Protein AF-0000000073387453 (afdb_homodimer)

Radius of gyration: 24.0 Å; Cα contacts (8 Å, |Δi|>4): 831; chains: 2; bounding box: 47×72×58 Å

pLDDT: mean 93.42, std 8.12, range [41.38, 98.75]

Organism: Paracidovorax avenae (strain ATCC 19860 / DSM 7227 / CCUG 15838 / JCM 20985 / LMG 2117 / NCPPB 1011) (NCBI:txid643561)

InterPro domains:
  IPR018728 Domain of unknown function DUF2268 [PF10026] (44-214)

Nearest PDB structures (foldseek):
  1pwp-assembly2_B  TM=2.828E-01  e=5.472E-03  Bacillus anthracis
  3nqx-assembly1_A  TM=4.542E-01  e=2.599E-01  Pseudoalteromonas sp. SM9913
  9ecn-assembly1_A  TM=1.891E-01  e=8.388E+00  Methanosarcina acetivorans C2A
  1pwp-assembly2_B  TM=2.821E-01  e=4.317E-03  Bacillus anthracis
  9ecn-assembly1_A  TM=1.891E-01  e=8.641E+00  Methanosarcina acetivorans C2A

Secondary structure (DSSP, 8-state):
-PPPPSEEEEE--TT-SSTTHHHHHHHHHHHHHHHHTTTS----EEEEEEE-GGGSBTTTTB--EEEETTEEEEEE-GGGGTT-HHHHHHHTHHHHHHHHHHHHHHTTT-S-SSHHHHHHHHHHHHHHHHHH-SS-S-TTTSSS-HHHHHHHHHHHHHHTT-SS--HIIIII-S-TTTS-TTHHHHHHHHHHHHHHHHHT--TTTTTTS-GGGGTHHHHT--/-PPPPSEEEEE--TT-SSTTHHHHHHHHHHHHHHHHTTTS----EEEEEEE-GGGSBTTTTB--EEEETTEEEEEE-GGGGTT-HHHHHHHHHHHHHHHHHHHHHHTTT-S-SSHHHHHHHHHHHHHHHHHH-SS-S-TTTSSS-HHHHHHHHHHHHHHTT-SS--HIIIII-S-TTTS-TTHHHHHHHHHHHHHHHHHT--TTTTTTS-GGGGTHHHHT--

Solvent-accessible surface area (backbone atoms only — not comparable to full-atom values): 22645 Å² total; per-residue (Å²): 123,81,79,76,45,57,64,38,80,43,74,50,45,40,44,50,72,46,58,84,32,51,64,30,38,49,65,30,44,53,57,44,50,66,62,43,56,84,55,41,78,62,61,10,24,24,35,39,35,36,73,33,58,91,58,28,42,77,95,70,32,31,29,76,47,56,89,37,36,37,39,34,41,34,26,24,28,61,78,79,34,61,91,41,34,55,61,46,18,54,66,44,30,41,54,51,50,24,46,50,43,46,16,27,15,36,67,53,70,35,53,62,67,24,42,42,28,38,24,41,44,45,1,34,20,40,45,35,19,22,71,71,32,89,81,40,59,52,68,50,42,64,67,62,52,72,71,58,47,58,70,45,38,64,58,48,62,74,39,24,83,31,65,82,51,58,60,53,32,35,47,66,23,78,43,52,90,81,32,51,61,20,42,33,31,20,49,12,22,52,30,37,51,51,49,26,65,74,71,71,46,51,43,59,74,46,47,60,58,57,51,74,76,46,46,42,59,69,68,68,58,127,124,81,80,76,45,56,63,38,80,42,74,51,45,40,44,50,72,46,58,83,32,51,64,30,38,49,65,31,44,53,58,43,50,68,64,44,55,84,54,42,78,62,63,10,24,23,35,39,35,37,74,34,59,91,58,28,42,78,94,69,32,32,30,75,46,58,90,37,36,36,38,35,43,32,27,24,30,61,79,80,34,63,88,40,34,55,61,47,17,53,66,43,32,41,53,51,49,24,44,52,43,47,16,27,15,36,68,54,70,35,52,63,65,23,42,43,28,38,25,40,44,45,1,35,20,40,45,33,19,22,70,71,32,90,81,39,60,51,69,50,42,64,66,62,52,72,70,57,46,60,70,45,37,65,57,49,61,75,38,25,82,32,65,84,52,57,60,54,32,36,48,66,22,78,42,52,90,81,34,48,61,21,42,33,31,20,50,11,22,51,29,38,51,51,49,26,65,74,70,71,45,52,43,58,75,44,46,58,58,56,50,73,77,44,46,43,59,67,66,68,59,126

Foldseek 3Di:
DPPQDLEAEAEPQPVPQLPPLVVLQCVLAVVLSVVQPVLFVQDEAYEYEYADQVQADPVLQWDWDAPALHYIYIYGHCVVPVPCSNVSNNSCSLVSQLNNLQSRLRVAPHCDQFLLSVLQSLQLSQQRSQVSDPVGGDCLQQVDDPVLLVVCLVVCVVRRGPRPDPPCCQAQVPPCVVPNHSSSNNNSNQLNVVLCVVVVHGSSRCSNPDSVSSCCSSVVPD/DPPQDLEAEAEPQPVPQLPPLVVLLCVLAVVLSVVQPVLFPQDEAYEYEYADQVQADPVLQWDWDAPALHYIYIYGHCVVPVPPSNVSSNSCSLVSQLNNLQSRLRVAPHCDQFLLSVLQSLLLSQQRSQVSDPVGGDCLQQVDDPVLLVVCLVVCVVRRGPRPDPPCCQAQVPPCVVPNHSSSNNNSNQLNVVLCVVVVDGSSRCSNPDSVSSCCSSVVPD

Sequence (444 aa):
MPPTPVVAIHVLNAGNELGNHVDALRAALEPVTASVVPRLPLQGVDVVVYHDPASTIAELGAGGYTPSAHRVFLPIDVRRHEADPTAFGHALRSLLAHELHHCARWGGPGYGNTLGEALVSEGLACLFESEFGSSGPPFYAHSLSPARLETIVPLARAHRDRTDYGHAQWFYGTQPDTLPRHAGYALGYAMAVRHARRTGLSASELVHVPAAAFFTELDGEEMPPTPVVAIHVLNAGNELGNHVDALRAALEPVTASVVPRLPLQGVDVVVYHDPASTIAELGAGGYTPSAHRVFLPIDVRRHEADPTAFGHALRSLLAHELHHCARWGGPGYGNTLGEALVSEGLACLFESEFGSSGPPFYAHSLSPARLETIVPLARAHRDRTDYGHAQWFYGTQPDTLPRHAGYALGYAMAVRHARRTGLSASELVHVPAAAFFTELDGEE

Structure (mmCIF, N/CA/C/O backbone):
data_AF-0000000073387453-model_v1
#
loop_
_entity.id
_entity.type
_entity.pdbx_description
1 polymer 'DUF2268 domain-containing protein'
#
loop_
_atom_site.group_PDB
_atom_site.id
_atom_site.type_symbol
_atom_site.label_atom_id
_atom_site.label_alt_id
_atom_site.label_comp_id
_atom_site.label_asym_id
_atom_site.label_entity_id
_atom_site.label_seq_id
_atom_site.pdbx_PDB_ins_code
_atom_site.Cartn_x
_atom_site.Cartn_y
_atom_site.Cartn_z
_atom_site.occupancy
_atom_site.B_iso_or_equiv
_atom_site.auth_seq_id
_atom_site.auth_comp_id
_atom_site.auth_asym_id
_atom_site.auth_atom_id
_atom_site.pdbx_PDB_model_num
ATOM 1 N N . MET A 1 1 ? 15.266 -13.688 22.094 1 41.81 1 MET A N 1
ATOM 2 C CA . MET A 1 1 ? 14.086 -13.289 21.328 1 41.81 1 MET A CA 1
ATOM 3 C C . MET A 1 1 ? 13.609 -14.414 20.422 1 41.81 1 MET A C 1
ATOM 5 O O . MET A 1 1 ? 14.422 -15.172 19.891 1 41.81 1 MET A O 1
ATOM 9 N N . PRO A 1 2 ? 12.391 -14.727 20.516 1 49.34 2 PRO A N 1
ATOM 10 C CA . PRO A 1 2 ? 12.016 -15.812 19.609 1 49.34 2 PRO A CA 1
ATOM 11 C C . PRO A 1 2 ? 12.492 -15.57 18.188 1 49.34 2 PRO A C 1
ATOM 13 O O . PRO A 1 2 ? 12.633 -14.422 17.75 1 49.34 2 PRO A O 1
ATOM 16 N N . PRO A 1 3 ? 13.039 -16.75 17.531 1 63.31 3 PRO A N 1
ATOM 17 C CA . PRO A 1 3 ? 13.531 -16.547 16.172 1 63.31 3 PRO A CA 1
ATOM 18 C C . PRO A 1 3 ? 12.516 -15.867 15.258 1 63.31 3 PRO A C 1
ATOM 20 O O . PRO A 1 3 ? 11.312 -16.047 15.43 1 63.31 3 PRO A O 1
ATOM 23 N N . THR A 1 4 ? 12.891 -14.867 14.539 1 74.5 4 THR A N 1
ATOM 24 C CA . THR A 1 4 ? 12.039 -14.164 13.586 1 74.5 4 THR A CA 1
ATOM 25 C C . THR A 1 4 ? 11.414 -15.141 12.594 1 74.5 4 THR A C 1
ATOM 27 O O . THR A 1 4 ? 12.117 -15.953 11.992 1 74.5 4 THR A O 1
ATOM 30 N N . PRO A 1 5 ? 10.086 -15.211 12.633 1 87.44 5 PRO A N 1
ATOM 31 C CA . PRO A 1 5 ? 9.438 -16.109 11.672 1 87.44 5 PRO A CA 1
ATOM 32 C C . PRO A 1 5 ? 9.773 -15.773 10.227 1 87.44 5 PRO A C 1
ATOM 34 O O . PRO A 1 5 ? 10.031 -14.617 9.898 1 87.44 5 PRO A O 1
ATOM 37 N N . VAL A 1 6 ? 9.875 -16.859 9.461 1 95.56 6 VAL A N 1
ATOM 38 C CA . VAL A 1 6 ? 10.133 -16.656 8.039 1 95.56 6 VAL A CA 1
ATOM 39 C C . VAL A 1 6 ? 9.016 -15.812 7.426 1 95.56 6 VAL A C 1
ATOM 41 O O . VAL A 1 6 ? 9.266 -14.953 6.582 1 95.56 6 VAL A O 1
ATOM 44 N N . VAL A 1 7 ? 7.801 -16.078 7.855 1 98 7 VAL A N 1
ATOM 45 C CA . VAL A 1 7 ? 6.648 -15.297 7.426 1 98 7 VAL A CA 1
ATOM 46 C C . VAL A 1 7 ? 5.93 -14.719 8.641 1 98 7 VAL A C 1
ATOM 48 O O . VAL A 1 7 ? 5.535 -15.461 9.547 1 98 7 VAL A O 1
ATOM 51 N N . ALA A 1 8 ? 5.828 -13.461 8.758 1 97.75 8 ALA A N 1
ATOM 52 C CA . ALA A 1 8 ? 5.086 -12.766 9.805 1 97.75 8 ALA A CA 1
ATOM 53 C C . ALA A 1 8 ? 3.781 -12.195 9.258 1 97.75 8 ALA A C 1
ATOM 55 O O . ALA A 1 8 ? 3.783 -11.469 8.266 1 97.75 8 ALA A O 1
ATOM 56 N N . ILE A 1 9 ? 2.688 -12.523 9.922 1 97.75 9 ILE A N 1
ATOM 57 C CA . ILE A 1 9 ? 1.388 -12.016 9.484 1 97.75 9 ILE A CA 1
ATOM 58 C C . ILE A 1 9 ? 0.966 -10.852 10.375 1 97.75 9 ILE A C 1
ATOM 60 O O . ILE A 1 9 ? 0.914 -10.977 11.594 1 97.75 9 ILE A O 1
ATOM 64 N N . HIS A 1 10 ? 0.755 -9.711 9.773 1 98.06 10 HIS A N 1
ATOM 65 C CA . HIS A 1 10 ? 0.243 -8.508 10.414 1 98.06 10 HIS A CA 1
ATOM 66 C C . HIS A 1 10 ? -1.218 -8.266 10.047 1 98.06 10 HIS A C 1
ATOM 68 O O . HIS A 1 10 ? -1.528 -7.953 8.891 1 98.06 10 HIS A O 1
ATOM 74 N N . VAL A 1 11 ? -2.057 -8.453 10.984 1 97.5 11 VAL A N 1
ATOM 75 C CA . VAL A 1 11 ? -3.473 -8.164 10.789 1 97.5 11 VAL A CA 1
ATOM 76 C C . VAL A 1 11 ? -3.791 -6.758 11.297 1 97.5 11 VAL A C 1
ATOM 78 O O . VAL A 1 11 ? -3.676 -6.48 12.492 1 97.5 11 VAL A O 1
ATOM 81 N N . LEU A 1 12 ? -4.172 -5.812 10.344 1 98.06 12 LEU A N 1
ATOM 82 C CA . LEU A 1 12 ? -4.48 -4.434 10.703 1 98.06 12 LEU A CA 1
ATOM 83 C C . LEU A 1 12 ? -5.926 -4.301 11.164 1 98.06 12 LEU A C 1
ATOM 85 O O . LEU A 1 12 ? -6.844 -4.273 10.336 1 98.06 12 LEU A O 1
ATOM 89 N N . ASN A 1 13 ? -6.07 -4.207 12.516 1 97.38 13 ASN A N 1
ATOM 90 C CA . ASN A 1 13 ? -7.445 -4.203 13 1 97.38 13 ASN A CA 1
ATOM 91 C C . ASN A 1 13 ? -7.629 -3.227 14.156 1 97.38 13 ASN A C 1
ATOM 93 O O . ASN A 1 13 ? -8.523 -3.398 14.984 1 97.38 13 ASN A O 1
ATOM 97 N N . ALA A 1 14 ? -6.785 -2.195 14.273 1 97.12 14 ALA A N 1
ATOM 98 C CA . ALA A 1 14 ? -6.934 -1.198 15.328 1 97.12 14 ALA A CA 1
ATOM 99 C C . ALA A 1 14 ? -8.289 -0.503 15.242 1 97.12 14 ALA A C 1
ATOM 101 O O . ALA A 1 14 ? -8.891 -0.174 16.266 1 97.12 14 ALA A O 1
ATOM 102 N N . GLY A 1 15 ? -8.789 -0.279 14.031 1 96.75 15 GLY A N 1
ATOM 103 C CA . GLY A 1 15 ? -10.086 0.351 13.812 1 96.75 15 GLY A CA 1
ATOM 104 C C . GLY A 1 15 ? -11.234 -0.635 13.828 1 96.75 15 GLY A C 1
ATOM 105 O O . GLY A 1 15 ? -12.375 -0.269 13.531 1 96.75 15 GLY A O 1
ATOM 106 N N . ASN A 1 16 ? -10.938 -1.875 14.109 1 95.69 16 ASN A N 1
ATOM 107 C CA . ASN A 1 16 ? -11.906 -2.963 14.172 1 95.69 16 ASN A CA 1
ATOM 108 C C . ASN A 1 16 ? -12.617 -3.168 12.836 1 95.69 16 ASN A C 1
ATOM 110 O O . ASN A 1 16 ? -13.789 -3.549 12.805 1 95.69 16 ASN A O 1
ATOM 114 N N . GLU A 1 17 ? -11.938 -2.848 11.797 1 95 17 GLU A N 1
ATOM 115 C CA . GLU A 1 17 ? -12.531 -2.994 10.469 1 95 17 GLU A CA 1
ATOM 116 C C . GLU A 1 17 ? -12.734 -4.465 10.117 1 95 17 GLU A C 1
ATOM 118 O O . GLU A 1 17 ? -13.625 -4.809 9.336 1 95 17 GLU A O 1
ATOM 123 N N . LEU A 1 18 ? -11.883 -5.344 10.617 1 95.06 18 LEU A N 1
ATOM 124 C CA . LEU A 1 18 ? -11.961 -6.766 10.297 1 95.06 18 LEU A CA 1
ATOM 125 C C . LEU A 1 18 ? -12.891 -7.488 11.273 1 95.06 18 LEU A C 1
ATOM 127 O O . LEU A 1 18 ? -13.336 -8.609 11 1 95.06 18 LEU A O 1
ATOM 131 N N . GLY A 1 19 ? -13.148 -6.949 12.383 1 91.38 19 GLY A N 1
ATOM 132 C CA . GLY A 1 19 ? -14.109 -7.457 13.352 1 91.38 19 GLY A CA 1
ATOM 133 C C . GLY A 1 19 ? -13.914 -8.922 13.68 1 91.38 19 GLY A C 1
ATOM 134 O O . GLY A 1 19 ? -12.812 -9.344 14.039 1 91.38 19 GLY A O 1
ATOM 135 N N . ASN A 1 20 ? -14.938 -9.656 13.398 1 89.44 20 ASN A N 1
ATOM 136 C CA . ASN A 1 20 ? -14.961 -11.062 13.781 1 89.44 20 ASN A CA 1
ATOM 137 C C . ASN A 1 20 ? -14.188 -11.93 12.797 1 89.44 20 ASN A C 1
ATOM 139 O O . ASN A 1 20 ? -14.07 -13.141 12.984 1 89.44 20 ASN A O 1
ATOM 143 N N . HIS A 1 21 ? -13.656 -11.305 11.844 1 94.31 21 HIS A N 1
ATOM 144 C CA . HIS A 1 21 ? -12.938 -12.078 10.828 1 94.31 21 HIS A CA 1
ATOM 145 C C . HIS A 1 21 ? -11.5 -12.352 11.258 1 94.31 21 HIS A C 1
ATOM 147 O O . HIS A 1 21 ? -10.828 -13.203 10.672 1 94.31 21 HIS A O 1
ATOM 153 N N . VAL A 1 22 ? -11.016 -11.633 12.266 1 95.19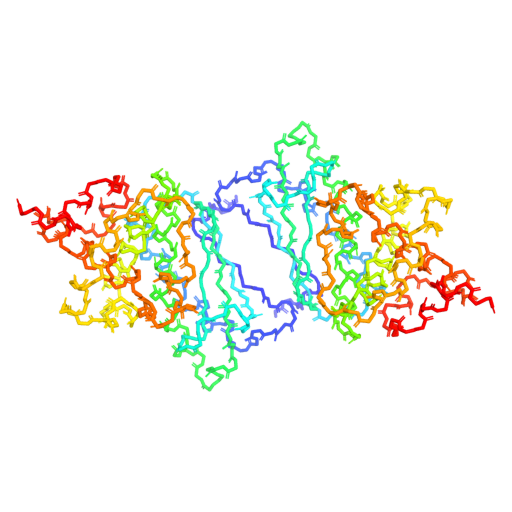 22 VAL A N 1
ATOM 154 C CA . VAL A 1 22 ? -9.602 -11.664 12.617 1 95.19 22 VAL A CA 1
ATOM 155 C C . VAL A 1 22 ? -9.172 -13.094 12.93 1 95.19 22 VAL A C 1
ATOM 157 O O . VAL A 1 22 ? -8.211 -13.602 12.344 1 95.19 22 VAL A O 1
ATOM 160 N N . ASP A 1 23 ? -9.883 -13.75 13.742 1 94.88 23 ASP A N 1
ATOM 161 C CA . ASP A 1 23 ? -9.508 -15.094 14.156 1 94.88 23 ASP A CA 1
ATOM 162 C C . ASP A 1 23 ? -9.586 -16.078 12.984 1 94.88 23 ASP A C 1
ATOM 164 O O . ASP A 1 23 ? -8.703 -16.922 12.812 1 94.88 23 ASP A O 1
ATOM 168 N N . ALA A 1 24 ? -10.641 -15.984 12.219 1 94.44 24 ALA A N 1
ATOM 169 C CA . ALA A 1 24 ? -10.812 -16.859 11.062 1 94.44 24 ALA A CA 1
ATOM 170 C C . ALA A 1 24 ? -9.68 -16.656 10.055 1 94.44 24 ALA A C 1
ATOM 172 O O . ALA A 1 24 ? -9.188 -17.625 9.469 1 94.44 24 ALA A O 1
ATOM 173 N N . LEU A 1 25 ? -9.297 -15.43 9.867 1 94.94 25 LEU A N 1
ATOM 174 C CA . LEU A 1 25 ? -8.219 -15.117 8.938 1 94.94 25 LEU A CA 1
ATOM 175 C C . LEU A 1 25 ? -6.898 -15.703 9.422 1 94.94 25 LEU A C 1
ATOM 177 O O . LEU A 1 25 ? -6.18 -16.359 8.656 1 94.94 25 LEU A O 1
ATOM 181 N N . ARG A 1 26 ? -6.59 -15.508 10.688 1 96 26 ARG A N 1
ATOM 182 C CA . ARG A 1 26 ? -5.359 -16.062 11.242 1 96 26 ARG A CA 1
ATOM 183 C C . ARG A 1 26 ? -5.352 -17.578 11.148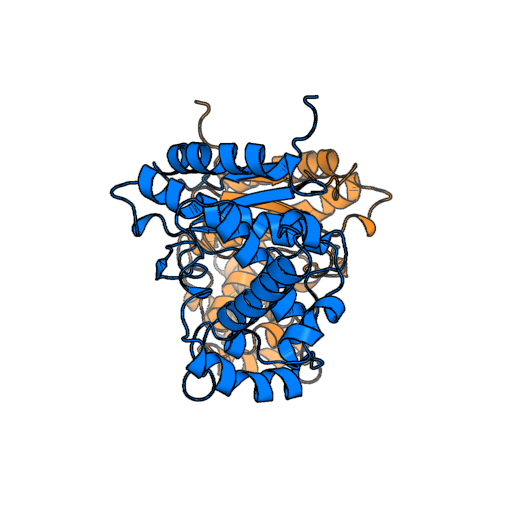 1 96 26 ARG A C 1
ATOM 185 O O . ARG A 1 26 ? -4.355 -18.188 10.742 1 96 26 ARG A O 1
ATOM 192 N N . ALA A 1 27 ? -6.457 -18.172 11.453 1 95.81 27 ALA A N 1
ATOM 193 C CA . ALA A 1 27 ? -6.578 -19.625 11.445 1 95.81 27 ALA A CA 1
ATOM 194 C C . ALA A 1 27 ? -6.391 -20.172 10.031 1 95.81 27 ALA A C 1
ATOM 196 O O . ALA A 1 27 ? -5.887 -21.297 9.859 1 95.81 27 ALA A O 1
ATOM 197 N N . ALA A 1 28 ? -6.801 -19.453 9.125 1 94.56 28 ALA A N 1
ATOM 198 C CA . ALA A 1 28 ? -6.723 -19.906 7.742 1 94.56 28 ALA A CA 1
ATOM 199 C C . ALA A 1 28 ? -5.336 -19.656 7.156 1 94.56 28 ALA A C 1
ATOM 201 O O . ALA A 1 28 ? -4.797 -20.484 6.434 1 94.56 28 ALA A O 1
ATOM 202 N N . LEU A 1 29 ? -4.711 -18.531 7.469 1 96.19 29 LEU A N 1
ATOM 203 C CA . LEU A 1 29 ? -3.512 -18.078 6.773 1 96.19 29 LEU A CA 1
ATOM 204 C C . LEU A 1 29 ? -2.256 -18.656 7.426 1 96.19 29 LEU A C 1
ATOM 206 O O . LEU A 1 29 ? -1.269 -18.938 6.742 1 96.19 29 LEU A O 1
ATOM 210 N N . GLU A 1 30 ? -2.291 -18.875 8.734 1 95.94 30 GLU A N 1
ATOM 211 C CA . GLU A 1 30 ? -1.104 -19.328 9.445 1 95.94 30 GLU A CA 1
ATOM 212 C C . GLU A 1 30 ? -0.673 -20.719 8.969 1 95.94 30 GLU A C 1
ATOM 214 O O . GLU A 1 30 ? 0.507 -20.938 8.688 1 95.94 30 GLU A O 1
ATOM 219 N N . PRO A 1 31 ? -1.606 -21.625 8.727 1 95.31 31 PRO A N 1
ATOM 220 C CA . PRO A 1 31 ? -1.19 -22.922 8.219 1 95.31 31 PRO A CA 1
ATOM 221 C C . PRO A 1 31 ? -0.596 -22.859 6.816 1 95.31 31 PRO A C 1
ATOM 223 O O . PRO A 1 31 ? 0.22 -23.703 6.445 1 95.31 31 PRO A O 1
ATOM 226 N N . VAL A 1 32 ? -1.045 -21.922 6 1 95.5 32 VAL A N 1
ATOM 227 C CA . VAL A 1 32 ? -0.489 -21.766 4.66 1 95.5 32 VAL A CA 1
ATOM 228 C C . VAL A 1 32 ? 1.006 -21.469 4.754 1 95.5 32 VAL A C 1
ATOM 230 O O . VAL A 1 32 ? 1.81 -22.062 4.031 1 95.5 32 VAL A O 1
ATOM 233 N N . THR A 1 33 ? 1.333 -20.547 5.668 1 95.44 33 THR A N 1
ATOM 234 C CA . THR A 1 33 ? 2.729 -20.172 5.863 1 95.44 33 THR A CA 1
ATOM 235 C C . THR A 1 33 ? 3.57 -21.391 6.242 1 95.44 33 THR A C 1
ATOM 237 O O . THR A 1 33 ? 4.633 -21.625 5.664 1 95.44 33 THR A O 1
ATOM 240 N N . ALA A 1 34 ? 3.061 -22.172 7.129 1 94 34 ALA A N 1
ATOM 241 C CA . ALA A 1 34 ? 3.771 -23.359 7.594 1 94 34 ALA A CA 1
ATOM 242 C C . ALA A 1 34 ? 3.984 -24.344 6.453 1 94 34 ALA A C 1
ATOM 244 O O . ALA A 1 34 ? 5.012 -25.031 6.398 1 94 34 ALA A O 1
ATOM 245 N N . SER A 1 35 ? 3.055 -24.438 5.582 1 94.56 35 SER A N 1
ATOM 246 C CA . SER A 1 35 ? 3.104 -25.391 4.48 1 94.56 35 SER A CA 1
ATOM 247 C C . SER A 1 35 ? 4.008 -24.891 3.357 1 94.56 35 SER A C 1
ATOM 249 O O . SER A 1 35 ? 4.676 -25.688 2.689 1 94.56 35 SER A O 1
ATOM 251 N N . VAL A 1 36 ? 4.078 -23.625 3.178 1 96.62 36 VAL A N 1
ATOM 252 C CA . VAL A 1 36 ? 4.742 -23.047 2.014 1 96.62 36 VAL A CA 1
ATOM 253 C C . VAL A 1 36 ? 6.223 -22.828 2.318 1 96.62 36 VAL A C 1
ATOM 255 O O . VAL A 1 36 ? 7.074 -22.984 1.44 1 96.62 36 VAL A O 1
ATOM 258 N N . VAL A 1 37 ? 6.57 -22.531 3.561 1 96.5 37 VAL A N 1
ATOM 259 C CA . VAL A 1 37 ? 7.914 -22.109 3.959 1 96.5 37 VAL A CA 1
ATOM 260 C C . VAL A 1 37 ? 8.914 -23.203 3.594 1 96.5 37 VAL A C 1
ATOM 262 O O . VAL A 1 37 ? 9.977 -22.922 3.029 1 96.5 37 VAL A O 1
ATOM 265 N N . PRO A 1 38 ? 8.555 -24.531 3.754 1 96.25 38 PRO A N 1
ATOM 266 C CA . PRO A 1 38 ? 9.539 -25.547 3.4 1 96.25 38 PRO A CA 1
ATOM 267 C C . PRO A 1 38 ? 9.68 -25.734 1.893 1 96.25 38 PRO A C 1
ATOM 269 O O . PRO A 1 38 ? 10.617 -26.406 1.433 1 96.25 38 PRO A O 1
ATOM 272 N N . ARG A 1 39 ? 8.82 -25.141 1.1 1 96.94 39 ARG A N 1
ATOM 273 C CA . ARG A 1 39 ? 8.758 -25.438 -0.328 1 96.94 39 ARG A CA 1
ATOM 274 C C . ARG A 1 39 ? 9.398 -24.328 -1.146 1 96.94 39 ARG A C 1
ATOM 276 O O . ARG A 1 39 ? 9.719 -24.516 -2.32 1 96.94 39 ARG A O 1
ATOM 283 N N . LEU A 1 40 ? 9.469 -23.141 -0.556 1 98.12 40 LEU A N 1
ATOM 284 C CA . LEU A 1 40 ? 9.961 -21.984 -1.278 1 98.12 40 LEU A CA 1
ATOM 285 C C . LEU A 1 40 ? 11.133 -21.344 -0.542 1 98.12 40 LEU A C 1
ATOM 287 O O . LEU A 1 40 ? 11.148 -21.297 0.69 1 98.12 40 LEU A O 1
ATOM 291 N N . PRO A 1 41 ? 12.125 -20.828 -1.256 1 97.88 41 PRO A N 1
ATOM 292 C CA . PRO A 1 41 ? 13.25 -20.141 -0.639 1 97.88 41 PRO A CA 1
ATOM 293 C C . PRO A 1 41 ? 12.898 -18.703 -0.217 1 97.88 41 PRO A C 1
ATOM 295 O O . PRO A 1 41 ? 13.484 -17.75 -0.727 1 97.88 41 PRO A O 1
ATOM 298 N N . LEU A 1 42 ? 12.031 -18.578 0.716 1 98.19 42 LEU A N 1
ATOM 299 C CA . LEU A 1 42 ? 11.586 -17.266 1.184 1 98.19 42 LEU A CA 1
ATOM 300 C C . LEU A 1 42 ? 12.656 -16.609 2.041 1 98.19 42 LEU A C 1
ATOM 302 O O . LEU A 1 42 ? 13.367 -17.281 2.787 1 98.19 42 LEU A O 1
ATOM 306 N N . GLN A 1 43 ? 12.805 -15.352 1.963 1 95.38 43 GLN A N 1
ATOM 307 C CA . GLN A 1 43 ? 13.859 -14.578 2.621 1 95.38 43 GLN A CA 1
ATOM 308 C C . GLN A 1 43 ? 13.281 -13.672 3.701 1 95.38 43 GLN A C 1
ATOM 310 O O . GLN A 1 43 ? 13.742 -12.539 3.881 1 95.38 43 GLN A O 1
ATOM 315 N N . GLY A 1 44 ? 12.273 -14.172 4.406 1 97.88 44 GLY A N 1
ATOM 316 C CA . GLY A 1 44 ? 11.578 -13.328 5.371 1 97.88 44 GLY A CA 1
ATOM 317 C C . GLY A 1 44 ? 10.516 -12.453 4.738 1 97.88 44 GLY A C 1
ATOM 318 O O . GLY A 1 44 ? 10.82 -11.594 3.91 1 97.88 44 GLY A O 1
ATOM 319 N N . VAL A 1 45 ? 9.242 -12.711 5.047 1 98.62 45 VAL A N 1
ATOM 320 C CA . VAL A 1 45 ? 8.125 -12.023 4.402 1 98.62 45 VAL A CA 1
ATOM 321 C C . VAL A 1 45 ? 7.156 -11.508 5.457 1 98.62 45 VAL A C 1
ATOM 323 O O . VAL A 1 45 ? 6.797 -12.227 6.391 1 98.62 45 VAL A O 1
ATOM 326 N N . ASP A 1 46 ? 6.82 -10.266 5.383 1 98.69 46 ASP A N 1
ATOM 327 C CA . ASP A 1 46 ? 5.707 -9.703 6.145 1 98.69 46 ASP A CA 1
ATOM 328 C C . ASP A 1 46 ? 4.426 -9.68 5.316 1 98.69 46 ASP A C 1
ATOM 330 O O . ASP A 1 46 ? 4.398 -9.109 4.227 1 98.69 46 ASP A O 1
ATOM 334 N N . VAL A 1 47 ? 3.42 -10.344 5.801 1 98.69 47 VAL A N 1
ATOM 335 C CA . VAL A 1 47 ? 2.102 -10.344 5.176 1 98.69 47 VAL A CA 1
ATOM 336 C C . VAL A 1 47 ? 1.178 -9.383 5.922 1 98.69 47 VAL A C 1
ATOM 338 O O . VAL A 1 47 ? 0.923 -9.555 7.117 1 98.69 47 VAL A O 1
ATOM 341 N N . VAL A 1 48 ? 0.711 -8.422 5.219 1 98.75 48 VAL A N 1
ATOM 342 C CA . VAL A 1 48 ? -0.155 -7.41 5.82 1 98.75 48 VAL A CA 1
ATOM 343 C C . VAL A 1 48 ? -1.595 -7.625 5.355 1 98.75 48 VAL A C 1
ATOM 345 O O . VAL A 1 48 ? -1.889 -7.543 4.16 1 98.75 48 VAL A O 1
ATOM 348 N N . VAL A 1 49 ? -2.498 -7.871 6.258 1 98.25 49 VAL A N 1
ATOM 349 C CA . VAL A 1 49 ? -3.904 -8.133 5.98 1 98.25 49 VAL A CA 1
ATOM 350 C C . VAL A 1 49 ? -4.758 -6.965 6.477 1 98.25 49 VAL A C 1
ATOM 352 O O . VAL A 1 49 ? -4.68 -6.582 7.645 1 98.25 49 VAL A O 1
ATOM 355 N N . TYR A 1 50 ? -5.551 -6.402 5.621 1 97.62 50 TYR A N 1
ATOM 356 C CA . TYR A 1 50 ? -6.324 -5.227 6.008 1 97.62 50 TYR A CA 1
ATOM 357 C C . TYR A 1 50 ? -7.578 -5.094 5.152 1 97.62 50 TYR A C 1
ATOM 359 O O . TYR A 1 50 ? -7.68 -5.711 4.09 1 97.62 50 TYR A O 1
ATOM 367 N N . HIS A 1 51 ? -8.555 -4.316 5.586 1 96.75 51 HIS A N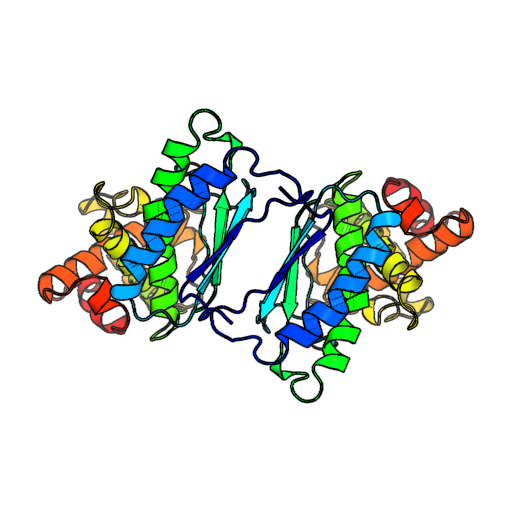 1
ATOM 368 C CA . HIS A 1 51 ? -9.82 -4.113 4.895 1 96.75 51 HIS A CA 1
ATOM 369 C C . HIS A 1 51 ? -9.719 -2.99 3.869 1 96.75 51 HIS A C 1
ATOM 371 O O . HIS A 1 51 ? -9.523 -1.827 4.234 1 96.75 51 HIS A O 1
ATOM 377 N N . ASP A 1 52 ? -9.781 -3.338 2.641 1 96.5 52 ASP A N 1
ATOM 378 C CA . ASP A 1 52 ? -9.781 -2.381 1.538 1 96.5 52 ASP A CA 1
ATOM 379 C C . ASP A 1 52 ? -10.516 -2.945 0.322 1 96.5 52 ASP A C 1
ATOM 381 O O . ASP A 1 52 ? -9.883 -3.424 -0.621 1 96.5 52 ASP A O 1
ATOM 385 N N . PRO A 1 53 ? -11.812 -2.785 0.271 1 94.81 53 PRO A N 1
ATOM 386 C CA . PRO A 1 53 ? -12.609 -3.379 -0.803 1 94.81 53 PRO A CA 1
ATOM 387 C C . PRO A 1 53 ? -12.18 -2.906 -2.189 1 94.81 53 PRO A C 1
ATOM 389 O O . PRO A 1 53 ? -12.242 -3.676 -3.152 1 94.81 53 PRO A O 1
ATOM 392 N N . ALA A 1 54 ? -11.727 -1.656 -2.279 1 93 54 ALA A N 1
ATOM 393 C CA . ALA A 1 54 ? -11.391 -1.076 -3.578 1 93 54 ALA A CA 1
ATOM 394 C C . ALA A 1 54 ? -10.18 -1.771 -4.199 1 93 54 ALA A C 1
ATOM 396 O O . ALA A 1 54 ? -9.953 -1.673 -5.406 1 93 54 ALA A O 1
ATOM 397 N N . SER A 1 55 ? -9.453 -2.486 -3.395 1 93.94 55 SER A N 1
ATOM 398 C CA . SER A 1 55 ? -8.227 -3.125 -3.869 1 93.94 55 SER A CA 1
ATOM 399 C C . SER A 1 55 ? -8.398 -4.637 -3.975 1 93.94 55 SER A C 1
ATOM 401 O O . SER A 1 55 ? -7.418 -5.383 -3.932 1 93.94 55 SER A O 1
ATOM 403 N N . THR A 1 56 ? -9.617 -5.07 -4.047 1 93.44 56 THR A N 1
ATOM 404 C CA . THR A 1 56 ? -9.883 -6.504 -4.102 1 93.44 56 THR A CA 1
ATOM 405 C C . THR A 1 56 ? -10.359 -6.91 -5.496 1 93.44 56 THR A C 1
ATOM 407 O O . THR A 1 56 ? -10.766 -6.059 -6.289 1 93.44 56 THR A O 1
ATOM 410 N N . ILE A 1 57 ? -10.078 -8.148 -5.883 1 87.25 57 ILE A N 1
ATOM 411 C CA . ILE A 1 57 ? -10.797 -8.812 -6.961 1 87.25 57 ILE A CA 1
ATOM 412 C C . ILE A 1 57 ? -12.211 -9.172 -6.5 1 87.25 57 ILE A C 1
ATOM 414 O O . ILE A 1 57 ? -12.383 -9.93 -5.543 1 87.25 57 ILE A O 1
ATOM 418 N N . ALA A 1 58 ? -13.141 -8.688 -7.168 1 83.75 58 ALA A N 1
ATOM 419 C CA . ALA A 1 58 ? -14.523 -8.734 -6.715 1 83.75 58 ALA A CA 1
ATOM 420 C C . ALA A 1 58 ? -14.969 -10.172 -6.438 1 83.75 58 ALA A C 1
ATOM 422 O O . ALA A 1 58 ? -15.555 -10.453 -5.391 1 83.75 58 ALA A O 1
ATOM 423 N N . GLU A 1 59 ? -14.602 -11.078 -7.312 1 85.44 59 GLU A N 1
ATOM 424 C CA . GLU A 1 59 ? -15.031 -12.469 -7.215 1 85.44 59 GLU A CA 1
ATO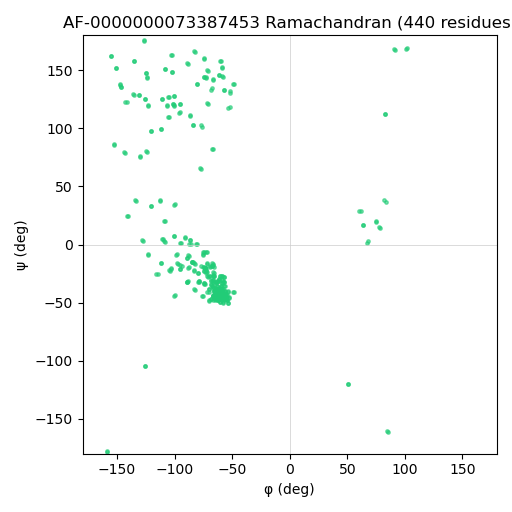M 425 C C . GLU A 1 59 ? -14.43 -13.148 -5.988 1 85.44 59 GLU A C 1
ATOM 427 O O . GLU A 1 59 ? -15.031 -14.062 -5.422 1 85.44 59 GLU A O 1
ATOM 432 N N . LEU A 1 60 ? -13.312 -12.633 -5.492 1 87.25 60 LEU A N 1
ATOM 433 C CA . LEU A 1 60 ? -12.602 -13.266 -4.391 1 87.25 60 LEU A CA 1
ATOM 434 C C . LEU A 1 60 ? -12.859 -12.523 -3.08 1 87.25 60 LEU A C 1
ATOM 436 O O . LEU A 1 60 ? -12.703 -13.094 -1.999 1 87.25 60 LEU A O 1
ATOM 440 N N . GLY A 1 61 ? -13.273 -11.258 -3.184 1 91.94 61 GLY A N 1
ATOM 441 C CA . GLY A 1 61 ? -13.32 -10.414 -1.999 1 91.94 61 GLY A CA 1
ATOM 442 C C . GLY A 1 61 ? -11.953 -10.164 -1.386 1 91.94 61 GLY A C 1
ATOM 443 O O . GLY A 1 61 ? -11.844 -9.891 -0.189 1 91.94 61 GLY A O 1
ATOM 444 N N . ALA A 1 62 ? -10.953 -10.406 -2.092 1 94.69 62 ALA A N 1
ATOM 445 C CA . ALA A 1 62 ? -9.57 -10.227 -1.659 1 94.69 62 ALA A CA 1
ATOM 446 C C . ALA A 1 62 ? -8.664 -9.906 -2.844 1 94.69 62 ALA A C 1
ATOM 448 O O . ALA A 1 62 ? -9.016 -10.172 -3.994 1 94.69 62 ALA A O 1
ATOM 449 N N . GLY A 1 63 ? -7.652 -9.227 -2.57 1 94.94 63 GLY A N 1
ATOM 450 C CA . GLY A 1 63 ? -6.566 -9.016 -3.514 1 94.94 63 GLY A CA 1
ATOM 451 C C . GLY A 1 63 ? -5.207 -9.391 -2.951 1 94.94 63 GLY A C 1
ATOM 452 O O . GLY A 1 63 ? -5.105 -9.852 -1.812 1 94.94 63 GLY A O 1
ATOM 453 N N . GLY A 1 64 ? -4.246 -9.32 -3.744 1 96.25 64 GLY A N 1
ATOM 454 C CA . GLY A 1 64 ? -2.859 -9.547 -3.369 1 96.25 64 GLY A CA 1
ATOM 455 C C . GLY A 1 64 ? -1.879 -8.703 -4.16 1 96.25 64 GLY A C 1
ATOM 456 O O . GLY A 1 64 ? -2.061 -8.484 -5.359 1 96.25 64 GLY A O 1
ATOM 457 N N . TYR A 1 65 ? -0.947 -8.203 -3.455 1 96.5 65 TYR A N 1
ATOM 458 C CA . TYR A 1 65 ? 0.108 -7.406 -4.07 1 96.5 65 TYR A CA 1
ATOM 459 C C . TYR A 1 65 ? 1.455 -7.688 -3.416 1 96.5 65 TYR A C 1
ATOM 461 O O . TYR A 1 65 ? 1.593 -7.586 -2.195 1 96.5 65 TYR A O 1
ATOM 469 N N . THR A 1 66 ? 2.385 -8.102 -4.227 1 98.06 66 THR A N 1
ATOM 470 C CA . THR A 1 66 ? 3.725 -8.438 -3.758 1 98.06 66 THR A CA 1
ATOM 471 C C . THR A 1 66 ? 4.773 -7.57 -4.445 1 98.06 66 THR A C 1
ATOM 473 O O . THR A 1 66 ? 5.25 -7.906 -5.535 1 98.06 66 THR A O 1
ATOM 476 N N . PRO A 1 67 ? 5.207 -6.48 -3.76 1 96.81 67 PRO A N 1
ATOM 477 C CA . PRO A 1 67 ? 6.109 -5.535 -4.422 1 96.81 67 PRO A CA 1
ATOM 478 C C . PRO A 1 67 ? 7.582 -5.922 -4.273 1 96.81 67 PRO A C 1
ATOM 480 O O . PRO A 1 67 ? 8.453 -5.301 -4.891 1 96.81 67 PRO A O 1
ATOM 483 N N . SER A 1 68 ? 7.922 -6.895 -3.443 1 97.06 68 SER A N 1
ATOM 484 C CA . SER A 1 68 ? 9.305 -7.277 -3.172 1 97.06 68 SER A CA 1
ATOM 485 C C . SER A 1 68 ? 9.383 -8.695 -2.621 1 97.06 68 SER A C 1
ATOM 487 O O . SER A 1 68 ? 8.359 -9.367 -2.467 1 97.06 68 SER A O 1
ATOM 489 N N . ALA A 1 69 ? 10.578 -9.109 -2.309 1 98.12 69 ALA A N 1
ATOM 490 C CA . ALA A 1 69 ? 10.812 -10.438 -1.737 1 98.12 69 ALA A CA 1
ATOM 491 C C . ALA A 1 69 ? 10.336 -10.5 -0.29 1 98.12 69 ALA A C 1
ATOM 493 O O . ALA A 1 69 ? 10.234 -11.586 0.289 1 98.12 69 ALA A O 1
ATOM 494 N N . HIS A 1 70 ? 9.906 -9.336 0.293 1 98.31 70 HIS A N 1
ATOM 495 C CA . HIS A 1 70 ? 9.797 -9.32 1.748 1 98.31 70 HIS A CA 1
ATOM 496 C C . HIS A 1 70 ? 8.414 -8.852 2.191 1 98.31 70 HIS A C 1
ATOM 498 O O . HIS A 1 70 ? 8.148 -8.742 3.391 1 98.31 70 HIS A O 1
ATOM 504 N N . ARG A 1 71 ? 7.551 -8.617 1.214 1 98.38 71 ARG A N 1
ATOM 505 C CA . ARG A 1 71 ? 6.289 -8.023 1.633 1 98.38 71 ARG A CA 1
ATOM 506 C C . ARG A 1 71 ? 5.137 -8.508 0.759 1 98.38 71 ARG A C 1
ATOM 508 O O . ARG A 1 71 ? 5.266 -8.57 -0.465 1 98.38 71 ARG A O 1
ATOM 515 N N . VAL A 1 72 ? 4.059 -8.844 1.403 1 98.62 72 VAL A N 1
ATOM 516 C CA . VAL A 1 72 ? 2.777 -9.148 0.774 1 98.62 72 VAL A CA 1
ATOM 517 C C . VAL A 1 72 ? 1.68 -8.281 1.391 1 98.62 72 VAL A C 1
ATOM 519 O O . VAL A 1 72 ? 1.54 -8.227 2.615 1 98.62 72 VAL A O 1
ATOM 522 N N . PHE A 1 73 ? 0.992 -7.582 0.598 1 98.44 73 PHE A N 1
ATOM 523 C CA . PHE A 1 73 ? -0.222 -6.895 1.024 1 98.44 73 PHE A CA 1
ATOM 524 C C . PHE A 1 73 ? -1.461 -7.672 0.596 1 98.44 73 PHE A C 1
ATOM 526 O O . PHE A 1 73 ? -1.602 -8.031 -0.575 1 98.44 73 PHE A O 1
ATOM 533 N N . LEU A 1 74 ? -2.342 -7.934 1.512 1 97.94 74 LEU A N 1
ATOM 534 C CA . LEU A 1 74 ? -3.555 -8.711 1.298 1 97.94 74 LEU A CA 1
ATOM 535 C C . LEU A 1 74 ? -4.789 -7.922 1.717 1 97.94 74 LEU A C 1
ATOM 537 O O . LEU A 1 74 ? -5.348 -8.156 2.791 1 97.94 74 LEU A O 1
ATOM 541 N N . PRO A 1 75 ? -5.254 -6.984 0.811 1 97.62 75 PRO A N 1
ATOM 542 C CA . PRO A 1 75 ? -6.539 -6.336 1.083 1 97.62 75 PRO A CA 1
ATOM 543 C C . PRO A 1 75 ? -7.719 -7.301 0.999 1 97.62 75 PRO A C 1
ATOM 545 O O . PRO A 1 75 ? -7.738 -8.188 0.136 1 97.62 75 PRO A O 1
ATOM 548 N N . ILE A 1 76 ? -8.672 -7.098 1.902 1 95.88 76 ILE A N 1
ATOM 549 C CA . ILE A 1 76 ? -9.844 -7.969 1.892 1 95.88 76 ILE A CA 1
ATOM 550 C C . ILE A 1 76 ? -11.109 -7.129 2.051 1 95.88 76 ILE A C 1
ATOM 552 O O . ILE A 1 76 ? -11.047 -5.977 2.488 1 95.88 76 ILE A O 1
ATOM 556 N N . ASP A 1 77 ? -12.188 -7.652 1.63 1 95.44 77 ASP A N 1
ATOM 557 C CA . ASP A 1 77 ? -13.531 -7.121 1.846 1 95.44 77 ASP A CA 1
ATOM 558 C C . ASP A 1 77 ? -14.336 -8.031 2.766 1 95.44 77 ASP A C 1
ATOM 560 O O . ASP A 1 77 ? -14.969 -8.984 2.305 1 95.44 77 ASP A O 1
ATOM 564 N N . VAL A 1 78 ? -14.383 -7.633 4 1 90.75 78 VAL A N 1
ATOM 565 C CA . VAL A 1 78 ? -14.992 -8.523 4.98 1 90.75 78 VAL A CA 1
ATOM 566 C C . VAL A 1 78 ? -16.5 -8.539 4.793 1 90.75 78 VAL A C 1
ATOM 568 O O . VAL A 1 78 ? -17.188 -9.422 5.305 1 90.75 78 VAL A O 1
ATOM 571 N N . ARG A 1 79 ? -17.078 -7.598 4.176 1 88.12 79 ARG A N 1
ATOM 572 C CA . ARG A 1 79 ? -18.516 -7.52 4 1 88.12 79 ARG A CA 1
ATOM 573 C C . ARG A 1 79 ? -19.016 -8.594 3.039 1 88.12 79 ARG A C 1
ATOM 575 O O . ARG A 1 79 ? -20.188 -8.953 3.057 1 88.12 79 ARG A O 1
ATOM 582 N N . ARG A 1 80 ? -18.156 -9.055 2.104 1 82.12 80 ARG A N 1
ATOM 583 C CA . ARG A 1 80 ? -18.531 -10.07 1.129 1 82.12 80 ARG A CA 1
ATOM 584 C C . ARG A 1 80 ? -18.797 -11.414 1.81 1 82.12 80 ARG A C 1
ATOM 586 O O . ARG A 1 80 ? -19.625 -12.203 1.335 1 82.12 80 ARG A O 1
ATOM 593 N N . HIS A 1 81 ? -18.203 -11.68 2.928 1 75.94 81 HIS A N 1
ATOM 594 C CA . HIS A 1 81 ? -18.375 -12.977 3.584 1 75.94 81 HIS A CA 1
ATOM 595 C C . HIS A 1 81 ? -18.641 -12.805 5.074 1 75.94 81 HIS A C 1
ATOM 597 O O . HIS A 1 81 ? -18.109 -13.547 5.898 1 75.94 81 HIS A O 1
ATOM 603 N N . GLU A 1 82 ? -19.328 -11.891 5.289 1 77.56 82 GLU A N 1
ATOM 604 C CA . GLU A 1 82 ? -19.625 -11.602 6.688 1 77.56 82 GLU A CA 1
ATOM 605 C C . GLU A 1 82 ? -20.312 -12.789 7.363 1 77.56 82 GLU A C 1
ATOM 607 O O . GLU A 1 82 ? -20.078 -13.055 8.547 1 77.56 82 GLU A O 1
ATOM 612 N N . ALA A 1 83 ? -21 -13.555 6.559 1 81.19 83 ALA A N 1
ATOM 613 C CA . ALA A 1 83 ? -21.828 -14.625 7.113 1 81.19 83 ALA A CA 1
ATOM 614 C C . ALA A 1 83 ? -20.984 -15.844 7.461 1 81.19 83 ALA A C 1
ATOM 616 O O . ALA A 1 83 ? -21.344 -16.625 8.344 1 81.19 83 ALA A O 1
ATOM 617 N N . ASP A 1 84 ? -19.906 -15.977 6.84 1 88.94 84 ASP A N 1
ATOM 618 C CA . ASP A 1 84 ? -19.078 -17.141 7.078 1 88.94 84 ASP A CA 1
ATOM 619 C C . ASP A 1 84 ? -17.594 -16.781 7 1 88.94 84 ASP A C 1
ATOM 621 O O . ASP A 1 84 ? -16.922 -17.109 6.016 1 88.94 84 ASP A O 1
ATOM 625 N N . PRO A 1 85 ? -17.078 -16.203 8.062 1 88.31 85 PRO A N 1
ATOM 626 C CA . PRO A 1 85 ? -15.68 -15.797 8.102 1 88.31 85 PRO A CA 1
ATOM 627 C C . PRO A 1 85 ? -14.719 -16.969 7.926 1 88.31 85 PRO A C 1
ATOM 629 O O . PRO A 1 85 ? -13.617 -16.797 7.391 1 88.31 85 PRO A O 1
ATOM 632 N N . THR A 1 86 ? -15.164 -18.109 8.312 1 89.94 86 THR A N 1
ATOM 633 C CA . THR A 1 86 ? -14.305 -19.281 8.188 1 89.94 86 THR A CA 1
ATOM 634 C C . THR A 1 86 ? -14.125 -19.672 6.723 1 89.94 86 THR A C 1
ATOM 636 O O . THR A 1 86 ? -13.008 -19.906 6.27 1 89.94 86 THR A O 1
ATOM 639 N N . ALA A 1 87 ? -15.242 -19.719 6.059 1 88.19 87 ALA A N 1
ATOM 640 C CA . ALA A 1 87 ? -15.18 -20.016 4.629 1 88.19 87 ALA A CA 1
ATOM 641 C C . ALA A 1 87 ? -14.344 -18.984 3.885 1 88.19 87 ALA A C 1
ATOM 643 O O . ALA A 1 87 ? -13.562 -19.328 2.996 1 88.19 87 ALA A O 1
ATOM 644 N N . PHE A 1 88 ? -14.5 -17.797 4.234 1 89.56 88 PHE A N 1
ATOM 645 C CA . PHE A 1 88 ? -13.742 -16.703 3.621 1 89.56 88 PHE A CA 1
ATOM 646 C C . PHE A 1 88 ? -12.25 -16.891 3.848 1 89.56 88 PHE A C 1
ATOM 648 O O . PHE A 1 88 ? -11.461 -16.828 2.904 1 89.56 88 PHE A O 1
ATOM 655 N N . GLY A 1 89 ? -11.906 -17.141 5.051 1 89.56 89 GLY A N 1
ATOM 656 C CA . GLY A 1 89 ? -10.516 -17.422 5.355 1 89.56 89 GLY A CA 1
ATOM 657 C C . GLY A 1 89 ? -9.93 -18.547 4.508 1 89.56 89 GLY A C 1
ATOM 658 O O . GLY A 1 89 ? -8.805 -18.422 4.008 1 89.56 89 GLY A O 1
ATOM 659 N N . HIS A 1 90 ? -10.695 -19.531 4.32 1 87 90 HIS A N 1
ATOM 660 C CA . HIS A 1 90 ? -10.234 -20.688 3.549 1 87 90 HIS A CA 1
ATOM 661 C C . HIS A 1 90 ? -10.008 -20.312 2.088 1 87 90 HIS A C 1
ATOM 663 O O . HIS A 1 90 ? -9.055 -20.781 1.465 1 87 90 HIS A O 1
ATOM 669 N N . ALA A 1 91 ? -10.852 -19.469 1.641 1 85.44 91 ALA A N 1
ATOM 670 C CA . ALA A 1 91 ? -10.75 -19.047 0.244 1 85.44 91 ALA A CA 1
ATOM 671 C C . ALA A 1 91 ? -9.484 -18.234 0.006 1 85.44 91 ALA A C 1
ATOM 673 O O . ALA A 1 91 ? -9.023 -18.109 -1.131 1 85.44 91 ALA A O 1
ATOM 674 N N . LEU A 1 92 ? -8.898 -17.719 1.057 1 91.62 92 LEU A N 1
ATOM 675 C CA . LEU A 1 92 ? -7.738 -16.844 0.937 1 91.62 92 LEU A CA 1
ATOM 676 C C . LEU A 1 92 ? -6.445 -17.656 0.947 1 91.62 92 LEU A C 1
ATOM 678 O O . LEU A 1 92 ? -5.375 -17.125 0.628 1 91.62 92 LEU A O 1
ATOM 682 N N . ARG A 1 93 ? -6.527 -18.906 1.291 1 94.06 93 ARG A N 1
ATOM 683 C CA . ARG A 1 93 ? -5.34 -19.734 1.466 1 94.06 93 ARG A CA 1
ATOM 684 C C . ARG A 1 93 ? -4.551 -19.844 0.166 1 94.06 93 ARG A C 1
ATOM 686 O O . ARG A 1 93 ? -3.336 -19.625 0.15 1 94.06 93 ARG A O 1
ATOM 693 N N . SER A 1 94 ? -5.277 -20.094 -0.903 1 93.62 94 SER A N 1
ATOM 694 C CA . SER A 1 94 ? -4.613 -20.25 -2.193 1 93.62 94 SER A CA 1
ATOM 695 C C . SER A 1 94 ? -4.027 -18.922 -2.672 1 93.62 94 SER A C 1
ATOM 697 O O . SER A 1 94 ? -2.969 -18.906 -3.307 1 93.62 94 SER A O 1
ATOM 699 N N . LEU A 1 95 ? -4.719 -17.875 -2.352 1 94.69 95 LEU A N 1
ATOM 700 C CA . LEU A 1 95 ? -4.234 -16.547 -2.717 1 94.69 95 LEU A CA 1
ATOM 701 C C . LEU A 1 95 ? -2.922 -16.234 -2.006 1 94.69 95 LEU A C 1
ATOM 703 O O . LEU A 1 95 ? -1.989 -15.711 -2.619 1 94.69 95 LEU A O 1
ATOM 707 N N . LEU A 1 96 ? -2.854 -16.547 -0.707 1 96.94 96 LEU A N 1
ATOM 708 C CA . LEU A 1 96 ? -1.61 -16.297 0.017 1 96.94 96 LEU A CA 1
ATOM 709 C C . LEU A 1 96 ? -0.471 -17.125 -0.573 1 96.94 96 LEU A C 1
ATOM 711 O O . LEU A 1 96 ? 0.646 -16.625 -0.728 1 96.94 96 LEU A O 1
ATOM 715 N N . ALA A 1 97 ? -0.75 -18.375 -0.9 1 97.12 97 ALA A N 1
ATOM 716 C CA . ALA A 1 97 ? 0.27 -19.203 -1.522 1 97.12 97 ALA A CA 1
ATOM 717 C C . ALA A 1 97 ? 0.786 -18.578 -2.812 1 97.12 97 ALA A C 1
ATOM 719 O O . ALA A 1 97 ? 1.995 -18.547 -3.053 1 97.12 97 ALA A O 1
ATOM 720 N N . HIS A 1 98 ? -0.105 -18.062 -3.635 1 97.44 98 HIS A N 1
ATOM 721 C CA . HIS A 1 98 ? 0.211 -17.344 -4.859 1 97.44 98 HIS A CA 1
ATOM 722 C C . HIS A 1 98 ? 1.169 -16.188 -4.586 1 97.44 98 HIS A C 1
ATOM 724 O O . HIS A 1 98 ? 2.219 -16.078 -5.223 1 97.44 98 HIS A O 1
ATOM 730 N N . GLU A 1 99 ? 0.876 -15.391 -3.582 1 98.25 99 GLU A N 1
ATOM 731 C CA . GLU A 1 99 ? 1.667 -14.211 -3.268 1 98.25 99 GLU A CA 1
ATOM 732 C C . GLU A 1 99 ? 3.033 -14.586 -2.705 1 98.25 99 GLU A C 1
ATOM 734 O O . GLU A 1 99 ? 4.035 -13.922 -2.988 1 98.25 99 GLU A O 1
ATOM 739 N N . LEU A 1 100 ? 3.049 -15.625 -1.893 1 98.5 100 LEU A N 1
ATOM 740 C CA . LEU A 1 100 ? 4.328 -16.062 -1.337 1 98.5 100 LEU A CA 1
ATOM 741 C C . LEU A 1 100 ? 5.242 -16.594 -2.432 1 98.5 100 LEU A C 1
ATOM 743 O O . LEU A 1 100 ? 6.465 -16.438 -2.357 1 98.5 100 LEU A O 1
ATOM 747 N N . HIS A 1 101 ? 4.664 -17.203 -3.467 1 98.69 101 HIS A N 1
ATOM 748 C CA . HIS A 1 101 ? 5.48 -17.609 -4.605 1 98.69 101 HIS A CA 1
ATOM 749 C C . HIS A 1 101 ? 6.125 -16.406 -5.277 1 98.69 101 HIS A C 1
ATOM 751 O O . HIS A 1 101 ? 7.301 -16.453 -5.645 1 98.69 101 HIS A O 1
ATOM 757 N N . HIS A 1 102 ? 5.332 -15.336 -5.441 1 98.75 102 HIS A N 1
ATOM 758 C CA . HIS A 1 102 ? 5.902 -14.102 -5.961 1 98.75 102 HIS A CA 1
ATOM 759 C C . HIS A 1 102 ? 7.082 -13.641 -5.113 1 98.75 102 HIS A C 1
ATOM 761 O O . HIS A 1 102 ? 8.109 -13.219 -5.648 1 98.75 102 HIS A O 1
ATOM 767 N N . CYS A 1 103 ? 6.934 -13.68 -3.783 1 98.75 103 CYS A N 1
ATOM 768 C CA . CYS A 1 103 ? 8.031 -13.266 -2.916 1 98.75 103 CYS A CA 1
ATOM 769 C C . CYS A 1 103 ? 9.289 -14.07 -3.207 1 98.75 103 CYS A C 1
ATOM 771 O O . CYS A 1 103 ? 10.383 -13.516 -3.303 1 98.75 103 CYS A O 1
ATOM 773 N N . ALA A 1 104 ? 9.109 -15.359 -3.332 1 98.62 104 ALA A N 1
ATOM 774 C CA . ALA A 1 104 ? 10.25 -16.219 -3.633 1 98.62 104 ALA A CA 1
ATOM 775 C C . ALA A 1 104 ? 10.883 -15.836 -4.965 1 98.62 104 ALA A C 1
ATOM 777 O O . ALA A 1 104 ? 12.109 -15.773 -5.082 1 98.62 104 ALA A O 1
ATOM 778 N N . ARG A 1 105 ? 10.047 -15.609 -5.945 1 98.56 105 ARG A N 1
ATOM 779 C CA . ARG A 1 105 ? 10.562 -15.25 -7.262 1 98.56 105 ARG A CA 1
ATOM 780 C C . ARG A 1 105 ? 11.32 -13.93 -7.219 1 98.56 105 ARG A C 1
ATOM 782 O O . ARG A 1 105 ? 12.375 -13.789 -7.848 1 98.56 105 ARG A O 1
ATOM 789 N N . TRP A 1 106 ? 10.852 -12.961 -6.469 1 98.06 106 TRP A N 1
ATOM 790 C CA . TRP A 1 106 ? 11.516 -11.68 -6.277 1 98.06 106 TRP A CA 1
ATOM 791 C C . TRP A 1 106 ? 12.914 -11.875 -5.699 1 98.06 106 TRP A C 1
ATOM 793 O O . TRP A 1 106 ? 13.828 -11.094 -5.988 1 98.06 106 TRP A O 1
ATOM 803 N N . GLY A 1 107 ? 13.062 -12.883 -4.926 1 97.56 107 GLY A N 1
ATOM 804 C CA . GLY A 1 107 ? 14.352 -13.188 -4.312 1 97.56 107 GLY A CA 1
ATOM 805 C C . GLY A 1 107 ? 15.344 -13.797 -5.281 1 97.56 107 GLY A C 1
ATOM 806 O O . GLY A 1 107 ? 16.5 -14.008 -4.934 1 97.56 107 GLY A O 1
ATOM 807 N N . GLY A 1 108 ? 14.93 -14.086 -6.461 1 97.62 108 GLY A N 1
ATOM 808 C CA . GLY A 1 108 ? 15.758 -14.656 -7.512 1 97.62 108 GLY A CA 1
ATOM 809 C C . GLY A 1 108 ? 15.727 -13.852 -8.797 1 97.62 108 GLY A C 1
ATOM 810 O O . GLY A 1 108 ? 16.312 -12.766 -8.867 1 97.62 108 GLY A O 1
ATOM 811 N N . PRO A 1 109 ? 15.062 -14.297 -9.766 1 97.81 109 PRO A N 1
ATOM 812 C CA . PRO A 1 109 ? 15.055 -13.57 -11.039 1 97.81 109 PRO A CA 1
ATOM 813 C C . PRO A 1 109 ? 14.227 -12.297 -10.992 1 97.81 109 PRO A C 1
ATOM 815 O O . PRO A 1 109 ? 14.367 -11.43 -11.859 1 97.81 109 PRO A O 1
ATOM 818 N N . GLY A 1 110 ? 13.336 -12.25 -10.016 1 97.75 110 GLY A N 1
ATOM 819 C CA . GLY A 1 110 ? 12.414 -11.133 -9.953 1 97.75 110 GLY A CA 1
ATOM 820 C C . GLY A 1 110 ? 11.109 -11.391 -10.688 1 97.75 110 GLY A C 1
ATOM 821 O O . GLY A 1 110 ? 10.977 -12.398 -11.383 1 97.75 110 GLY A O 1
ATOM 822 N N . TYR A 1 111 ? 10.141 -10.516 -10.445 1 97.56 111 TYR A N 1
ATOM 823 C CA . TYR A 1 111 ? 8.867 -10.57 -11.164 1 97.56 111 TYR A CA 1
ATOM 824 C C . TYR A 1 111 ? 9.07 -10.297 -12.648 1 97.56 111 TYR A C 1
ATOM 826 O O . TYR A 1 111 ? 8.445 -10.945 -13.492 1 97.56 111 TYR A O 1
ATOM 834 N N . GLY A 1 112 ? 9.969 -9.312 -12.898 1 97.25 112 GLY A N 1
ATOM 835 C CA . GLY A 1 112 ? 10.25 -8.898 -14.266 1 97.25 112 GLY A CA 1
ATOM 836 C C . GLY A 1 112 ? 9.547 -7.613 -14.656 1 97.25 112 GLY A C 1
ATOM 837 O O . GLY A 1 112 ? 8.656 -7.145 -13.945 1 97.25 112 GLY A O 1
ATOM 838 N N . ASN A 1 113 ? 9.992 -7.078 -15.844 1 96.69 113 ASN A N 1
ATOM 839 C CA . ASN A 1 113 ? 9.484 -5.797 -16.312 1 96.69 113 ASN A CA 1
ATOM 840 C C . ASN A 1 113 ? 8.867 -5.922 -17.703 1 96.69 113 ASN A C 1
ATOM 842 O O . ASN A 1 113 ? 8.242 -4.98 -18.203 1 96.69 113 ASN A O 1
ATOM 846 N N . THR A 1 114 ? 9 -6.996 -18.328 1 98.38 114 THR A N 1
ATOM 847 C CA . THR A 1 114 ? 8.445 -7.211 -19.656 1 98.38 114 THR A CA 1
ATOM 848 C C . THR A 1 114 ? 7.18 -8.062 -19.578 1 98.38 114 THR A C 1
ATOM 850 O O . THR A 1 114 ? 6.918 -8.711 -18.562 1 98.38 114 THR A O 1
ATOM 853 N N . LEU A 1 115 ? 6.438 -8 -20.656 1 98.25 115 LEU A N 1
ATOM 854 C CA . LEU A 1 115 ? 5.25 -8.844 -20.703 1 98.25 115 LEU A CA 1
ATOM 855 C C . LEU A 1 115 ? 5.613 -10.312 -20.5 1 98.25 115 LEU A C 1
ATOM 857 O O . LEU A 1 115 ? 4.984 -11 -19.688 1 98.25 115 LEU A O 1
ATOM 861 N N . GLY A 1 116 ? 6.66 -10.758 -21.234 1 98.38 116 GLY A N 1
ATOM 862 C CA . GLY A 1 116 ? 7.074 -12.148 -21.109 1 98.38 116 GLY A CA 1
ATOM 863 C C . GLY A 1 116 ? 7.418 -12.547 -19.688 1 98.38 116 GLY A C 1
ATOM 864 O O . GLY A 1 116 ? 7.012 -13.617 -19.219 1 98.38 116 GLY A O 1
ATOM 865 N N . GLU A 1 117 ? 8.148 -11.727 -19.031 1 98.62 117 GLU A N 1
ATOM 866 C CA . GLU A 1 117 ? 8.523 -12 -17.641 1 98.62 117 GLU A CA 1
ATOM 867 C C . GLU A 1 117 ? 7.293 -12.023 -16.75 1 98.62 117 GLU A C 1
ATOM 869 O O . GLU A 1 117 ? 7.188 -12.875 -15.859 1 98.62 117 GLU A O 1
ATOM 874 N N . ALA A 1 118 ? 6.391 -11.141 -17 1 98.56 118 ALA A N 1
ATOM 875 C CA . ALA A 1 118 ? 5.156 -11.094 -16.219 1 98.56 118 ALA A CA 1
ATOM 876 C C . ALA A 1 118 ? 4.316 -12.352 -16.438 1 98.56 118 ALA A C 1
ATOM 878 O O . ALA A 1 118 ? 3.754 -12.906 -15.5 1 98.56 118 ALA A O 1
ATOM 879 N N . LEU A 1 119 ? 4.23 -12.742 -17.672 1 98.5 119 LEU A N 1
ATOM 880 C CA . LEU A 1 119 ? 3.498 -13.969 -18 1 98.5 119 LEU A CA 1
ATOM 881 C C . LEU A 1 119 ? 4.051 -15.148 -17.203 1 98.5 119 LEU A C 1
ATOM 883 O O . LEU A 1 119 ? 3.289 -15.898 -16.594 1 98.5 119 LEU A O 1
ATOM 887 N N . VAL A 1 120 ? 5.348 -15.258 -17.188 1 98.69 120 VAL A N 1
ATOM 888 C CA . VAL A 1 120 ? 5.988 -16.391 -16.516 1 98.69 120 VAL A CA 1
ATOM 889 C C . VAL A 1 120 ? 5.781 -16.281 -15.008 1 98.69 120 VAL A C 1
ATOM 891 O O . VAL A 1 120 ? 5.426 -17.266 -14.352 1 98.69 120 VAL A O 1
ATOM 894 N N . SER A 1 121 ? 6.004 -15.117 -14.445 1 98.75 121 SER A N 1
ATOM 895 C CA . SER A 1 121 ? 5.852 -14.938 -13 1 98.75 121 SER A CA 1
ATOM 896 C C . SER A 1 121 ? 4.426 -15.227 -12.555 1 98.75 121 SER A C 1
ATOM 898 O O . SER A 1 121 ? 4.207 -15.945 -11.578 1 98.75 121 SER A O 1
ATOM 900 N N . GLU A 1 122 ? 3.479 -14.727 -13.312 1 98.5 122 GLU A N 1
ATOM 901 C CA . GLU A 1 122 ? 2.08 -14.984 -12.977 1 98.5 122 GLU A CA 1
ATOM 902 C C . GLU A 1 122 ? 1.705 -16.438 -13.227 1 98.5 122 GLU A C 1
ATOM 904 O O . GLU A 1 122 ? 0.958 -17.031 -12.453 1 98.5 122 GLU A O 1
ATOM 909 N N . GLY A 1 123 ? 2.174 -16.969 -14.305 1 98.44 123 GLY A N 1
ATOM 910 C CA . GLY A 1 123 ? 1.914 -18.359 -14.609 1 98.44 123 GLY A CA 1
ATOM 911 C C . GLY A 1 123 ? 2.424 -19.312 -13.547 1 98.44 123 GLY A C 1
ATOM 912 O O . GLY A 1 123 ? 1.707 -20.219 -13.117 1 98.44 123 GLY A O 1
ATOM 913 N N . LEU A 1 124 ? 3.646 -19.078 -13.117 1 98.69 124 LEU A N 1
ATOM 914 C CA . LEU A 1 124 ? 4.246 -19.938 -12.094 1 98.69 124 LEU A CA 1
ATOM 915 C C . LEU A 1 124 ? 3.504 -19.797 -10.766 1 98.69 124 LEU A C 1
ATOM 917 O O . LEU A 1 124 ? 3.314 -20.781 -10.047 1 98.69 124 LEU A O 1
ATOM 921 N N . ALA A 1 125 ? 3.133 -18.594 -10.438 1 98.31 125 ALA A N 1
ATOM 922 C CA . ALA A 1 125 ? 2.371 -18.391 -9.211 1 98.31 125 ALA A CA 1
ATOM 923 C C . ALA A 1 125 ? 1.033 -19.125 -9.266 1 98.31 125 ALA A C 1
ATOM 925 O O . ALA A 1 125 ? 0.619 -19.75 -8.289 1 98.31 125 ALA A O 1
ATOM 926 N N . CYS A 1 126 ? 0.362 -19.062 -10.438 1 97.75 126 CYS A N 1
ATOM 927 C CA . CYS A 1 126 ? -0.892 -19.797 -10.617 1 97.75 126 CYS A CA 1
ATOM 928 C C . CYS A 1 126 ? -0.669 -21.297 -10.531 1 97.75 126 CYS A C 1
ATOM 930 O O . CYS A 1 126 ? -1.488 -22.016 -9.961 1 97.75 126 CYS A O 1
ATOM 932 N N . LEU A 1 127 ? 0.401 -21.766 -11.109 1 97.88 127 LEU A N 1
ATOM 933 C CA . LEU A 1 127 ? 0.722 -23.172 -11.039 1 97.88 127 LEU A CA 1
ATOM 934 C C . LEU A 1 127 ? 0.96 -23.609 -9.594 1 97.88 127 LEU A C 1
ATOM 936 O O . LEU A 1 127 ? 0.48 -24.656 -9.164 1 97.88 127 LEU A O 1
ATOM 940 N N . PHE A 1 128 ? 1.63 -22.797 -8.844 1 98.06 128 PHE A N 1
ATOM 941 C CA . PHE A 1 128 ? 1.865 -23.094 -7.438 1 98.06 128 PHE A CA 1
ATOM 942 C C . PHE A 1 128 ? 0.552 -23.125 -6.668 1 98.06 128 PHE A C 1
ATOM 944 O O . PHE A 1 128 ? 0.334 -24.031 -5.844 1 98.06 128 PHE A O 1
ATOM 951 N N . GLU A 1 129 ? -0.208 -22.094 -6.98 1 95.19 129 GLU A N 1
ATOM 952 C CA . GLU A 1 129 ? -1.547 -22.078 -6.402 1 95.19 129 GLU A CA 1
ATOM 953 C C . GLU A 1 129 ? -2.291 -23.375 -6.684 1 95.19 129 GLU A C 1
ATOM 955 O O . GLU A 1 129 ? -2.943 -23.922 -5.797 1 95.19 129 GLU A O 1
ATOM 960 N N . SER A 1 130 ? -2.24 -23.828 -7.863 1 94.12 130 SER A N 1
ATOM 961 C CA . SER A 1 130 ? -2.922 -25.047 -8.289 1 94.12 130 SER A CA 1
ATOM 962 C C . SER A 1 130 ? -2.371 -26.281 -7.566 1 94.12 130 SER A C 1
ATOM 964 O O . SER A 1 130 ? -3.123 -27.188 -7.211 1 94.12 130 SER A O 1
ATOM 966 N N . GLU A 1 131 ? -1.105 -26.281 -7.359 1 93.12 131 GLU A N 1
ATOM 967 C CA . GLU A 1 131 ? -0.444 -27.391 -6.684 1 93.12 131 GLU A CA 1
ATOM 968 C C . GLU A 1 131 ? -0.729 -27.375 -5.184 1 93.12 131 GLU A C 1
ATOM 970 O O . GLU A 1 131 ? -0.765 -28.422 -4.543 1 93.12 131 GLU A O 1
ATOM 975 N N . PHE A 1 132 ? -0.853 -26.203 -4.652 1 88.75 132 PHE A N 1
ATOM 976 C CA . PHE A 1 132 ? -1.053 -25.984 -3.225 1 88.75 132 PHE A CA 1
ATOM 977 C C . PHE A 1 132 ? -2.484 -26.312 -2.824 1 88.75 132 PHE A C 1
ATOM 979 O O . PHE A 1 132 ? -2.719 -26.906 -1.765 1 88.75 132 PHE A O 1
ATOM 986 N N . GLY A 1 133 ? -3.371 -25.844 -3.66 1 80.44 133 GLY A N 1
ATOM 987 C CA . GLY A 1 133 ? -4.785 -25.984 -3.346 1 80.44 133 GLY A CA 1
ATOM 988 C C . GLY A 1 133 ? -5.379 -27.281 -3.844 1 80.44 133 GLY A C 1
ATOM 989 O O . GLY A 1 133 ? -4.883 -27.875 -4.805 1 80.44 133 GLY A O 1
ATOM 990 N N . SER A 1 134 ? -6.414 -27.641 -3.166 1 74.44 134 SER A N 1
ATOM 991 C CA . SER A 1 134 ? -7.133 -28.844 -3.564 1 74.44 134 SER A CA 1
ATOM 992 C C . SER A 1 134 ? -8.148 -28.547 -4.664 1 74.44 134 SER A C 1
ATOM 994 O O . SER A 1 134 ? -8.594 -29.453 -5.371 1 74.44 134 SER A O 1
ATOM 996 N N . SER A 1 135 ? -8.422 -27.312 -4.84 1 78.56 135 SER A N 1
ATOM 997 C CA . SER A 1 135 ? -9.516 -26.953 -5.738 1 78.56 135 SER A CA 1
ATOM 998 C C . SER A 1 135 ? -9.016 -26.75 -7.164 1 78.56 135 SER A C 1
ATOM 1000 O O . SER A 1 135 ? -9.781 -26.359 -8.047 1 78.56 135 SER A O 1
ATOM 1002 N N . GLY A 1 136 ? -7.82 -27.016 -7.41 1 85.56 136 GLY A N 1
ATOM 1003 C CA . GLY A 1 136 ? -7.293 -26.797 -8.75 1 85.56 136 GLY A CA 1
ATOM 1004 C C . GLY A 1 136 ? -6.816 -25.375 -8.977 1 85.56 136 GLY A C 1
ATOM 1005 O O . GLY A 1 136 ? -6.523 -24.656 -8.023 1 85.56 136 GLY A O 1
ATOM 1006 N N . PRO A 1 137 ? -6.723 -25.078 -10.273 1 90.75 137 PRO A N 1
ATOM 1007 C CA . PRO A 1 137 ? -6.215 -23.75 -10.609 1 90.75 137 PRO A CA 1
ATOM 1008 C C . PRO A 1 137 ? -7.207 -22.641 -10.273 1 90.75 137 PRO A C 1
ATOM 1010 O O . PRO A 1 137 ? -8.414 -22.875 -10.25 1 90.75 137 PRO A O 1
ATOM 1013 N N . PRO A 1 138 ? -6.688 -21.453 -9.938 1 92.31 138 PRO A N 1
ATOM 1014 C CA . PRO A 1 138 ? -7.602 -20.328 -9.734 1 92.31 138 PRO A CA 1
ATOM 1015 C C . PRO A 1 138 ? -8.43 -20 -10.977 1 92.31 138 PRO A C 1
ATOM 1017 O O . PRO A 1 138 ? -8.016 -20.328 -12.094 1 92.31 138 PRO A O 1
ATOM 1020 N N . PHE A 1 139 ? -9.547 -19.344 -10.805 1 91.56 139 PHE A N 1
ATOM 1021 C CA . PHE A 1 139 ? -10.492 -19.109 -11.891 1 91.56 139 PHE A CA 1
ATOM 1022 C C . PHE A 1 139 ? -9.867 -18.25 -12.969 1 91.56 139 PHE A C 1
ATOM 1024 O O . PHE A 1 139 ? -10.172 -18.406 -14.156 1 91.56 139 PHE A O 1
ATOM 1031 N N . TYR A 1 140 ? -8.992 -17.359 -12.633 1 93.25 140 TYR A N 1
ATOM 1032 C CA . TYR A 1 140 ? -8.391 -16.453 -13.602 1 93.25 140 TYR A CA 1
ATOM 1033 C C . TYR A 1 140 ? -7.34 -17.172 -14.445 1 93.25 140 TYR A C 1
ATOM 1035 O O . TYR A 1 140 ? -6.961 -16.688 -15.508 1 93.25 140 TYR A O 1
ATOM 1043 N N . ALA A 1 141 ? -6.828 -18.281 -14.016 1 94.69 141 ALA A N 1
ATOM 1044 C CA . ALA A 1 141 ? -5.867 -19.078 -14.773 1 94.69 141 ALA A CA 1
ATOM 1045 C C . ALA A 1 141 ? -6.574 -19.984 -15.789 1 94.69 141 ALA A C 1
ATOM 1047 O O . ALA A 1 141 ? -5.977 -20.406 -16.781 1 94.69 141 ALA A O 1
ATOM 1048 N N . HIS A 1 142 ? -7.785 -20.266 -15.578 1 91.25 142 HIS A N 1
ATOM 1049 C CA . HIS A 1 142 ? -8.516 -21.172 -16.453 1 91.25 142 HIS A CA 1
ATOM 1050 C C . HIS A 1 142 ? -9.719 -20.469 -17.078 1 91.25 142 HIS A C 1
ATOM 1052 O O . HIS A 1 142 ? -10.758 -21.094 -17.297 1 91.25 142 HIS A O 1
ATOM 1058 N N . SER A 1 143 ? -9.586 -19.25 -17.328 1 90.38 143 SER A N 1
ATOM 1059 C CA . SER A 1 143 ? -10.68 -18.406 -17.797 1 90.38 143 SER A CA 1
ATOM 1060 C C . SER A 1 143 ? -10.859 -18.531 -19.312 1 90.38 143 SER A C 1
ATOM 1062 O O . SER A 1 143 ? -11.898 -18.141 -19.844 1 90.38 143 SER A O 1
ATOM 1064 N N . LEU A 1 144 ? -9.859 -19.078 -20.031 1 93.81 144 LEU A N 1
ATOM 1065 C CA . LEU A 1 144 ? -9.891 -19.125 -21.5 1 93.81 144 LEU A CA 1
ATOM 1066 C C . LEU A 1 144 ? -9.711 -20.562 -22 1 93.81 144 LEU A C 1
ATOM 1068 O O . LEU A 1 144 ? -8.938 -21.328 -21.422 1 93.81 144 LEU A O 1
ATOM 1072 N N . SER A 1 145 ? -10.367 -20.812 -23.125 1 93.31 145 SER A N 1
ATOM 1073 C CA . SER A 1 145 ? -10.172 -22.094 -23.781 1 93.31 145 SER A CA 1
ATOM 1074 C C . SER A 1 145 ? -8.82 -22.156 -24.484 1 93.31 145 SER A C 1
ATOM 1076 O O . SER A 1 145 ? -8.242 -21.109 -24.812 1 93.31 145 SER A O 1
ATOM 1078 N N . PRO A 1 146 ? -8.398 -23.375 -24.719 1 91.56 146 PRO A N 1
ATOM 1079 C CA . PRO A 1 146 ? -7.164 -23.5 -25.5 1 91.56 146 PRO A CA 1
ATOM 1080 C C . PRO A 1 146 ? -7.238 -22.797 -26.859 1 91.56 146 PRO A C 1
ATOM 1082 O O . PRO A 1 146 ? -6.262 -22.188 -27.281 1 91.56 146 PRO A O 1
ATOM 1085 N N . ALA A 1 147 ? -8.367 -22.922 -27.453 1 93.25 147 ALA A N 1
ATOM 1086 C CA . ALA A 1 147 ? -8.547 -22.297 -28.766 1 93.25 147 ALA A CA 1
ATOM 1087 C C . ALA A 1 147 ? -8.406 -20.766 -28.656 1 93.25 147 ALA A C 1
ATOM 1089 O O . ALA A 1 147 ? -7.773 -20.141 -29.516 1 93.25 147 ALA A O 1
ATOM 1090 N N . ARG A 1 148 ? -9 -20.25 -27.641 1 92.81 148 ARG A N 1
ATOM 1091 C CA . ARG A 1 148 ? -8.922 -18.812 -27.453 1 92.81 148 ARG A CA 1
ATOM 1092 C C . ARG A 1 148 ? -7.492 -18.375 -27.125 1 92.81 148 ARG A C 1
ATOM 1094 O O . ARG A 1 148 ? -7.035 -17.328 -27.594 1 92.81 148 ARG A O 1
ATOM 1101 N N . LEU A 1 149 ? -6.77 -19.141 -26.375 1 94.25 149 LEU A N 1
ATOM 1102 C CA . LEU A 1 149 ? -5.383 -18.844 -26.031 1 94.25 149 LEU A CA 1
ATOM 1103 C C . LEU A 1 149 ? -4.52 -18.781 -27.281 1 94.25 149 LEU A C 1
ATOM 1105 O O . LEU A 1 149 ? -3.664 -17.891 -27.406 1 94.25 149 LEU A O 1
ATOM 1109 N N . GLU A 1 150 ? -4.801 -19.641 -28.156 1 92.56 150 GLU A N 1
ATOM 1110 C CA . GLU A 1 150 ? -4.027 -19.703 -29.391 1 92.56 150 GLU A CA 1
ATOM 1111 C C . GLU A 1 150 ? -4.172 -18.406 -30.188 1 92.56 150 GLU A C 1
ATOM 1113 O O . GLU A 1 150 ? -3.23 -17.969 -30.859 1 92.56 150 GLU A O 1
ATOM 1118 N N . THR A 1 151 ? -5.289 -17.844 -30.031 1 92.69 151 THR A N 1
ATOM 1119 C CA . THR A 1 151 ? -5.531 -16.609 -30.781 1 92.69 151 THR A CA 1
ATOM 1120 C C . THR A 1 151 ? -4.75 -15.445 -30.188 1 92.69 151 THR A C 1
ATOM 1122 O O . THR A 1 151 ? -4.527 -14.438 -30.859 1 92.69 151 THR A O 1
ATOM 1125 N N . ILE A 1 152 ? -4.336 -15.578 -28.938 1 94.44 152 ILE A N 1
ATOM 1126 C CA . ILE A 1 152 ? -3.688 -14.477 -28.234 1 94.44 152 ILE A CA 1
ATOM 1127 C C . ILE A 1 152 ? -2.17 -14.633 -28.312 1 94.44 152 ILE A C 1
ATOM 1129 O O . ILE A 1 152 ? -1.429 -13.672 -28.094 1 94.44 152 ILE A O 1
ATOM 1133 N N . VAL A 1 153 ? -1.678 -15.773 -28.641 1 95.69 153 VAL A N 1
ATOM 1134 C CA . VAL A 1 153 ? -0.268 -16.141 -28.594 1 95.69 153 VAL A CA 1
ATOM 1135 C C . VAL A 1 153 ? 0.538 -15.25 -29.531 1 95.69 153 VAL A C 1
ATOM 1137 O O . VAL A 1 153 ? 1.576 -14.703 -29.141 1 95.69 153 VAL A O 1
ATOM 1140 N N . PRO A 1 154 ? 0.065 -15.016 -30.75 1 94.88 154 PRO A N 1
ATOM 1141 C CA . PRO A 1 154 ? 0.854 -14.156 -31.641 1 94.88 154 PRO A CA 1
ATOM 1142 C C . PRO A 1 154 ? 1.054 -12.75 -31.078 1 94.88 154 PRO A C 1
ATOM 1144 O O . PRO A 1 154 ? 2.143 -12.18 -31.188 1 94.88 154 PRO A O 1
ATOM 1147 N N . LEU A 1 155 ? 0.042 -12.289 -30.484 1 95 155 LEU A N 1
ATOM 1148 C CA . LEU A 1 155 ? 0.142 -10.969 -29.875 1 95 155 LEU A CA 1
ATOM 1149 C C . LEU A 1 155 ? 1.125 -10.977 -28.703 1 95 155 LEU A C 1
ATOM 1151 O O . LEU A 1 155 ? 1.937 -10.055 -28.578 1 95 155 LEU A O 1
ATOM 1155 N N . ALA A 1 156 ? 1.048 -11.953 -27.891 1 97.12 156 ALA A N 1
ATOM 1156 C CA . ALA A 1 156 ? 1.959 -12.086 -26.75 1 97.12 156 ALA A CA 1
ATOM 1157 C C . ALA A 1 156 ? 3.408 -12.18 -27.234 1 97.12 156 ALA A C 1
ATOM 1159 O O . ALA A 1 156 ? 4.301 -11.578 -26.625 1 97.12 156 ALA A O 1
ATOM 1160 N N . ARG A 1 157 ? 3.617 -12.875 -28.297 1 96.38 157 ARG A N 1
ATOM 1161 C CA . ARG A 1 157 ? 4.961 -13.008 -28.859 1 96.38 157 ARG A CA 1
ATOM 1162 C C . ARG A 1 157 ? 5.492 -11.664 -29.328 1 96.38 157 ARG A C 1
ATOM 1164 O O . ARG A 1 157 ? 6.652 -11.32 -29.078 1 96.38 157 ARG A O 1
ATOM 1171 N N . ALA A 1 158 ? 4.652 -11 -29.938 1 95.31 158 ALA A N 1
ATOM 1172 C CA . ALA A 1 158 ? 5.051 -9.703 -30.5 1 95.31 158 ALA A CA 1
ATOM 1173 C C . ALA A 1 158 ? 5.398 -8.711 -29.391 1 95.31 158 ALA A C 1
ATOM 1175 O O . ALA A 1 158 ? 6.238 -7.828 -29.578 1 95.31 158 ALA A O 1
ATOM 1176 N N . HIS A 1 159 ? 4.801 -8.93 -28.25 1 96.81 159 HIS A N 1
ATOM 1177 C CA . HIS A 1 159 ? 4.973 -7.953 -27.188 1 96.81 159 HIS A CA 1
ATOM 1178 C C . HIS A 1 159 ? 5.844 -8.508 -26.062 1 96.81 159 HIS A C 1
ATOM 1180 O O . HIS A 1 159 ? 6.027 -7.859 -25.031 1 96.81 159 HIS A O 1
ATOM 1186 N N . ARG A 1 160 ? 6.312 -9.641 -26.219 1 97.38 160 ARG A N 1
ATOM 1187 C CA . ARG A 1 160 ? 6.988 -10.398 -25.172 1 97.38 160 ARG A CA 1
ATOM 1188 C C . ARG A 1 160 ? 8.047 -9.555 -24.469 1 97.38 160 ARG A C 1
ATOM 1190 O O . ARG A 1 160 ? 8.141 -9.562 -23.25 1 97.38 160 ARG A O 1
ATOM 1197 N N . ASP A 1 161 ? 8.828 -8.742 -25.234 1 97.56 161 ASP A N 1
ATOM 1198 C CA . ASP A 1 161 ? 10 -8.07 -24.688 1 97.56 161 ASP A CA 1
ATOM 1199 C C . ASP A 1 161 ? 9.695 -6.609 -24.359 1 97.56 161 ASP A C 1
ATOM 1201 O O . ASP A 1 161 ? 10.586 -5.855 -23.969 1 97.56 161 ASP A O 1
ATOM 1205 N N . ARG A 1 162 ? 8.438 -6.254 -24.469 1 97.62 162 ARG A N 1
ATOM 1206 C CA . ARG A 1 162 ? 8.055 -4.871 -24.203 1 97.62 162 ARG A CA 1
ATOM 1207 C C . ARG A 1 162 ? 7.918 -4.605 -22.719 1 97.62 162 ARG A C 1
ATOM 1209 O O . ARG A 1 162 ? 7.375 -5.434 -21.984 1 97.62 162 ARG A O 1
ATOM 1216 N N . THR A 1 163 ? 8.43 -3.418 -22.266 1 97.12 163 THR A N 1
ATOM 1217 C CA . THR A 1 163 ? 8.289 -2.982 -20.891 1 97.12 163 THR A CA 1
ATOM 1218 C C . THR A 1 163 ? 7.062 -2.086 -20.734 1 97.12 163 THR A C 1
ATOM 1220 O O . THR A 1 163 ? 6.602 -1.849 -19.609 1 97.12 163 THR A O 1
ATOM 1223 N N . ASP A 1 164 ? 6.621 -1.58 -21.828 1 96 164 ASP A N 1
ATOM 1224 C CA . ASP A 1 164 ? 5.457 -0.698 -21.797 1 96 164 ASP A CA 1
ATOM 1225 C C . ASP A 1 164 ? 4.191 -1.45 -22.203 1 96 164 ASP A C 1
ATOM 1227 O O . ASP A 1 164 ? 3.289 -0.873 -22.812 1 96 164 ASP A O 1
ATOM 1231 N N . TYR A 1 165 ? 4.219 -2.73 -21.781 1 93.31 165 TYR A N 1
ATOM 1232 C CA . TYR A 1 165 ? 3.041 -3.525 -22.109 1 93.31 165 TYR A CA 1
ATOM 1233 C C . TYR A 1 165 ? 1.852 -3.121 -21.25 1 93.31 165 TYR A C 1
ATOM 1235 O O . TYR A 1 165 ? 2.021 -2.502 -20.188 1 93.31 165 TYR A O 1
ATOM 1243 N N . GLY A 1 166 ? 0.719 -3.084 -21.625 1 93.94 166 GLY A N 1
ATOM 1244 C CA . GLY A 1 166 ? -0.494 -2.797 -20.875 1 93.94 166 GLY A CA 1
ATOM 1245 C C . GLY A 1 166 ? -0.831 -3.865 -19.844 1 93.94 166 GLY A C 1
ATOM 1246 O O . GLY A 1 166 ? -1.69 -4.715 -20.094 1 93.94 166 GLY A O 1
ATOM 1247 N N . HIS A 1 167 ? -0.133 -3.74 -18.625 1 94.69 167 HIS A N 1
ATOM 1248 C CA . HIS A 1 167 ? -0.323 -4.758 -17.594 1 94.69 167 HIS A CA 1
ATOM 1249 C C . HIS A 1 167 ? -1.802 -4.945 -17.281 1 94.69 167 HIS A C 1
ATOM 1251 O O . HIS A 1 167 ? -2.291 -6.074 -17.219 1 94.69 167 HIS A O 1
ATOM 1257 N N . ALA A 1 168 ? -2.465 -3.861 -17.031 1 92.81 168 ALA A N 1
ATOM 1258 C CA . ALA A 1 168 ? -3.885 -3.924 -16.688 1 92.81 168 ALA A CA 1
ATOM 1259 C C . ALA A 1 168 ? -4.688 -4.555 -17.828 1 92.81 168 ALA A C 1
ATOM 1261 O O . ALA A 1 168 ? -5.656 -5.277 -17.578 1 92.81 168 ALA A O 1
ATOM 1262 N N . GLN A 1 169 ? -4.309 -4.258 -18.984 1 94.31 169 GLN A N 1
ATOM 1263 C CA . GLN A 1 169 ? -4.977 -4.84 -20.141 1 94.31 169 GLN A CA 1
ATOM 1264 C C . GLN A 1 169 ? -4.805 -6.355 -20.172 1 94.31 169 GLN A C 1
ATOM 1266 O O . GLN A 1 169 ? -5.777 -7.094 -20.344 1 94.31 169 GLN A O 1
ATOM 1271 N N . TRP A 1 170 ? -3.621 -6.871 -19.953 1 96.06 170 TRP A N 1
ATOM 1272 C CA . TRP A 1 170 ? -3.291 -8.289 -20.062 1 96.06 170 TRP A CA 1
ATOM 1273 C C . TRP A 1 170 ? -3.854 -9.07 -18.891 1 96.06 170 TRP A C 1
ATOM 1275 O O . TRP A 1 170 ? -4.305 -10.211 -19.047 1 96.06 170 TRP A O 1
ATOM 1285 N N . PHE A 1 171 ? -3.902 -8.406 -17.719 1 94.94 171 PHE A N 1
ATOM 1286 C CA . PHE A 1 171 ? -4.145 -9.227 -16.531 1 94.94 171 PHE A CA 1
ATOM 1287 C C . PHE A 1 171 ? -5.473 -8.859 -15.883 1 94.94 171 PHE A C 1
ATOM 1289 O O . PHE A 1 171 ? -6.102 -9.695 -15.227 1 94.94 171 PHE A O 1
ATOM 1296 N N . TYR A 1 172 ? -5.945 -7.617 -16.094 1 89.88 172 TYR A N 1
ATOM 1297 C CA . TYR A 1 172 ? -7.168 -7.195 -15.414 1 89.88 172 TYR A CA 1
ATOM 1298 C C . TYR A 1 172 ? -8.305 -7.008 -16.406 1 89.88 172 TYR A C 1
ATOM 1300 O O . TYR A 1 172 ? -9.469 -6.863 -16.016 1 89.88 172 TYR A O 1
ATOM 1308 N N . GLY A 1 173 ? -8.031 -6.922 -17.719 1 87.88 173 GLY A N 1
ATOM 1309 C CA . GLY A 1 173 ? -9.086 -6.863 -18.719 1 87.88 173 GLY A CA 1
ATOM 1310 C C . GLY A 1 173 ? -9.641 -5.465 -18.922 1 87.88 173 GLY A C 1
ATOM 1311 O O . GLY A 1 173 ? -10.844 -5.297 -19.125 1 87.88 173 GLY A O 1
ATOM 1312 N N . THR A 1 174 ? -8.82 -4.492 -18.844 1 84.75 174 THR A N 1
ATOM 1313 C CA . THR A 1 174 ? -9.281 -3.111 -18.953 1 84.75 174 THR A CA 1
ATOM 1314 C C . THR A 1 174 ? -9.68 -2.791 -20.391 1 84.75 174 THR A C 1
ATOM 1316 O O . THR A 1 174 ? -10.367 -1.797 -20.641 1 84.75 174 THR A O 1
ATOM 1319 N N . GLN A 1 175 ? -9.273 -3.602 -21.391 1 86.5 175 GLN A N 1
ATOM 1320 C CA . GLN A 1 175 ? -9.68 -3.471 -22.781 1 86.5 175 GLN A CA 1
ATOM 1321 C C . GLN A 1 175 ? -10.18 -4.801 -23.344 1 86.5 175 GLN A C 1
ATOM 1323 O O . GLN A 1 175 ? -9.555 -5.391 -24.219 1 86.5 175 GLN A O 1
ATOM 1328 N N . PRO A 1 176 ? -11.367 -5.176 -22.953 1 84.19 176 PRO A N 1
ATOM 1329 C CA . PRO A 1 176 ? -11.859 -6.52 -23.234 1 84.19 176 PRO A CA 1
ATOM 1330 C C . PRO A 1 176 ? -12.133 -6.738 -24.734 1 84.19 176 PRO A C 1
ATOM 1332 O O . PRO A 1 176 ? -12.195 -7.879 -25.188 1 84.19 176 PRO A O 1
ATOM 1335 N N . ASP A 1 177 ? -12.273 -5.684 -25.422 1 86.94 177 ASP A N 1
ATOM 1336 C CA . ASP A 1 177 ? -12.492 -5.812 -26.859 1 86.94 177 ASP A CA 1
ATOM 1337 C C . ASP A 1 177 ? -11.219 -6.25 -27.578 1 86.94 177 ASP A C 1
ATOM 1339 O O . ASP A 1 177 ? -11.281 -6.848 -28.656 1 86.94 177 ASP A O 1
ATOM 1343 N N . THR A 1 178 ? -10.133 -5.98 -26.969 1 87.19 178 THR A N 1
ATOM 1344 C CA . THR A 1 178 ? -8.844 -6.305 -27.578 1 87.19 178 THR A CA 1
ATOM 1345 C C . THR A 1 178 ? -8.281 -7.594 -26.984 1 87.19 178 THR A C 1
ATOM 1347 O O . THR A 1 178 ? -7.766 -8.438 -27.719 1 87.19 178 THR A O 1
ATOM 1350 N N . LEU A 1 179 ? -8.359 -7.723 -25.672 1 93.38 179 LEU A N 1
ATOM 1351 C CA . LEU A 1 179 ? -7.871 -8.875 -24.938 1 93.38 179 LEU A CA 1
ATOM 1352 C C . LEU A 1 179 ? -8.891 -9.32 -23.891 1 93.38 179 LEU A C 1
ATOM 1354 O O . LEU A 1 179 ? -9.414 -8.492 -23.125 1 93.38 179 LEU A O 1
ATOM 1358 N N . PRO A 1 180 ? -9.195 -10.562 -23.922 1 93 180 PRO A N 1
ATOM 1359 C CA . PRO A 1 180 ? -10.117 -11.023 -22.875 1 93 180 PRO A CA 1
ATOM 1360 C C . PRO A 1 180 ? -9.578 -10.789 -21.469 1 93 180 PRO A C 1
ATOM 1362 O O . PRO A 1 180 ? -8.359 -10.789 -21.266 1 93 180 PRO A O 1
ATOM 1365 N N . ARG A 1 181 ? -10.555 -10.633 -20.547 1 91.94 181 ARG A N 1
ATOM 1366 C CA . ARG A 1 181 ? -10.172 -10.492 -19.156 1 91.94 181 ARG A CA 1
ATOM 1367 C C . ARG A 1 181 ? -9.336 -11.68 -18.688 1 91.94 181 ARG A C 1
ATOM 1369 O O . ARG A 1 181 ? -9.633 -12.828 -19.031 1 91.94 181 ARG A O 1
ATOM 1376 N N . HIS A 1 182 ? -8.219 -11.508 -18.016 1 94.44 182 HIS A N 1
ATOM 1377 C CA . HIS A 1 182 ? -7.324 -12.484 -17.391 1 94.44 182 HIS A CA 1
ATOM 1378 C C . HIS A 1 182 ? -6.488 -13.211 -18.438 1 94.44 182 HIS A C 1
ATOM 1380 O O . HIS A 1 182 ? -5.996 -14.312 -18.203 1 94.44 182 HIS A O 1
ATOM 1386 N N . ALA A 1 183 ? -6.375 -12.617 -19.609 1 96.25 183 ALA A N 1
ATOM 1387 C CA . ALA A 1 183 ? -5.629 -13.25 -20.688 1 96.25 183 ALA A CA 1
ATOM 1388 C C . ALA A 1 183 ? -4.207 -13.586 -20.25 1 96.25 183 ALA A C 1
ATOM 1390 O O . ALA A 1 183 ? -3.713 -14.688 -20.516 1 96.25 183 ALA A O 1
ATOM 1391 N N . GLY A 1 184 ? -3.602 -12.664 -19.562 1 97.38 184 GLY A N 1
ATOM 1392 C CA . GLY A 1 184 ? -2.234 -12.875 -19.125 1 97.38 184 GLY A CA 1
ATOM 1393 C C . GLY A 1 184 ? -2.098 -14.016 -18.125 1 97.38 184 GLY A C 1
ATOM 1394 O O . GLY A 1 184 ? -1.159 -14.812 -18.203 1 97.38 184 GLY A O 1
ATOM 1395 N N . TYR A 1 185 ? -3.002 -14.117 -17.203 1 97.38 185 TYR A N 1
ATOM 1396 C CA . TYR A 1 185 ? -2.984 -15.211 -16.234 1 97.38 185 TYR A CA 1
ATOM 1397 C C . TYR A 1 185 ? -3.15 -16.562 -16.938 1 97.38 185 TYR A C 1
ATOM 1399 O O . TYR A 1 185 ? -2.416 -17.5 -16.641 1 97.38 185 TYR A O 1
ATOM 1407 N N . ALA A 1 186 ? -4.145 -16.578 -17.812 1 97.12 186 ALA A N 1
ATOM 1408 C CA . ALA A 1 186 ? -4.461 -17.828 -18.5 1 97.12 186 ALA A CA 1
ATOM 1409 C C . ALA A 1 186 ? -3.293 -18.297 -19.359 1 97.12 186 ALA A C 1
ATOM 1411 O O . ALA A 1 186 ? -2.898 -19.453 -19.312 1 97.12 186 ALA A O 1
ATOM 1412 N N . LEU A 1 187 ? -2.785 -17.375 -20.109 1 97.44 187 LEU A N 1
ATOM 1413 C CA . LEU A 1 187 ? -1.67 -17.703 -20.984 1 97.44 187 LEU A CA 1
ATOM 1414 C C . LEU A 1 187 ? -0.432 -18.078 -20.172 1 97.44 187 LEU A C 1
ATOM 1416 O O . LEU A 1 187 ? 0.232 -19.078 -20.469 1 97.44 187 LEU A O 1
ATOM 1420 N N . GLY A 1 188 ? -0.108 -17.281 -19.203 1 98.25 188 GLY A N 1
ATOM 1421 C CA . GLY A 1 188 ? 1.018 -17.594 -18.328 1 98.25 188 GLY A CA 1
ATOM 1422 C C . GLY A 1 188 ? 0.901 -18.953 -17.672 1 98.25 188 GLY A C 1
ATOM 1423 O O . GLY A 1 188 ? 1.868 -19.719 -17.641 1 98.25 188 GLY A O 1
ATOM 1424 N N . TYR A 1 189 ? -0.239 -19.234 -17.172 1 98.06 189 TYR A N 1
ATOM 1425 C CA . TYR A 1 189 ? -0.483 -20.531 -16.547 1 98.06 189 TYR A CA 1
ATOM 1426 C C . TYR A 1 189 ? -0.277 -21.672 -17.531 1 98.06 189 TYR A C 1
ATOM 1428 O O . TYR A 1 189 ? 0.367 -22.672 -17.203 1 98.06 189 TYR A O 1
ATOM 1436 N N . ALA A 1 190 ? -0.806 -21.5 -18.75 1 97 190 ALA A N 1
ATOM 1437 C CA . ALA A 1 190 ? -0.624 -22.531 -19.766 1 97 190 ALA A CA 1
ATOM 1438 C C . ALA A 1 190 ? 0.856 -22.75 -20.062 1 97 190 ALA A C 1
ATOM 1440 O O . ALA A 1 190 ? 1.3 -23.906 -20.188 1 97 190 ALA A O 1
ATOM 1441 N N . MET A 1 191 ? 1.58 -21.703 -20.125 1 97.25 191 MET A N 1
ATOM 1442 C CA . MET A 1 191 ? 3.02 -21.781 -20.359 1 97.25 191 MET A CA 1
ATOM 1443 C C . MET A 1 191 ? 3.705 -22.531 -19.219 1 97.25 191 MET A C 1
ATOM 1445 O O . MET A 1 191 ? 4.523 -23.422 -19.453 1 97.25 191 MET A O 1
ATOM 1449 N N . ALA A 1 192 ? 3.369 -22.203 -18.016 1 98.19 192 ALA A N 1
ATOM 1450 C CA . ALA A 1 192 ? 3.975 -22.812 -16.828 1 98.19 192 ALA A CA 1
ATOM 1451 C C . ALA A 1 192 ? 3.648 -24.297 -16.75 1 98.19 192 ALA A C 1
ATOM 1453 O O . ALA A 1 192 ? 4.523 -25.109 -16.453 1 98.19 192 ALA A O 1
ATOM 1454 N N . VAL A 1 193 ? 2.379 -24.609 -17.016 1 97.06 193 VAL A N 1
ATOM 1455 C CA . VAL A 1 193 ? 1.941 -26 -16.969 1 97.06 193 VAL A CA 1
ATOM 1456 C C . VAL A 1 193 ? 2.709 -26.812 -18.016 1 97.06 193 VAL A C 1
ATOM 1458 O O . VAL A 1 193 ? 3.215 -27.891 -17.719 1 97.06 193 VAL A O 1
ATOM 1461 N N . ARG A 1 194 ? 2.814 -26.281 -19.203 1 96.5 194 ARG A N 1
ATOM 1462 C CA . ARG A 1 194 ? 3.531 -26.969 -20.266 1 96.5 194 ARG A CA 1
ATOM 1463 C C . ARG A 1 194 ? 4.992 -27.188 -19.891 1 96.5 194 ARG A C 1
ATOM 1465 O O . ARG A 1 194 ? 5.527 -28.281 -20.062 1 96.5 194 ARG A O 1
ATOM 1472 N N . HIS A 1 195 ? 5.57 -26.172 -19.391 1 98 195 HIS A N 1
ATOM 1473 C CA . HIS A 1 195 ? 6.973 -26.266 -19.016 1 98 195 HIS A CA 1
ATOM 1474 C C . HIS A 1 195 ? 7.168 -27.281 -17.891 1 98 195 HIS A C 1
ATOM 1476 O O . HIS A 1 195 ? 8.109 -28.078 -17.922 1 98 195 HIS A O 1
ATOM 1482 N N . ALA A 1 196 ? 6.34 -27.219 -16.906 1 98.12 196 ALA A N 1
ATOM 1483 C CA . ALA A 1 196 ? 6.398 -28.141 -15.789 1 98.12 196 ALA A CA 1
ATOM 1484 C C . ALA A 1 196 ? 6.242 -29.594 -16.266 1 98.12 196 ALA A C 1
ATOM 1486 O O . ALA A 1 196 ? 6.965 -30.484 -15.812 1 98.12 196 ALA A O 1
ATOM 1487 N N . ARG A 1 197 ? 5.301 -29.781 -17.156 1 96.75 197 ARG A N 1
ATOM 1488 C CA . ARG A 1 197 ? 5.082 -31.125 -17.703 1 96.75 197 ARG A CA 1
ATOM 1489 C C . ARG A 1 197 ? 6.312 -31.609 -18.469 1 96.75 197 ARG A C 1
ATOM 1491 O O . ARG A 1 197 ? 6.719 -32.781 -18.312 1 96.75 197 ARG A O 1
ATOM 1498 N N . ARG A 1 198 ? 6.832 -30.766 -19.219 1 96.44 198 ARG A N 1
ATOM 1499 C CA . ARG A 1 198 ? 7.992 -31.109 -20.031 1 96.44 198 ARG A CA 1
ATOM 1500 C C . ARG A 1 198 ? 9.203 -31.422 -19.156 1 96.44 198 ARG A C 1
ATOM 1502 O O . ARG A 1 198 ? 9.953 -32.375 -19.453 1 96.44 198 ARG A O 1
ATOM 1509 N N . THR A 1 199 ? 9.438 -30.734 -18.109 1 97.31 199 THR A N 1
ATOM 1510 C CA . THR A 1 199 ? 10.648 -30.859 -17.312 1 97.31 199 THR A CA 1
ATOM 1511 C C . THR A 1 199 ? 10.422 -31.797 -16.141 1 97.31 199 THR A C 1
ATOM 1513 O O . THR A 1 199 ? 11.383 -32.281 -15.523 1 97.31 199 THR A O 1
ATOM 1516 N N . GLY A 1 200 ? 9.18 -32.031 -15.734 1 97.88 200 GLY A N 1
ATOM 1517 C CA . GLY A 1 200 ? 8.852 -32.844 -14.57 1 97.88 200 GLY A CA 1
ATOM 1518 C C . GLY A 1 200 ? 9.047 -32.094 -13.258 1 97.88 200 GLY A C 1
ATOM 1519 O O . GLY A 1 200 ? 9.102 -32.719 -12.195 1 97.88 200 GLY A O 1
ATOM 1520 N N . LEU A 1 201 ? 9.18 -30.812 -13.32 1 98.19 201 LEU A N 1
ATOM 1521 C CA . LEU A 1 201 ? 9.445 -30.016 -12.133 1 98.19 201 LEU A CA 1
ATOM 1522 C C . LEU A 1 201 ? 8.18 -29.312 -11.648 1 98.19 201 LEU A C 1
ATOM 1524 O O . LEU A 1 201 ? 7.281 -29.031 -12.438 1 98.19 201 LEU A O 1
ATOM 1528 N N . SER A 1 202 ? 8.094 -29.125 -10.344 1 97.94 202 SER A N 1
ATOM 1529 C CA . SER A 1 202 ? 6.977 -28.406 -9.742 1 97.94 202 SER A CA 1
ATOM 1530 C C . SER A 1 202 ? 7.199 -26.891 -9.805 1 97.94 202 SER A C 1
ATOM 1532 O O . SER A 1 202 ? 8.297 -26.438 -10.117 1 97.94 202 SER A O 1
ATOM 1534 N N . ALA A 1 203 ? 6.102 -26.141 -9.531 1 98 203 ALA A N 1
ATOM 1535 C CA . ALA A 1 203 ? 6.203 -24.688 -9.492 1 98 203 ALA A CA 1
ATOM 1536 C C . ALA A 1 203 ? 7.258 -24.234 -8.484 1 98 203 ALA A C 1
ATOM 1538 O O . ALA A 1 203 ? 7.988 -23.266 -8.727 1 98 203 ALA A O 1
ATOM 1539 N N . SER A 1 204 ? 7.316 -24.891 -7.309 1 98.19 204 SER A N 1
ATOM 1540 C CA . SER A 1 204 ? 8.305 -24.562 -6.289 1 98.19 204 SER A CA 1
ATOM 1541 C C . SER A 1 204 ? 9.727 -24.766 -6.805 1 98.19 204 SER A C 1
ATOM 1543 O O . SER A 1 204 ? 10.617 -23.969 -6.508 1 98.19 204 SER A O 1
ATOM 1545 N N . GLU A 1 205 ? 9.93 -25.797 -7.586 1 98.38 205 GLU A N 1
ATOM 1546 C CA . GLU A 1 205 ? 11.25 -26.094 -8.141 1 98.38 205 GLU A CA 1
ATOM 1547 C C . GLU A 1 205 ? 11.594 -25.125 -9.273 1 98.38 205 GLU A C 1
ATOM 1549 O O . GLU A 1 205 ? 12.773 -24.906 -9.57 1 98.38 205 GLU A O 1
ATOM 1554 N N . LEU A 1 206 ? 10.609 -24.547 -9.867 1 98.69 206 LEU A N 1
ATOM 1555 C CA . LEU A 1 206 ? 10.797 -23.688 -11.031 1 98.69 206 LEU A CA 1
ATOM 1556 C C . LEU A 1 206 ? 10.891 -22.234 -10.617 1 98.69 206 LEU A C 1
ATOM 1558 O O . LEU A 1 206 ? 11.094 -21.344 -11.453 1 98.69 206 LEU A O 1
ATOM 1562 N N . VAL A 1 207 ? 10.82 -21.922 -9.359 1 98.69 207 VAL A N 1
ATOM 1563 C CA . VAL A 1 207 ? 10.586 -20.562 -8.852 1 98.69 207 VAL A CA 1
ATOM 1564 C C . VAL A 1 207 ? 11.719 -19.641 -9.289 1 98.69 207 VAL A C 1
ATOM 1566 O O . VAL A 1 207 ? 11.492 -18.469 -9.586 1 98.69 207 VAL A O 1
ATOM 1569 N N . HIS A 1 208 ? 12.945 -20.125 -9.484 1 98.5 208 HIS A N 1
ATOM 1570 C CA . HIS A 1 208 ? 14.086 -19.266 -9.797 1 98.5 208 HIS A CA 1
ATOM 1571 C C . HIS A 1 208 ? 14.547 -19.484 -11.234 1 98.5 208 HIS A C 1
ATOM 1573 O O . HIS A 1 208 ? 15.57 -18.938 -11.648 1 98.5 208 HIS A O 1
ATOM 1579 N N . VAL A 1 209 ? 13.82 -20.297 -11.961 1 98.56 209 VAL A N 1
ATOM 1580 C CA . VAL A 1 209 ? 14.172 -20.5 -13.359 1 98.56 209 VAL A CA 1
ATOM 1581 C C . VAL A 1 209 ? 13.922 -19.219 -14.148 1 98.56 209 VAL A C 1
ATOM 1583 O O . VAL A 1 209 ? 12.859 -18.594 -14.016 1 98.56 209 VAL A O 1
ATOM 1586 N N . PRO A 1 210 ? 14.875 -18.781 -14.992 1 98.31 210 PRO A N 1
ATOM 1587 C CA . PRO A 1 210 ? 14.695 -17.547 -15.766 1 98.31 210 PRO A CA 1
ATOM 1588 C C . PRO A 1 210 ? 13.5 -17.609 -16.719 1 98.31 210 PRO A C 1
ATOM 1590 O O . PRO A 1 210 ? 13.219 -18.672 -17.281 1 98.31 210 PRO A O 1
ATOM 1593 N N . ALA A 1 211 ? 12.883 -16.5 -16.875 1 98.25 211 ALA A N 1
ATOM 1594 C CA . ALA A 1 211 ? 11.672 -16.438 -17.703 1 98.25 211 ALA A CA 1
ATOM 1595 C C . ALA A 1 211 ? 11.945 -16.953 -19.109 1 98.25 211 ALA A C 1
ATOM 1597 O O . ALA A 1 211 ? 11.086 -17.578 -19.719 1 98.25 211 ALA A O 1
ATOM 1598 N N . ALA A 1 212 ? 13.078 -16.688 -19.594 1 97.38 212 ALA A N 1
ATOM 1599 C CA . ALA A 1 212 ? 13.43 -17.047 -20.953 1 97.38 212 ALA A CA 1
ATOM 1600 C C . ALA A 1 212 ? 13.273 -18.547 -21.188 1 97.38 212 ALA A C 1
ATOM 1602 O O . ALA A 1 212 ? 12.977 -18.984 -22.312 1 97.38 212 ALA A O 1
ATOM 1603 N N . ALA A 1 213 ? 13.414 -19.312 -20.172 1 97.62 213 ALA A N 1
ATOM 1604 C CA . ALA A 1 213 ? 13.305 -20.766 -20.266 1 97.62 213 ALA A CA 1
ATOM 1605 C C . ALA A 1 213 ? 11.883 -21.188 -20.641 1 97.62 213 ALA A C 1
ATOM 1607 O O . ALA A 1 213 ? 11.656 -22.297 -21.109 1 97.62 213 ALA A O 1
ATOM 1608 N N . PHE A 1 214 ? 10.961 -20.297 -20.438 1 97.75 214 PHE A N 1
ATOM 1609 C CA . PHE A 1 214 ? 9.555 -20.641 -20.656 1 97.75 214 PHE A CA 1
ATOM 1610 C C . PHE A 1 214 ? 9.094 -20.156 -22.031 1 97.75 214 PHE A C 1
ATOM 1612 O O . PHE A 1 214 ? 7.98 -20.484 -22.453 1 97.75 214 PHE A O 1
ATOM 1619 N N . PHE A 1 215 ? 9.883 -19.406 -22.734 1 96.56 215 PHE A N 1
ATOM 1620 C CA . PHE A 1 215 ? 9.414 -18.75 -23.953 1 96.56 215 PHE A CA 1
ATOM 1621 C C . PHE A 1 215 ? 9.234 -19.766 -25.062 1 96.56 215 PHE A C 1
ATOM 1623 O O . PHE A 1 215 ? 8.516 -19.516 -26.031 1 96.56 215 PHE A O 1
ATOM 1630 N N . THR A 1 216 ? 9.883 -20.859 -24.984 1 93 216 THR A N 1
ATOM 1631 C CA . THR A 1 216 ? 9.664 -21.938 -25.938 1 93 216 THR A CA 1
ATOM 1632 C C . THR A 1 216 ? 8.195 -22.359 -25.953 1 93 216 THR A C 1
ATOM 1634 O O . THR A 1 216 ? 7.668 -22.781 -26.984 1 93 216 THR A O 1
ATOM 1637 N N . GLU A 1 217 ? 7.562 -22.25 -24.812 1 88.56 217 GLU A N 1
ATOM 1638 C CA . GLU A 1 217 ? 6.152 -22.609 -24.688 1 88.56 217 GLU A CA 1
ATOM 1639 C C . GLU A 1 217 ? 5.262 -21.594 -25.406 1 88.56 217 GLU A C 1
ATOM 1641 O O . GLU A 1 217 ? 4.113 -21.906 -25.734 1 88.56 217 GLU A O 1
ATOM 1646 N N . LEU A 1 218 ? 5.746 -20.391 -25.484 1 89.06 218 LEU A N 1
ATOM 1647 C CA . LEU A 1 218 ? 5.043 -19.328 -26.219 1 89.06 218 LEU A CA 1
ATOM 1648 C C . LEU A 1 218 ? 5.281 -19.469 -27.719 1 89.06 218 LEU A C 1
ATOM 1650 O O . LEU A 1 218 ? 4.383 -19.203 -28.516 1 89.06 218 LEU A O 1
ATOM 1654 N N . ASP A 1 219 ? 6.43 -19.953 -28.094 1 84.94 219 ASP A N 1
ATOM 1655 C CA . ASP A 1 219 ? 6.859 -20.016 -29.484 1 84.94 219 ASP A CA 1
ATOM 1656 C C . ASP A 1 219 ? 6.375 -21.312 -30.156 1 84.94 219 ASP A C 1
ATOM 1658 O O . ASP A 1 219 ? 6.375 -21.422 -31.375 1 84.94 219 ASP A O 1
ATOM 1662 N N . GLY A 1 220 ? 5.68 -22.156 -29.484 1 72 220 GLY A N 1
ATOM 1663 C CA . GLY A 1 220 ? 5.18 -23.406 -30.047 1 72 220 GLY A CA 1
ATOM 1664 C C . GLY A 1 220 ? 6.285 -24.391 -30.375 1 72 220 GLY A C 1
ATOM 1665 O O . GLY A 1 220 ? 6.082 -25.328 -31.156 1 72 220 GLY A O 1
ATOM 1666 N N . GLU A 1 221 ? 7.523 -24.016 -30.062 1 56.88 221 GLU A N 1
ATOM 1667 C CA . GLU A 1 221 ? 8.617 -24.922 -30.406 1 56.88 221 GLU A CA 1
ATOM 1668 C C . GLU A 1 221 ? 8.695 -26.094 -29.422 1 56.88 221 GLU A C 1
ATOM 1670 O O . GLU A 1 221 ? 8.562 -25.906 -28.219 1 56.88 221 GLU A O 1
ATOM 1675 N N . GLU A 1 222 ? 8.164 -27.312 -29.922 1 49.75 222 GLU A N 1
ATOM 1676 C CA . GLU A 1 222 ? 8.297 -28.562 -29.156 1 49.75 222 GLU A CA 1
ATOM 1677 C C . GLU A 1 222 ? 9.766 -28.984 -29.047 1 49.75 222 GLU A C 1
ATOM 1679 O O . GLU A 1 222 ? 10.555 -28.719 -29.969 1 49.75 222 GLU A O 1
ATOM 1684 N N . MET B 1 1 ? -8.195 -9.453 27.125 1 41.38 1 MET B N 1
ATOM 1685 C CA . MET B 1 1 ? -7.25 -9.039 26.094 1 41.38 1 MET B CA 1
ATOM 1686 C C . MET B 1 1 ? -6.879 -7.566 26.266 1 41.38 1 MET B C 1
ATOM 1688 O O . MET B 1 1 ? -7.719 -6.75 26.656 1 41.38 1 MET B O 1
ATOM 1692 N N .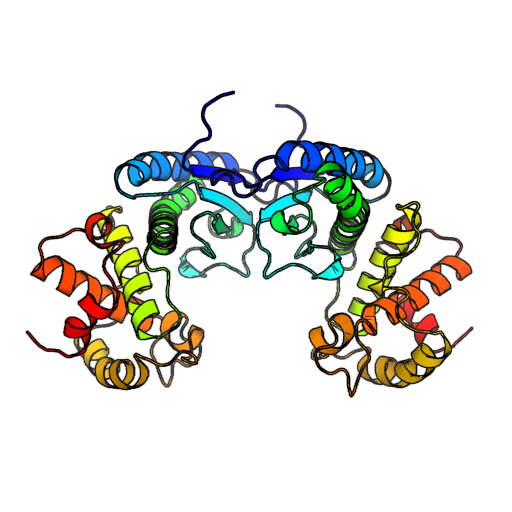 PRO B 1 2 ? -5.637 -7.293 26.312 1 48.91 2 PRO B N 1
ATOM 1693 C CA . PRO B 1 2 ? -5.363 -5.863 26.469 1 48.91 2 PRO B CA 1
ATOM 1694 C C . PRO B 1 2 ? -6.152 -4.996 25.484 1 48.91 2 PRO B C 1
ATOM 1696 O O . PRO B 1 2 ? -6.484 -5.449 24.391 1 48.91 2 PRO B O 1
ATOM 1699 N N . PRO B 1 3 ? -6.691 -3.797 26.078 1 63.03 3 PRO B N 1
ATOM 1700 C CA . PRO B 1 3 ? -7.492 -2.957 25.172 1 63.03 3 PRO B CA 1
ATOM 1701 C C . PRO B 1 3 ? -6.766 -2.621 23.875 1 63.03 3 PRO B C 1
ATOM 1703 O O . PRO B 1 3 ? -5.535 -2.506 23.859 1 63.03 3 PRO B O 1
ATOM 1706 N N . THR B 1 4 ? -7.363 -2.793 22.75 1 74.69 4 THR B N 1
ATOM 1707 C CA . THR B 1 4 ? -6.812 -2.451 21.453 1 74.69 4 THR B CA 1
ATOM 1708 C C . THR B 1 4 ? -6.328 -1.003 21.438 1 74.69 4 THR B C 1
ATOM 1710 O O . THR B 1 4 ? -7.066 -0.093 21.812 1 74.69 4 THR B O 1
ATOM 1713 N N . PRO B 1 5 ? -5.02 -0.851 21.219 1 87.5 5 PRO B N 1
ATOM 1714 C CA . PRO B 1 5 ? -4.508 0.52 21.156 1 87.5 5 PRO B CA 1
ATOM 1715 C C . PRO B 1 5 ? -5.18 1.353 20.062 1 87.5 5 PRO B C 1
ATOM 1717 O O . PRO B 1 5 ? -5.605 0.81 19.047 1 87.5 5 PRO B O 1
ATOM 1720 N N . VAL B 1 6 ? -5.328 2.623 20.422 1 95.75 6 VAL B N 1
ATOM 1721 C CA . VAL B 1 6 ? -5.902 3.529 19.422 1 95.75 6 VAL B CA 1
ATOM 1722 C C . VAL B 1 6 ? -5.023 3.553 18.172 1 95.75 6 VAL B C 1
ATOM 1724 O O . VAL B 1 6 ? -5.535 3.596 17.062 1 95.75 6 VAL B O 1
ATOM 1727 N N . VAL B 1 7 ? -3.729 3.533 18.391 1 98 7 VAL B N 1
ATOM 1728 C CA . VAL B 1 7 ? -2.777 3.457 17.281 1 98 7 VAL B CA 1
ATOM 1729 C C . VAL B 1 7 ? -1.874 2.238 17.469 1 98 7 VAL B C 1
ATOM 1731 O O . VAL B 1 7 ? -1.226 2.086 18.5 1 98 7 VAL B O 1
ATOM 1734 N N . ALA B 1 8 ? -1.869 1.331 16.578 1 97.75 8 ALA B N 1
ATOM 1735 C CA . ALA B 1 8 ? -0.992 0.164 16.562 1 97.75 8 ALA B CA 1
ATOM 1736 C C . ALA B 1 8 ? 0.106 0.32 15.508 1 97.75 8 ALA B C 1
ATOM 1738 O O . ALA B 1 8 ? -0.178 0.581 14.336 1 97.75 8 ALA B O 1
ATOM 1739 N N . ILE B 1 9 ? 1.329 0.151 15.93 1 97.69 9 ILE B N 1
ATOM 1740 C CA . ILE B 1 9 ? 2.451 0.276 15.008 1 97.69 9 ILE B CA 1
ATOM 1741 C C . ILE B 1 9 ? 2.938 -1.112 14.594 1 97.69 9 ILE B C 1
ATOM 1743 O O . ILE B 1 9 ? 3.258 -1.943 15.445 1 97.69 9 ILE B O 1
ATOM 1747 N N . HIS B 1 10 ? 2.91 -1.382 13.32 1 98.06 10 HIS B N 1
ATOM 1748 C CA . HIS B 1 10 ? 3.426 -2.602 12.711 1 98.06 10 HIS B CA 1
ATOM 1749 C C . HIS B 1 10 ? 4.746 -2.34 11.984 1 98.06 10 HIS B C 1
ATOM 1751 O O . HIS B 1 10 ? 4.773 -1.645 10.969 1 98.06 10 HIS B O 1
ATOM 1757 N N . VAL B 1 11 ? 5.781 -2.852 12.539 1 97.44 11 VAL B N 1
ATOM 1758 C CA . VAL B 1 11 ? 7.086 -2.748 11.898 1 97.44 11 VAL B CA 1
ATOM 1759 C C . VAL B 1 11 ? 7.367 -4.016 11.094 1 97.44 11 VAL B C 1
ATOM 1761 O O . VAL B 1 11 ? 7.477 -5.105 11.656 1 97.44 11 VAL B O 1
ATOM 1764 N N . LEU B 1 12 ? 7.434 -3.895 9.711 1 98 12 LEU B N 1
ATOM 1765 C CA . LEU B 1 12 ? 7.68 -5.035 8.828 1 98 12 LEU B CA 1
ATOM 1766 C C . LEU B 1 12 ? 9.172 -5.32 8.711 1 98 12 LEU B C 1
ATOM 1768 O O . LEU B 1 12 ? 9.883 -4.621 7.988 1 98 12 LEU B O 1
ATOM 1772 N N . ASN B 1 13 ? 9.602 -6.387 9.445 1 97.31 13 ASN B N 1
ATOM 1773 C CA . ASN B 1 13 ? 11.039 -6.613 9.453 1 97.31 13 ASN B CA 1
ATOM 1774 C C . ASN B 1 13 ? 11.367 -8.102 9.414 1 97.31 13 ASN B C 1
ATOM 1776 O O . ASN B 1 13 ? 12.438 -8.523 9.867 1 97.31 13 ASN B O 1
ATOM 1780 N N . ALA B 1 14 ? 10.469 -8.953 8.898 1 97.12 14 ALA B N 1
ATOM 1781 C CA . ALA B 1 14 ? 10.742 -10.383 8.789 1 97.12 14 ALA B CA 1
ATOM 1782 C C . ALA B 1 14 ? 11.977 -10.641 7.926 1 97.12 14 ALA B C 1
ATOM 1784 O O . ALA B 1 14 ? 12.742 -11.562 8.195 1 97.12 14 ALA B O 1
ATOM 1785 N N . GLY B 1 15 ? 12.172 -9.828 6.891 1 96.69 15 GLY B N 1
ATOM 1786 C CA . GLY B 1 15 ? 13.328 -9.961 6.016 1 96.69 15 GLY B CA 1
ATOM 1787 C C . GLY B 1 15 ? 14.547 -9.203 6.516 1 96.69 15 GLY B C 1
ATOM 1788 O O . GLY B 1 15 ? 15.562 -9.117 5.82 1 96.69 15 GLY B O 1
ATOM 1789 N N . ASN B 1 16 ? 14.438 -8.617 7.676 1 95.69 16 ASN B N 1
ATOM 1790 C CA . ASN B 1 16 ? 15.5 -7.859 8.328 1 95.69 16 ASN B CA 1
ATOM 1791 C C . ASN B 1 16 ? 15.922 -6.656 7.496 1 95.69 16 ASN B C 1
ATOM 1793 O O . ASN B 1 16 ? 17.094 -6.262 7.52 1 95.69 16 ASN B O 1
ATOM 1797 N N . GLU B 1 17 ? 15.016 -6.148 6.742 1 94.94 17 GLU B N 1
ATOM 1798 C CA . GLU B 1 17 ? 15.328 -5.004 5.895 1 94.94 17 GLU B CA 1
ATOM 1799 C C . GLU B 1 17 ? 15.586 -3.754 6.73 1 94.94 17 GLU B C 1
ATOM 1801 O O . GLU B 1 17 ? 16.328 -2.857 6.305 1 94.94 17 GLU B O 1
ATOM 1806 N N . LEU B 1 18 ? 14.953 -3.629 7.879 1 95 18 LEU B N 1
ATOM 1807 C CA . LEU B 1 18 ? 15.109 -2.455 8.734 1 95 18 LEU B CA 1
ATOM 1808 C C . LEU B 1 18 ? 16.281 -2.617 9.68 1 95 18 LEU B C 1
ATOM 1810 O O . LEU B 1 18 ? 16.766 -1.639 10.258 1 95 18 LEU B O 1
ATOM 1814 N N . GLY B 1 19 ? 16.734 -3.781 9.914 1 91.25 19 GLY B N 1
ATOM 1815 C CA . GLY B 1 19 ? 17.922 -4.078 10.688 1 91.25 19 GLY B CA 1
ATOM 1816 C C . GLY B 1 19 ? 17.938 -3.395 12.039 1 91.25 19 GLY B C 1
ATOM 1817 O O . GLY B 1 19 ? 16.984 -3.51 12.812 1 91.25 19 GLY B O 1
ATOM 1818 N N . ASN B 1 20 ? 18.938 -2.602 12.219 1 89.31 20 ASN B N 1
ATOM 1819 C CA . ASN B 1 20 ? 19.188 -1.978 13.508 1 89.31 20 ASN B CA 1
ATOM 1820 C C . ASN B 1 20 ? 18.297 -0.748 13.711 1 89.31 20 ASN B C 1
ATOM 1822 O O . ASN B 1 20 ? 18.344 -0.112 14.766 1 89.31 20 ASN B O 1
ATOM 1826 N N . HIS B 1 21 ? 17.516 -0.489 12.758 1 94.25 21 HIS B N 1
ATOM 1827 C CA . HIS B 1 21 ? 16.672 0.706 12.859 1 94.25 21 HIS B CA 1
ATOM 1828 C C . HIS B 1 21 ? 15.398 0.423 13.641 1 94.25 21 HIS B C 1
ATOM 1830 O O . HIS B 1 21 ? 14.703 1.353 14.055 1 94.25 21 HIS B O 1
ATOM 1836 N N . VAL B 1 22 ? 15.07 -0.844 13.836 1 95.06 22 VAL B N 1
ATOM 1837 C CA . VAL B 1 22 ? 13.766 -1.223 14.367 1 95.06 22 VAL B CA 1
ATOM 1838 C C . VAL B 1 22 ? 13.555 -0.562 15.734 1 95.06 22 VAL B C 1
ATOM 1840 O O . VAL B 1 22 ? 12.547 0.112 15.945 1 95.06 22 VAL B O 1
ATOM 1843 N N . ASP B 1 23 ? 14.484 -0.681 16.594 1 94.81 23 ASP B N 1
ATOM 1844 C CA . ASP B 1 23 ? 14.336 -0.146 17.938 1 94.81 23 ASP B CA 1
ATOM 1845 C C . ASP B 1 23 ? 14.258 1.379 17.922 1 94.81 23 ASP B C 1
ATOM 1847 O O . ASP B 1 23 ? 13.438 1.972 18.625 1 94.81 23 ASP B O 1
ATOM 1851 N N . ALA B 1 24 ? 15.102 1.996 17.141 1 94.38 24 ALA B N 1
ATOM 1852 C CA . ALA B 1 24 ? 15.117 3.453 17.047 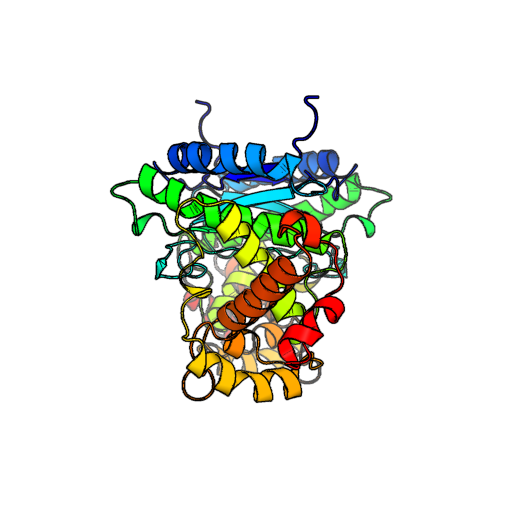1 94.38 24 ALA B CA 1
ATOM 1853 C C . ALA B 1 24 ? 13.789 3.971 16.5 1 94.38 24 ALA B C 1
ATOM 1855 O O . ALA B 1 24 ? 13.281 4.996 16.953 1 94.38 24 ALA B O 1
ATOM 1856 N N . LEU B 1 25 ? 13.258 3.273 15.539 1 94.88 25 LEU B N 1
ATOM 1857 C CA . LEU B 1 25 ? 11.984 3.664 14.945 1 94.88 25 LEU B CA 1
ATOM 1858 C C . LEU B 1 25 ? 10.852 3.553 15.961 1 94.88 25 LEU B C 1
ATOM 1860 O O . LEU B 1 25 ? 10.055 4.484 16.125 1 94.88 25 LEU B O 1
ATOM 1864 N N . ARG B 1 26 ? 10.797 2.453 16.688 1 95.94 26 ARG B N 1
ATOM 1865 C CA . ARG B 1 26 ? 9.766 2.281 17.703 1 95.94 26 ARG B CA 1
ATOM 1866 C C . ARG B 1 26 ? 9.891 3.344 18.781 1 95.94 26 ARG B C 1
ATOM 1868 O O . ARG B 1 26 ? 8.891 3.945 19.188 1 95.94 26 ARG B O 1
ATOM 1875 N N . ALA B 1 27 ? 11.086 3.6 19.188 1 95.81 27 ALA B N 1
ATOM 1876 C CA . ALA B 1 27 ? 11.336 4.566 20.25 1 95.81 27 ALA B CA 1
ATOM 1877 C C . ALA B 1 27 ? 10.922 5.973 19.828 1 95.81 27 ALA B C 1
ATOM 1879 O O . ALA B 1 27 ? 10.5 6.781 20.656 1 95.81 27 ALA B O 1
ATOM 1880 N N . ALA B 1 28 ? 11.047 6.223 18.609 1 94.5 28 ALA B N 1
ATOM 1881 C CA . ALA B 1 28 ? 10.727 7.555 18.094 1 94.5 28 ALA B CA 1
ATOM 1882 C C . ALA B 1 28 ? 9.227 7.691 17.828 1 94.5 28 ALA B C 1
ATOM 1884 O O . ALA B 1 28 ? 8.633 8.727 18.125 1 94.5 28 ALA B O 1
ATOM 1885 N N . LEU B 1 29 ? 8.586 6.664 17.328 1 96.06 29 LEU B N 1
ATOM 1886 C CA . LEU B 1 29 ? 7.23 6.777 16.797 1 96.06 29 LEU B CA 1
ATOM 1887 C C . LEU B 1 29 ? 6.203 6.535 17.906 1 96.06 29 LEU B C 1
ATOM 1889 O O . LEU B 1 29 ? 5.121 7.129 17.891 1 96.06 29 LEU B O 1
ATOM 1893 N N . GLU B 1 30 ? 6.531 5.691 18.875 1 95.94 30 GLU B N 1
ATOM 1894 C CA . GLU B 1 30 ? 5.57 5.34 19.922 1 95.94 30 GLU B CA 1
ATOM 1895 C C . GLU B 1 30 ? 5.184 6.562 20.75 1 95.94 30 GLU B C 1
ATOM 1897 O O . GLU B 1 30 ? 4 6.797 21 1 95.94 30 GLU B O 1
ATOM 1902 N N . PRO B 1 31 ? 6.125 7.434 21.078 1 95.25 31 PRO B N 1
ATOM 1903 C CA . PRO B 1 31 ? 5.738 8.625 21.828 1 95.25 31 PRO B CA 1
ATOM 1904 C C . PRO B 1 31 ? 4.855 9.578 21.031 1 95.25 31 PRO B C 1
ATOM 1906 O O . PRO B 1 31 ? 4.066 10.328 21.609 1 95.25 31 PRO B O 1
ATOM 1909 N N . VAL B 1 32 ? 5.02 9.625 19.719 1 95.38 32 VAL B N 1
ATOM 1910 C CA . VAL B 1 32 ? 4.18 10.469 18.875 1 95.38 32 VAL B CA 1
ATOM 1911 C C . VAL B 1 32 ? 2.717 10.055 19.031 1 95.38 32 VAL B C 1
ATOM 1913 O O . VAL B 1 32 ? 1.839 10.906 19.188 1 95.38 32 VAL B O 1
ATOM 1916 N N . THR B 1 33 ? 2.504 8.734 18.984 1 95.31 33 THR B N 1
ATOM 1917 C CA . THR B 1 33 ? 1.151 8.203 19.125 1 95.31 33 THR B CA 1
ATOM 1918 C C . THR B 1 33 ? 0.535 8.633 20.453 1 95.31 33 THR B C 1
ATOM 1920 O O . THR B 1 33 ? -0.6 9.117 20.484 1 95.31 33 THR B O 1
ATOM 1923 N N . ALA B 1 34 ? 1.297 8.539 21.484 1 93.94 34 ALA B N 1
ATOM 1924 C CA . ALA B 1 34 ? 0.821 8.906 22.828 1 93.94 34 ALA B CA 1
ATOM 1925 C C . ALA B 1 34 ? 0.468 10.383 22.891 1 93.94 34 ALA B C 1
ATOM 1927 O O . ALA B 1 34 ? -0.475 10.773 23.578 1 93.94 34 ALA B O 1
ATOM 1928 N N . SER B 1 35 ? 1.194 11.188 22.219 1 94.56 35 SER B N 1
ATOM 1929 C CA . SER B 1 35 ? 1.004 12.641 22.25 1 94.56 35 SER B CA 1
ATOM 1930 C C . SER B 1 35 ? -0.162 13.062 21.359 1 94.56 35 SER B C 1
ATOM 1932 O O . SER B 1 35 ? -0.873 14.016 21.672 1 94.56 35 SER B O 1
ATOM 1934 N N . VAL B 1 36 ? -0.39 12.352 20.312 1 96.56 36 VAL B N 1
ATOM 1935 C CA . VAL B 1 36 ? -1.342 12.781 19.281 1 96.56 36 VAL B CA 1
ATOM 1936 C C . VAL B 1 36 ? -2.736 12.258 19.625 1 96.56 36 VAL B C 1
ATOM 1938 O O . VAL B 1 36 ? -3.736 12.938 19.391 1 96.56 36 VAL B O 1
ATOM 1941 N N . VAL B 1 37 ? -2.842 11.102 20.25 1 96.5 37 VAL B N 1
ATOM 1942 C CA . VAL B 1 37 ? -4.098 10.398 20.484 1 96.5 37 VAL B CA 1
ATOM 1943 C C . VAL B 1 37 ? -5.047 11.289 21.297 1 96.5 37 VAL B C 1
ATOM 1945 O O . VAL B 1 37 ? -6.227 11.414 20.953 1 96.5 37 VAL B O 1
ATOM 1948 N N . PRO B 1 38 ? -4.531 12.055 22.312 1 96.25 38 PRO B N 1
ATOM 1949 C CA . PRO B 1 38 ? -5.469 12.891 23.062 1 96.25 38 PRO B CA 1
ATOM 1950 C C . PRO B 1 38 ? -5.906 14.133 22.297 1 96.25 38 PRO B C 1
ATOM 1952 O O . PRO B 1 38 ? -6.852 14.82 22.703 1 96.25 38 PRO B O 1
ATOM 1955 N N . ARG B 1 39 ? -5.305 14.43 21.156 1 96.94 39 ARG B N 1
ATOM 1956 C CA . ARG B 1 39 ? -5.523 15.695 20.469 1 96.94 39 ARG B CA 1
ATOM 1957 C C . ARG B 1 39 ? -6.426 15.516 19.25 1 96.94 39 ARG B C 1
ATOM 1959 O O . ARG B 1 39 ? -6.98 16.484 18.734 1 96.94 39 ARG B O 1
ATOM 1966 N N . LEU B 1 40 ? -6.48 14.297 18.75 1 98.06 40 LEU B N 1
ATOM 1967 C CA . LEU B 1 40 ? -7.23 14.023 17.531 1 98.06 40 LEU B CA 1
ATOM 1968 C C . LEU B 1 40 ? -8.266 12.93 17.766 1 98.06 40 LEU B C 1
ATOM 1970 O O . LEU B 1 40 ? -8.023 11.977 18.516 1 98.06 40 LEU B O 1
ATOM 1974 N N . PRO B 1 41 ? -9.422 13.031 17.156 1 97.88 41 PRO B N 1
ATOM 1975 C CA . PRO B 1 41 ? -10.453 11.992 17.25 1 97.88 41 PRO B CA 1
ATOM 1976 C C . PRO B 1 41 ? -10.164 10.781 16.375 1 97.88 41 PRO B C 1
ATOM 1978 O O . PRO B 1 41 ? -10.938 10.469 15.469 1 97.88 41 PRO B O 1
ATOM 1981 N N . LEU B 1 42 ? -9.125 10.086 16.672 1 98.19 42 LEU B N 1
ATOM 1982 C CA . LEU B 1 42 ? -8.727 8.922 15.898 1 98.19 42 LEU B CA 1
ATOM 1983 C C . LEU B 1 42 ? -9.641 7.734 16.172 1 98.19 42 LEU B C 1
ATOM 1985 O O . LEU B 1 42 ? -10.109 7.555 17.312 1 98.19 42 LEU B O 1
ATOM 1989 N N . GLN B 1 43 ? -9.922 6.957 15.211 1 95.44 43 GLN B N 1
ATOM 1990 C CA . GLN B 1 43 ? -10.867 5.855 15.281 1 95.44 43 GLN B CA 1
ATOM 1991 C C . GLN B 1 43 ? -10.164 4.508 15.156 1 95.44 43 GLN B C 1
ATOM 1993 O O . GLN B 1 43 ? -10.68 3.592 14.508 1 95.44 43 GLN B O 1
ATOM 1998 N N . GLY B 1 44 ? -8.984 4.406 15.766 1 97.88 44 GLY B N 1
ATOM 1999 C CA . GLY B 1 44 ? -8.188 3.201 15.586 1 97.88 44 GLY B CA 1
ATOM 2000 C C . GLY B 1 44 ? -7.375 3.209 14.305 1 97.88 44 GLY B C 1
ATOM 2001 O O . GLY B 1 44 ? -7.934 3.242 13.203 1 97.88 44 GLY B O 1
ATOM 2002 N N . VAL B 1 45 ? -6.062 3.27 14.414 1 98.62 45 VAL B N 1
ATOM 2003 C CA . VAL B 1 45 ? -5.184 3.418 13.258 1 98.62 45 VAL B CA 1
ATOM 2004 C C . VAL B 1 45 ? -4.062 2.383 13.328 1 98.62 45 VAL B C 1
ATOM 2006 O O . VAL B 1 45 ? -3.439 2.199 14.375 1 98.62 45 VAL B O 1
ATOM 2009 N N . ASP B 1 46 ? -3.863 1.658 12.273 1 98.69 46 ASP B N 1
ATOM 2010 C CA . ASP B 1 46 ? -2.674 0.83 12.094 1 98.69 46 ASP B CA 1
ATOM 2011 C C . ASP B 1 46 ? -1.609 1.565 11.289 1 98.69 46 ASP B C 1
ATOM 2013 O O . ASP B 1 46 ? -1.87 2.012 10.164 1 98.69 46 ASP B O 1
ATOM 2017 N N . VAL B 1 47 ? -0.465 1.739 11.867 1 98.69 47 VAL B N 1
ATOM 2018 C CA . VAL B 1 47 ? 0.684 2.338 11.195 1 98.69 47 VAL B CA 1
ATOM 2019 C C . VAL B 1 47 ? 1.65 1.244 10.75 1 98.69 47 VAL B C 1
ATOM 2021 O O . VAL B 1 47 ? 2.17 0.49 11.57 1 98.69 47 VAL B O 1
ATOM 2024 N N . VAL B 1 48 ? 1.858 1.188 9.484 1 98.75 48 VAL B N 1
ATOM 2025 C CA . VAL B 1 48 ? 2.73 0.162 8.922 1 98.75 48 VAL B CA 1
ATOM 2026 C C . VAL B 1 48 ? 4.055 0.79 8.492 1 98.75 48 VAL B C 1
ATOM 2028 O O . VAL B 1 48 ? 4.078 1.661 7.617 1 98.75 48 VAL B O 1
ATOM 2031 N N . VAL B 1 49 ? 5.152 0.356 9.047 1 98.25 49 VAL B N 1
ATOM 2032 C CA . VAL B 1 49 ? 6.488 0.875 8.773 1 98.25 49 VAL B CA 1
ATOM 2033 C C . VAL B 1 49 ? 7.309 -0.175 8.023 1 98.25 49 VAL B C 1
ATOM 2035 O O . VAL B 1 49 ? 7.441 -1.311 8.484 1 98.25 49 VAL B O 1
ATOM 2038 N N . TYR B 1 50 ? 7.84 0.173 6.891 1 97.56 50 TYR B N 1
ATOM 2039 C CA . TYR B 1 50 ? 8.555 -0.812 6.09 1 97.56 50 TYR B CA 1
ATOM 2040 C C . TYR B 1 50 ? 9.578 -0.136 5.18 1 97.56 50 TYR B C 1
ATOM 2042 O O . TYR B 1 50 ? 9.508 1.074 4.953 1 97.56 50 TYR B O 1
ATOM 2050 N N . HIS B 1 51 ? 10.539 -0.88 4.668 1 96.69 51 HIS B N 1
ATOM 2051 C CA . HIS B 1 51 ? 11.602 -0.37 3.812 1 96.69 51 HIS B CA 1
ATOM 2052 C C . HIS B 1 51 ? 11.172 -0.344 2.35 1 96.69 51 HIS B C 1
ATOM 2054 O O . HIS B 1 51 ? 10.961 -1.396 1.743 1 96.69 51 HIS B O 1
ATOM 2060 N N . ASP B 1 52 ? 11.008 0.815 1.831 1 96.44 52 ASP B N 1
ATOM 2061 C CA . ASP B 1 52 ? 10.68 1.019 0.423 1 96.44 52 ASP B CA 1
ATOM 2062 C C . ASP B 1 52 ? 11.188 2.371 -0.07 1 96.44 52 ASP B C 1
ATOM 2064 O O . ASP B 1 52 ? 10.414 3.332 -0.165 1 96.44 52 ASP B O 1
ATOM 2068 N N . PRO B 1 53 ? 12.422 2.441 -0.496 1 94.81 53 PRO B N 1
ATOM 2069 C CA . PRO B 1 53 ? 13.031 3.713 -0.891 1 94.81 53 PRO B CA 1
ATOM 2070 C C . PRO B 1 53 ? 12.273 4.406 -2.021 1 94.81 53 PRO B C 1
ATOM 2072 O O . PRO B 1 53 ? 12.203 5.637 -2.059 1 94.81 53 PRO B O 1
ATOM 2075 N N . ALA B 1 54 ? 11.688 3.6 -2.922 1 92.94 54 ALA B N 1
ATOM 2076 C CA . ALA B 1 54 ? 11.039 4.164 -4.102 1 92.94 54 ALA B CA 1
ATOM 2077 C C . ALA B 1 54 ? 9.797 4.969 -3.715 1 92.94 54 ALA B C 1
ATOM 2079 O O . ALA B 1 54 ? 9.312 5.793 -4.496 1 92.94 54 ALA B O 1
ATOM 2080 N N . SER B 1 55 ? 9.328 4.77 -2.516 1 93.88 55 SER B N 1
ATOM 2081 C CA . SER B 1 55 ? 8.102 5.426 -2.078 1 93.88 55 SER B CA 1
ATOM 2082 C C . SER B 1 55 ? 8.391 6.512 -1.049 1 93.88 55 SER B C 1
ATOM 2084 O O . SER B 1 55 ? 7.516 6.883 -0.262 1 93.88 55 SER B O 1
ATOM 2086 N N . THR B 1 56 ? 9.609 6.965 -1.025 1 93.31 56 THR B N 1
ATOM 2087 C CA . THR B 1 56 ? 9.992 7.969 -0.041 1 93.31 56 THR B CA 1
ATOM 2088 C C . THR B 1 56 ? 10.203 9.328 -0.708 1 93.31 56 THR B C 1
ATOM 2090 O O . THR B 1 56 ? 10.359 9.406 -1.928 1 93.31 56 THR B O 1
ATOM 2093 N N . ILE B 1 57 ? 9.961 10.391 0.036 1 87.12 57 ILE B N 1
ATOM 2094 C CA . ILE B 1 57 ? 10.5 11.711 -0.289 1 87.12 57 ILE B CA 1
ATOM 2095 C C . ILE B 1 57 ? 12 11.734 -0.031 1 87.12 57 ILE B C 1
ATOM 2097 O O . ILE B 1 57 ? 12.445 11.531 1.101 1 87.12 57 ILE B O 1
ATOM 2101 N N . ALA B 1 58 ? 12.727 12.008 -0.998 1 83.62 58 ALA B N 1
ATOM 2102 C CA . ALA B 1 58 ? 14.172 11.836 -0.968 1 83.62 58 ALA B CA 1
ATOM 2103 C C . ALA B 1 58 ? 14.797 12.609 0.188 1 83.62 58 ALA B C 1
ATOM 2105 O O . ALA B 1 58 ? 15.625 12.078 0.929 1 83.62 58 ALA B O 1
ATOM 2106 N N . GLU B 1 59 ? 14.344 13.828 0.389 1 85.19 59 GLU B N 1
ATOM 2107 C CA . GLU B 1 59 ? 14.906 14.719 1.402 1 85.19 59 GLU B CA 1
ATOM 2108 C C . GLU B 1 59 ? 14.656 14.18 2.809 1 85.19 59 GLU B C 1
ATOM 2110 O O . GLU B 1 59 ? 15.445 14.414 3.721 1 85.19 59 GLU B O 1
ATOM 2115 N N . LEU B 1 60 ? 13.617 13.359 2.959 1 86.88 60 LEU B N 1
ATOM 2116 C CA . LEU B 1 60 ? 13.219 12.875 4.277 1 86.88 60 LEU B CA 1
ATOM 2117 C C . LEU B 1 60 ? 13.672 11.438 4.488 1 86.88 60 LEU B C 1
ATOM 2119 O O . LEU B 1 60 ? 13.812 10.984 5.625 1 86.88 60 LEU B O 1
ATOM 2123 N N . GLY B 1 61 ? 13.945 10.727 3.395 1 91.69 61 GLY B N 1
ATOM 2124 C CA . GLY B 1 61 ? 14.164 9.289 3.498 1 91.69 61 GLY B CA 1
ATOM 2125 C C . GLY B 1 61 ? 12.945 8.531 3.986 1 91.69 61 GLY B C 1
ATOM 2126 O O . GLY B 1 61 ? 13.07 7.449 4.559 1 91.69 61 GLY B O 1
ATOM 2127 N N . ALA B 1 62 ? 11.844 9.117 3.932 1 94.62 62 ALA B N 1
ATOM 2128 C CA . ALA B 1 62 ? 10.57 8.539 4.355 1 94.62 62 ALA B CA 1
ATOM 2129 C C . ALA B 1 62 ? 9.406 9.125 3.568 1 94.62 62 ALA B C 1
ATOM 2131 O O . ALA B 1 62 ? 9.539 10.195 2.967 1 94.62 62 ALA B O 1
ATOM 2132 N N . GLY B 1 63 ? 8.414 8.375 3.441 1 94.88 63 GLY B N 1
ATOM 2133 C CA . GLY B 1 63 ? 7.133 8.844 2.922 1 94.88 63 GLY B CA 1
ATOM 2134 C C . GLY B 1 63 ? 5.969 8.531 3.84 1 94.88 63 GLY B C 1
ATOM 2135 O O . GLY B 1 63 ? 6.156 7.965 4.918 1 94.88 63 GLY B O 1
ATOM 2136 N N . GLY B 1 64 ? 4.859 8.977 3.486 1 96.19 64 GLY B N 1
ATOM 2137 C CA . GLY B 1 64 ? 3.615 8.711 4.188 1 96.19 64 GLY B CA 1
ATOM 2138 C C . GLY B 1 64 ? 2.412 8.648 3.268 1 96.19 64 GLY B C 1
ATOM 2139 O O . GLY B 1 64 ? 2.311 9.43 2.318 1 96.19 64 GLY B O 1
ATOM 2140 N N . TYR B 1 65 ? 1.605 7.711 3.545 1 96.44 65 TYR B N 1
ATOM 2141 C CA . TYR B 1 65 ? 0.371 7.543 2.785 1 96.44 65 TYR B CA 1
ATOM 2142 C C . TYR B 1 65 ? -0.772 7.102 3.689 1 96.44 65 TYR B C 1
ATOM 2144 O O . TYR B 1 65 ? -0.65 6.109 4.414 1 96.44 65 TYR B O 1
ATOM 2152 N N . THR B 1 66 ? -1.805 7.883 3.684 1 98.06 66 THR B N 1
ATOM 2153 C CA . THR B 1 66 ? -2.975 7.617 4.516 1 98.06 66 THR B CA 1
ATOM 2154 C C . THR B 1 66 ? -4.223 7.457 3.654 1 98.06 66 THR B C 1
ATOM 2156 O O . THR B 1 66 ? -4.891 8.438 3.326 1 98.06 66 THR B O 1
ATOM 2159 N N . PRO B 1 67 ? -4.609 6.191 3.359 1 96.81 67 PRO B N 1
ATOM 2160 C CA . PRO B 1 67 ? -5.719 5.98 2.428 1 96.81 67 PRO B CA 1
ATOM 2161 C C . PRO B 1 67 ? -7.078 5.969 3.121 1 96.81 67 PRO B C 1
ATOM 2163 O O . PRO B 1 67 ? -8.117 5.934 2.453 1 96.81 67 PRO B O 1
ATOM 2166 N N . SER B 1 68 ? -7.133 5.953 4.449 1 97.06 68 SER B N 1
ATOM 2167 C CA . SER B 1 68 ? -8.383 5.859 5.195 1 97.06 68 SER B CA 1
ATOM 2168 C C . SER B 1 68 ? -8.211 6.367 6.625 1 97.06 68 SER B C 1
ATOM 2170 O O . SER B 1 68 ? -7.117 6.789 7.012 1 97.06 68 SER B O 1
ATOM 2172 N N . ALA B 1 69 ? -9.273 6.293 7.383 1 98.12 69 ALA B N 1
ATOM 2173 C CA . ALA B 1 69 ? -9.258 6.707 8.781 1 98.12 69 ALA B CA 1
ATOM 2174 C C . ALA B 1 69 ? -8.477 5.715 9.641 1 98.12 69 ALA B C 1
ATOM 2176 O O . ALA B 1 69 ? -8.148 6 10.797 1 98.12 69 ALA B O 1
ATOM 2177 N N . HIS B 1 70 ? -8.039 4.559 9.039 1 98.31 70 HIS B N 1
ATOM 2178 C CA . HIS B 1 70 ? -7.621 3.477 9.922 1 98.31 70 HIS B CA 1
ATOM 2179 C C . HIS B 1 70 ? -6.234 2.969 9.555 1 98.31 70 HIS B C 1
ATOM 2181 O O . HIS B 1 70 ? -5.727 2.025 10.164 1 98.31 70 HIS B O 1
ATOM 2187 N N . ARG B 1 71 ? -5.625 3.629 8.578 1 98.44 71 ARG B N 1
ATOM 2188 C CA . ARG B 1 71 ? -4.367 3.049 8.125 1 98.44 71 ARG B CA 1
ATOM 2189 C C . ARG B 1 71 ? -3.385 4.137 7.699 1 98.44 71 ARG B C 1
ATOM 2191 O O . ARG B 1 71 ? -3.764 5.082 7.004 1 98.44 71 ARG B O 1
ATOM 2198 N N . VAL B 1 72 ? -2.162 3.99 8.125 1 98.62 72 VAL B N 1
ATOM 2199 C CA . VAL B 1 72 ? -1.021 4.789 7.688 1 98.62 72 VAL B CA 1
ATOM 2200 C C . VAL B 1 72 ? 0.093 3.869 7.191 1 98.62 72 VAL B C 1
ATOM 2202 O O . VAL B 1 72 ? 0.481 2.926 7.887 1 98.62 72 VAL B O 1
ATOM 2205 N N . PHE B 1 73 ? 0.53 4.07 6.027 1 98.44 73 PHE B N 1
ATOM 2206 C CA . PHE B 1 73 ? 1.733 3.422 5.52 1 98.44 73 PHE B CA 1
ATOM 2207 C C . PHE B 1 73 ? 2.924 4.371 5.57 1 98.44 73 PHE B C 1
ATOM 2209 O O . PHE B 1 73 ? 2.846 5.5 5.078 1 98.44 73 PHE B O 1
ATOM 2216 N N . LEU B 1 74 ? 4 3.943 6.156 1 97.94 74 LEU B N 1
ATOM 2217 C CA . LEU B 1 74 ? 5.211 4.734 6.348 1 97.94 74 LEU B CA 1
ATOM 2218 C C . LEU B 1 74 ? 6.426 4.023 5.754 1 97.94 74 LEU B C 1
ATOM 2220 O O . LEU B 1 74 ? 7.215 3.422 6.484 1 97.94 74 LEU B O 1
ATOM 2224 N N . PRO B 1 75 ? 6.586 4.137 4.379 1 97.5 75 PRO B N 1
ATOM 2225 C CA . PRO B 1 75 ? 7.832 3.635 3.789 1 97.5 75 PRO B CA 1
ATOM 2226 C C . PRO B 1 75 ? 9.055 4.445 4.211 1 97.5 75 PRO B C 1
ATOM 2228 O O . PRO B 1 75 ? 8.977 5.672 4.324 1 97.5 75 PRO B O 1
ATOM 2231 N N . ILE B 1 76 ? 10.156 3.734 4.43 1 95.81 76 ILE B N 1
ATOM 2232 C CA . ILE B 1 76 ? 11.383 4.426 4.828 1 95.81 76 ILE B CA 1
ATOM 2233 C C . ILE B 1 76 ? 12.562 3.881 4.027 1 95.81 76 ILE B C 1
ATOM 2235 O O . ILE B 1 76 ? 12.477 2.797 3.445 1 95.81 76 ILE B O 1
ATOM 2239 N N . ASP B 1 77 ? 13.578 4.641 3.928 1 95.38 77 ASP B N 1
ATOM 2240 C CA . ASP B 1 77 ? 14.883 4.266 3.385 1 95.38 77 ASP B CA 1
ATOM 2241 C C . ASP B 1 77 ? 15.953 4.25 4.473 1 95.38 77 ASP B C 1
ATOM 2243 O O . ASP B 1 77 ? 16.562 5.281 4.762 1 95.38 77 ASP B O 1
ATOM 2247 N N . VAL B 1 78 ? 16.219 3.059 4.938 1 90.75 78 VAL B N 1
ATOM 2248 C CA . VAL B 1 78 ? 17.094 2.967 6.098 1 90.75 78 VAL B CA 1
ATOM 2249 C C . VAL B 1 78 ? 18.531 3.266 5.672 1 90.75 78 VAL B C 1
ATOM 2251 O O . VAL B 1 78 ? 19.391 3.523 6.516 1 90.75 78 VAL B O 1
ATOM 2254 N N . ARG B 1 79 ? 18.875 3.158 4.469 1 88 79 ARG B N 1
ATOM 2255 C CA . ARG B 1 79 ? 20.234 3.375 4.004 1 88 79 ARG B CA 1
ATOM 2256 C C . ARG B 1 79 ? 20.625 4.848 4.113 1 88 79 ARG B C 1
ATOM 2258 O O . ARG B 1 79 ? 21.812 5.176 4.18 1 88 79 ARG B O 1
ATOM 2265 N N . ARG B 1 80 ? 19.656 5.793 4.043 1 81.38 80 ARG B N 1
ATOM 2266 C CA . ARG B 1 80 ? 19.922 7.227 4.121 1 81.38 80 ARG B CA 1
ATOM 2267 C C . ARG B 1 80 ? 20.438 7.613 5.5 1 81.38 80 ARG B C 1
ATOM 2269 O O . ARG B 1 80 ? 21.203 8.57 5.633 1 81.38 80 ARG B O 1
ATOM 2276 N N . HIS B 1 81 ? 20.109 6.879 6.535 1 75 81 HIS B N 1
ATOM 2277 C CA . HIS B 1 81 ? 20.531 7.242 7.883 1 75 81 HIS B CA 1
ATOM 2278 C C . HIS B 1 81 ? 21.094 6.039 8.633 1 75 81 HIS B C 1
ATOM 2280 O O . HIS B 1 81 ? 20.828 5.863 9.82 1 75 81 HIS B O 1
ATOM 2286 N N . GLU B 1 82 ? 21.703 5.348 7.922 1 76.12 82 GLU B N 1
ATOM 2287 C CA . GLU B 1 82 ? 22.25 4.137 8.531 1 76.12 82 GLU B CA 1
ATOM 2288 C C . GLU B 1 82 ? 23.172 4.477 9.695 1 76.12 82 GLU B C 1
ATOM 2290 O O . GLU B 1 82 ? 23.234 3.744 10.688 1 76.12 82 GLU B O 1
ATOM 2295 N N . ALA B 1 83 ? 23.75 5.648 9.625 1 80.88 83 ALA B N 1
ATOM 2296 C CA . ALA B 1 83 ? 24.766 6.016 10.602 1 80.88 83 ALA B CA 1
ATOM 2297 C C . ALA B 1 83 ? 24.141 6.48 11.914 1 80.88 83 ALA B C 1
ATOM 2299 O O . ALA B 1 83 ? 24.734 6.363 12.977 1 80.88 83 ALA B O 1
ATOM 2300 N N . ASP B 1 84 ? 22.984 6.934 11.828 1 88.94 84 ASP B N 1
ATOM 2301 C CA . ASP B 1 84 ? 22.328 7.441 13.023 1 88.94 84 ASP B CA 1
ATOM 2302 C C . ASP B 1 84 ? 20.828 7.117 13.016 1 88.94 84 ASP B C 1
ATOM 2304 O O . ASP B 1 84 ? 20 7.996 12.766 1 88.94 84 ASP B O 1
ATOM 2308 N N . PRO B 1 85 ? 20.5 5.891 13.352 1 88.31 85 PRO B N 1
ATOM 2309 C CA . PRO B 1 85 ? 19.094 5.453 13.359 1 88.31 85 PRO B CA 1
ATOM 2310 C C . PRO B 1 85 ? 18.234 6.258 14.328 1 88.31 85 PRO B C 1
ATOM 2312 O O . PRO B 1 85 ? 17.047 6.441 14.094 1 88.31 85 PRO B O 1
ATOM 2315 N N . THR B 1 86 ? 18.859 6.762 15.328 1 90 86 THR B N 1
ATOM 2316 C CA . THR B 1 86 ? 18.125 7.539 16.312 1 90 86 THR B CA 1
ATOM 2317 C C . THR B 1 86 ? 17.672 8.875 15.719 1 90 86 THR B C 1
ATOM 2319 O O . THR B 1 86 ? 16.516 9.258 15.852 1 90 86 THR B O 1
ATOM 2322 N N . ALA B 1 87 ? 18.609 9.516 15.109 1 88.12 87 ALA B N 1
ATOM 2323 C CA . ALA B 1 87 ? 18.281 10.773 14.461 1 88.12 87 ALA B CA 1
ATOM 2324 C C . ALA B 1 87 ? 17.219 10.57 13.383 1 88.12 87 ALA B C 1
ATOM 2326 O O . ALA B 1 87 ? 16.312 11.391 13.242 1 88.12 87 ALA B O 1
ATOM 2327 N N . PHE B 1 88 ? 17.328 9.555 12.68 1 89.31 88 PHE B N 1
ATOM 2328 C CA . PHE B 1 88 ? 16.359 9.234 11.641 1 89.31 88 PHE B CA 1
ATOM 2329 C C . PHE B 1 88 ? 14.969 9.039 12.227 1 89.31 88 PHE B C 1
ATOM 2331 O O . PHE B 1 88 ? 14 9.633 11.75 1 89.31 88 PHE B O 1
ATOM 2338 N N . GLY B 1 89 ? 14.906 8.258 13.242 1 89.5 89 GLY B N 1
ATOM 2339 C CA . GLY B 1 89 ? 13.641 8.086 13.93 1 89.5 89 GLY B CA 1
ATOM 2340 C C . GLY B 1 89 ? 13.008 9.391 14.367 1 89.5 89 GLY B C 1
ATOM 2341 O O . GLY B 1 89 ? 11.805 9.586 14.203 1 89.5 89 GLY B O 1
ATOM 2342 N N . HIS B 1 90 ? 13.812 10.258 14.828 1 86.94 90 HIS B N 1
ATOM 2343 C CA . HIS B 1 90 ? 13.32 11.539 15.312 1 86.94 90 HIS B CA 1
ATOM 2344 C C . HIS B 1 90 ? 12.758 12.375 14.164 1 86.94 90 HIS B C 1
ATOM 2346 O O . HIS B 1 90 ? 11.742 13.062 14.336 1 86.94 90 HIS B O 1
ATOM 2352 N N . ALA B 1 91 ? 13.398 12.242 13.07 1 85.44 91 ALA B N 1
ATOM 2353 C CA . ALA B 1 91 ? 12.969 13.008 11.906 1 85.44 91 ALA B CA 1
ATOM 2354 C C . ALA B 1 91 ? 11.602 12.539 11.414 1 85.44 91 ALA B C 1
ATOM 2356 O O . ALA B 1 91 ? 10.906 13.266 10.695 1 85.44 91 ALA B O 1
ATOM 2357 N N . LEU B 1 92 ? 11.203 11.352 11.812 1 91.5 92 LEU B N 1
ATOM 2358 C CA . LEU B 1 92 ? 9.961 10.766 11.32 1 91.5 92 LEU B CA 1
ATOM 2359 C C . LEU B 1 92 ? 8.781 11.156 12.211 1 91.5 92 LEU B C 1
ATOM 2361 O O . LEU B 1 92 ? 7.625 10.953 11.844 1 91.5 92 LEU B O 1
ATOM 2365 N N . ARG B 1 93 ? 9.062 11.719 13.336 1 94.12 93 ARG B N 1
ATOM 2366 C CA . ARG B 1 93 ? 8.023 12.016 14.32 1 94.12 93 ARG B CA 1
ATOM 2367 C C . ARG B 1 93 ? 6.992 12.977 13.758 1 94.12 93 ARG B C 1
ATOM 2369 O O . ARG B 1 93 ? 5.789 12.727 13.852 1 94.12 93 ARG B O 1
ATOM 2376 N N . SER B 1 94 ? 7.496 14.016 13.125 1 93.56 94 SER B N 1
ATOM 2377 C CA . SER B 1 94 ? 6.586 15.016 12.578 1 93.56 94 SER B CA 1
ATOM 2378 C C . SER B 1 94 ? 5.789 14.453 11.406 1 93.56 94 SER B C 1
ATOM 2380 O O . SER B 1 94 ? 4.625 14.812 11.219 1 93.56 94 SER B O 1
ATOM 2382 N N . LEU B 1 95 ? 6.422 13.609 10.68 1 94.62 95 LEU B N 1
ATOM 2383 C CA . LEU B 1 95 ? 5.742 12.969 9.555 1 94.62 95 LEU B CA 1
ATOM 2384 C C . LEU B 1 95 ? 4.59 12.094 10.047 1 94.62 95 LEU B C 1
ATOM 2386 O O . LEU B 1 95 ? 3.502 12.117 9.469 1 94.62 95 LEU B O 1
ATOM 2390 N N . LEU B 1 96 ? 4.836 11.312 11.102 1 96.88 96 LEU B N 1
ATOM 2391 C CA . LEU B 1 96 ? 3.76 10.484 11.641 1 96.88 96 LEU B CA 1
ATOM 2392 C C . LEU B 1 96 ? 2.605 11.352 12.133 1 96.88 96 LEU B C 1
ATOM 2394 O O . LEU B 1 96 ? 1.438 11.031 11.906 1 96.88 96 LEU B O 1
ATOM 2398 N N . ALA B 1 97 ? 2.928 12.445 12.797 1 97.12 97 ALA B N 1
ATOM 2399 C CA . ALA B 1 97 ? 1.882 13.359 13.25 1 97.12 97 ALA B CA 1
ATOM 2400 C C . ALA B 1 97 ? 1.043 13.859 12.078 1 97.12 97 ALA B C 1
ATOM 2402 O O . ALA B 1 97 ? -0.188 13.891 12.156 1 97.12 97 ALA B O 1
ATOM 2403 N N . HIS B 1 98 ? 1.683 14.227 10.992 1 97.44 98 HIS B N 1
ATOM 2404 C CA . HIS B 1 98 ? 1.043 14.641 9.75 1 97.44 98 HIS B CA 1
ATOM 2405 C C . HIS B 1 98 ? 0.062 13.578 9.258 1 97.44 98 HIS B C 1
ATOM 2407 O O . HIS B 1 98 ? -1.104 13.883 8.992 1 97.44 98 HIS B O 1
ATOM 2413 N N . GLU B 1 99 ? 0.486 12.336 9.227 1 98.25 99 GLU B N 1
ATOM 2414 C CA . GLU B 1 99 ? -0.327 11.242 8.703 1 98.25 99 GLU B CA 1
ATOM 2415 C C . GLU B 1 99 ? -1.5 10.938 9.633 1 98.25 99 GLU B C 1
ATOM 2417 O O . GLU B 1 99 ? -2.596 10.617 9.164 1 98.25 99 GLU B O 1
ATOM 2422 N N . LEU B 1 100 ? -1.245 11.008 10.922 1 98.5 100 LEU B N 1
ATOM 2423 C CA . LEU B 1 100 ? -2.324 10.742 11.859 1 98.5 100 LEU B CA 1
ATOM 2424 C C . LEU B 1 100 ? -3.4 11.82 11.773 1 98.5 100 LEU B C 1
ATOM 2426 O O . LEU B 1 100 ? -4.586 11.539 11.961 1 98.5 100 LEU B O 1
ATOM 2430 N N . HIS B 1 101 ? -3.002 13.055 11.461 1 98.69 101 HIS B N 1
ATOM 2431 C CA . HIS B 1 101 ? -4 14.086 11.227 1 98.69 101 HIS B CA 1
ATOM 2432 C C . HIS B 1 101 ? -4.887 13.734 10.039 1 98.69 101 HIS B C 1
ATOM 2434 O O . HIS B 1 101 ? -6.105 13.922 10.086 1 98.69 101 HIS B O 1
ATOM 2440 N N . HIS B 1 102 ? -4.258 13.242 8.961 1 98.75 102 HIS B N 1
ATOM 2441 C CA . HIS B 1 102 ? -5.043 12.758 7.828 1 98.75 102 HIS B CA 1
ATOM 2442 C C . HIS B 1 102 ? -6.055 11.703 8.266 1 98.75 102 HIS B C 1
ATOM 2444 O O . HIS B 1 102 ? -7.207 11.727 7.832 1 98.75 102 HIS B O 1
ATOM 2450 N N . CYS B 1 103 ? -5.617 10.75 9.102 1 98.75 103 CYS B N 1
ATOM 2451 C CA . CYS B 1 103 ? -6.539 9.719 9.57 1 98.75 103 CYS B CA 1
ATOM 2452 C C . CYS B 1 103 ? -7.75 10.336 10.258 1 98.75 103 CYS B C 1
ATOM 2454 O O . CYS B 1 103 ? -8.883 9.93 10.008 1 98.75 103 CYS B O 1
ATOM 2456 N N . ALA B 1 104 ? -7.473 11.297 11.102 1 98.62 104 ALA B N 1
ATOM 2457 C CA . ALA B 1 104 ? -8.562 11.969 11.797 1 98.62 104 ALA B CA 1
ATOM 2458 C C . ALA B 1 104 ? -9.5 12.656 10.812 1 98.62 104 ALA B C 1
ATOM 2460 O O . ALA B 1 104 ? -10.727 12.578 10.953 1 98.62 104 ALA B O 1
ATOM 2461 N N . ARG B 1 105 ? -8.922 13.312 9.844 1 98.56 105 ARG B N 1
ATOM 2462 C CA . ARG B 1 105 ? -9.742 14.016 8.859 1 98.56 105 ARG B CA 1
ATOM 2463 C C . ARG B 1 105 ? -10.594 13.039 8.062 1 98.56 105 ARG B C 1
ATOM 2465 O O . ARG B 1 105 ? -11.758 13.312 7.777 1 98.56 105 ARG B O 1
ATOM 2472 N N . TRP B 1 106 ? -10.062 11.906 7.703 1 98.06 106 TRP B N 1
ATOM 2473 C CA . TRP B 1 106 ? -10.797 10.852 7.008 1 98.06 106 TRP B CA 1
ATOM 2474 C C . TRP B 1 106 ? -12.016 10.406 7.809 1 98.06 106 TRP B C 1
ATOM 2476 O O . TRP B 1 106 ? -13.039 10.031 7.238 1 98.06 106 TRP B O 1
ATOM 2486 N N . GLY B 1 107 ? -11.898 10.461 9.086 1 97.56 107 GLY B N 1
ATOM 2487 C CA . GLY B 1 107 ? -12.984 10.07 9.969 1 97.56 107 GLY B CA 1
ATOM 2488 C C . GLY B 1 107 ? -14.102 11.094 10.031 1 97.56 107 GLY B C 1
ATOM 2489 O O . GLY B 1 107 ? -15.133 10.859 10.656 1 97.56 107 GLY B O 1
ATOM 2490 N N . GLY B 1 108 ? -13.922 12.211 9.422 1 97.69 108 GLY B N 1
ATOM 2491 C CA . GLY B 1 108 ? -14.898 13.289 9.359 1 97.69 108 GLY B CA 1
ATOM 2492 C C . GLY B 1 108 ? -15.219 13.727 7.945 1 97.69 108 GLY B C 1
ATOM 2493 O O . GLY B 1 108 ? -15.898 13.008 7.211 1 97.69 108 GLY B O 1
ATOM 2494 N N . PRO B 1 109 ? -14.734 14.805 7.531 1 97.81 109 PRO B N 1
ATOM 2495 C CA . PRO B 1 109 ? -15.07 15.289 6.188 1 97.81 109 PRO B CA 1
ATOM 2496 C C . PRO B 1 109 ? -14.367 14.5 5.086 1 97.81 109 PRO B C 1
ATOM 2498 O O . PRO B 1 109 ? -14.773 14.57 3.92 1 97.81 109 PRO B O 1
ATOM 2501 N N . GLY B 1 110 ? -13.305 13.82 5.469 1 97.75 110 GLY B N 1
ATOM 2502 C CA . GLY B 1 110 ? -12.492 13.133 4.477 1 97.75 110 GLY B CA 1
ATOM 2503 C C . GLY B 1 110 ? -11.359 13.984 3.932 1 97.75 110 GLY B C 1
ATOM 2504 O O . GLY B 1 110 ? -11.281 15.18 4.23 1 97.75 110 GLY B O 1
ATOM 2505 N N . TYR B 1 111 ? -10.461 13.336 3.227 1 97.56 111 TYR B N 1
ATOM 2506 C CA . TYR B 1 111 ? -9.375 14.039 2.551 1 97.56 111 TYR B CA 1
ATOM 2507 C C . TYR B 1 111 ? -9.914 14.953 1.458 1 97.56 111 TYR B C 1
ATOM 2509 O O . TYR B 1 111 ? -9.43 16.078 1.285 1 97.56 111 TYR B O 1
ATOM 2517 N N . GLY B 1 112 ? -10.93 14.398 0.75 1 97.19 112 GLY B N 1
ATOM 2518 C CA . GLY B 1 112 ? -11.539 15.125 -0.356 1 97.19 112 GLY B CA 1
ATOM 2519 C C . GLY B 1 112 ? -11.055 14.648 -1.715 1 97.19 112 GLY B C 1
ATOM 2520 O O . GLY B 1 112 ? -10.078 13.898 -1.808 1 97.19 112 GLY B O 1
ATOM 2521 N N . ASN B 1 113 ? -11.789 15.148 -2.777 1 96.69 113 ASN B N 1
ATOM 2522 C CA . ASN B 1 113 ? -11.516 14.719 -4.145 1 96.69 113 ASN B CA 1
ATOM 2523 C C . ASN B 1 113 ? -11.203 15.906 -5.055 1 96.69 113 ASN B C 1
ATOM 2525 O O . ASN B 1 113 ? -10.797 15.719 -6.203 1 96.69 113 ASN B O 1
ATOM 2529 N N . THR B 1 114 ? -11.375 17.062 -4.598 1 98.38 114 THR B N 1
ATOM 2530 C CA . THR B 1 114 ? -11.102 18.25 -5.391 1 98.38 114 THR B CA 1
ATOM 2531 C C . THR B 1 114 ? -9.773 18.875 -4.977 1 98.38 114 THR B C 1
ATOM 2533 O O . THR B 1 114 ? -9.234 18.562 -3.908 1 98.38 114 THR B O 1
ATOM 2536 N N . LEU B 1 115 ? -9.289 19.719 -5.855 1 98.25 115 LEU B N 1
ATOM 2537 C CA . LEU B 1 115 ? -8.062 20.422 -5.508 1 98.25 115 LEU B CA 1
ATOM 2538 C C . LEU B 1 115 ? -8.234 21.188 -4.199 1 98.25 115 LEU B C 1
ATOM 2540 O O . LEU B 1 115 ? -7.379 21.109 -3.314 1 98.25 115 LEU B O 1
ATOM 2544 N N . GLY B 1 116 ? -9.367 21.938 -4.094 1 98.38 116 GLY B N 1
ATOM 2545 C CA . GLY B 1 116 ? -9.617 22.703 -2.887 1 98.38 116 GLY B CA 1
ATOM 2546 C C . GLY B 1 116 ? -9.602 21.875 -1.623 1 98.38 116 GLY B C 1
ATOM 2547 O O . GLY B 1 116 ? -9.008 22.266 -0.618 1 98.38 116 GLY B O 1
ATOM 2548 N N . GLU B 1 117 ? -10.258 20.766 -1.678 1 98.62 117 GLU B N 1
ATOM 2549 C CA . GLU B 1 117 ? -10.289 19.875 -0.529 1 98.62 117 GLU B CA 1
ATOM 2550 C C . GLU B 1 117 ? -8.898 19.328 -0.203 1 98.62 117 GLU B C 1
ATOM 2552 O O . GLU B 1 117 ? -8.523 19.234 0.968 1 98.62 117 GLU B O 1
ATOM 2557 N N . ALA B 1 118 ? -8.164 19.047 -1.216 1 98.56 118 ALA B N 1
ATOM 2558 C CA . ALA B 1 118 ? -6.805 18.547 -1.021 1 98.56 118 ALA B CA 1
ATOM 2559 C C . ALA B 1 118 ? -5.914 19.625 -0.399 1 98.56 118 ALA B C 1
ATOM 2561 O O . ALA B 1 118 ? -5.113 19.328 0.493 1 98.56 118 ALA B O 1
ATOM 2562 N N . LEU B 1 119 ? -6.051 20.812 -0.899 1 98.5 119 LEU B N 1
ATOM 2563 C CA . LEU B 1 119 ? -5.293 21.922 -0.333 1 98.5 119 LEU B CA 1
ATOM 2564 C C . LEU B 1 119 ? -5.551 22.047 1.165 1 98.5 119 LEU B C 1
ATOM 2566 O O . LEU B 1 119 ? -4.609 22.156 1.953 1 98.5 119 LEU B O 1
ATOM 2570 N N . VAL B 1 120 ? -6.793 21.969 1.538 1 98.69 120 VAL B N 1
ATOM 2571 C CA . VAL B 1 120 ? -7.168 22.141 2.938 1 98.69 120 VAL B CA 1
ATOM 2572 C C . VAL B 1 120 ? -6.652 20.969 3.764 1 98.69 120 VAL B C 1
ATOM 2574 O O . VAL B 1 120 ? -6.078 21.156 4.836 1 98.69 120 VAL B O 1
ATOM 2577 N N . SER B 1 121 ? -6.855 19.766 3.285 1 98.75 121 SER B N 1
ATOM 2578 C CA . SER B 1 121 ? -6.418 18.578 4.023 1 98.75 121 SER B CA 1
ATOM 2579 C C . SER B 1 121 ? -4.906 18.578 4.223 1 98.75 121 SER B C 1
ATOM 2581 O O . SER B 1 121 ? -4.418 18.344 5.328 1 98.75 121 SER B O 1
ATOM 2583 N N . GLU B 1 122 ? -4.195 18.922 3.174 1 98.44 122 GLU B N 1
ATOM 2584 C CA . GLU B 1 122 ? -2.74 18.969 3.277 1 98.44 122 GLU B CA 1
ATOM 2585 C C . GLU B 1 122 ? -2.291 20.156 4.129 1 98.44 122 GLU B C 1
ATOM 2587 O O . GLU B 1 122 ? -1.339 20.031 4.906 1 98.44 122 GLU B O 1
ATOM 2592 N N . GLY B 1 123 ? -2.924 21.266 3.951 1 98.38 123 GLY B N 1
ATOM 2593 C CA . GLY B 1 123 ? -2.604 22.438 4.754 1 98.38 123 GLY B CA 1
ATOM 2594 C C . GLY B 1 123 ? -2.781 22.203 6.242 1 98.38 123 GLY B C 1
ATOM 2595 O O . GLY B 1 123 ? -1.909 22.547 7.039 1 98.38 123 GLY B O 1
ATOM 2596 N N . LEU B 1 124 ? -3.906 21.609 6.594 1 98.69 124 LEU B N 1
ATOM 2597 C CA . LEU B 1 124 ? -4.188 21.344 8 1 98.69 124 LEU B CA 1
ATOM 2598 C C . LEU B 1 124 ? -3.197 20.328 8.57 1 98.69 124 LEU B C 1
ATOM 2600 O O . LEU B 1 124 ? -2.766 20.453 9.719 1 98.69 124 LEU B O 1
ATOM 2604 N N . ALA B 1 125 ? -2.879 19.328 7.793 1 98.31 125 ALA B N 1
ATOM 2605 C CA . ALA B 1 125 ? -1.893 18.359 8.25 1 98.31 125 ALA B CA 1
ATOM 2606 C C . ALA B 1 125 ? -0.536 19.016 8.484 1 98.31 125 ALA B C 1
ATOM 2608 O O . ALA B 1 125 ? 0.137 18.734 9.477 1 98.31 125 ALA B O 1
ATOM 2609 N N . CYS B 1 126 ? -0.139 19.922 7.574 1 97.75 126 CYS B N 1
ATOM 2610 C CA . CYS B 1 126 ? 1.109 20.672 7.738 1 97.75 126 CYS B CA 1
ATOM 2611 C C . CYS B 1 126 ? 1.055 21.562 8.969 1 97.75 126 CYS B C 1
ATOM 2613 O O . CYS B 1 126 ? 2.043 21.688 9.688 1 97.75 126 CYS B O 1
ATOM 2615 N N . LEU B 1 127 ? -0.064 22.188 9.172 1 97.88 127 LEU B N 1
ATOM 2616 C CA . LEU B 1 127 ? -0.225 23.031 10.352 1 97.88 127 LEU B CA 1
ATOM 2617 C C . LEU B 1 127 ? -0.109 22.203 11.633 1 97.88 127 LEU B C 1
ATOM 2619 O O . LEU B 1 127 ? 0.55 22.609 12.586 1 97.88 127 LEU B O 1
ATOM 2623 N N . PHE B 1 128 ? -0.683 21.047 11.633 1 98.06 128 PHE B N 1
ATOM 2624 C CA . PHE B 1 128 ? -0.583 20.156 12.781 1 98.06 128 PHE B CA 1
ATOM 2625 C C . PHE B 1 128 ? 0.862 19.734 13.016 1 98.06 128 PHE B C 1
ATOM 2627 O O . PHE B 1 128 ? 1.336 19.719 14.156 1 98.06 128 PHE B O 1
ATOM 2634 N N . GLU B 1 129 ? 1.437 19.359 11.883 1 95.12 129 GLU B N 1
ATOM 2635 C CA . GLU B 1 129 ? 2.861 19.047 11.945 1 95.12 129 GLU B CA 1
ATOM 2636 C C . GLU B 1 129 ? 3.652 20.188 12.586 1 95.12 129 GLU B C 1
ATOM 2638 O O . GLU B 1 129 ? 4.531 19.953 13.414 1 95.12 129 GLU B O 1
ATOM 2643 N N . SER B 1 130 ? 3.395 21.375 12.211 1 94.06 130 SER B N 1
ATOM 2644 C CA . SER B 1 130 ? 4.082 22.562 12.711 1 94.06 130 SER B CA 1
ATOM 2645 C C . SER B 1 130 ? 3.82 22.766 14.203 1 94.06 130 SER B C 1
ATOM 2647 O O . SER B 1 130 ? 4.715 23.172 14.945 1 94.06 130 SER B O 1
ATOM 2649 N N . GLU B 1 131 ? 2.633 22.484 14.594 1 93 131 GLU B N 1
ATOM 2650 C CA . GLU B 1 131 ? 2.24 22.641 15.992 1 93 131 GLU B CA 1
ATOM 2651 C C . GLU B 1 131 ? 2.832 21.531 16.859 1 93 131 GLU B C 1
ATOM 2653 O O . GLU B 1 131 ? 3.104 21.734 18.047 1 93 131 GLU B O 1
ATOM 2658 N N . PHE B 1 132 ? 2.969 20.375 16.281 1 88.44 132 PHE B N 1
ATOM 2659 C CA . PHE B 1 132 ? 3.451 19.188 16.969 1 88.44 132 PHE B CA 1
ATOM 2660 C C . PHE B 1 132 ? 4.961 19.25 17.172 1 88.44 132 PHE B C 1
ATOM 2662 O O . PHE B 1 132 ? 5.465 18.891 18.234 1 88.44 132 PHE B O 1
ATOM 2669 N N . GLY B 1 133 ? 5.598 19.656 16.109 1 80.38 133 GLY B N 1
ATOM 2670 C CA . GLY B 1 133 ? 7.051 19.641 16.125 1 80.38 133 GLY B CA 1
ATOM 2671 C C . GLY B 1 133 ? 7.645 20.938 16.656 1 80.38 133 GLY B C 1
ATOM 2672 O O . GLY B 1 133 ? 7.012 21.984 16.609 1 80.38 133 GLY B O 1
ATOM 2673 N N . SER B 1 134 ? 8.828 20.75 17.125 1 74.56 134 SER B N 1
ATOM 2674 C CA . SER B 1 134 ? 9.562 21.922 17.625 1 74.56 134 SER B CA 1
ATOM 2675 C C . SER B 1 134 ? 10.273 22.641 16.5 1 74.56 134 SER B C 1
ATOM 2677 O O . SER B 1 134 ? 10.641 23.812 16.625 1 74.56 134 SER B O 1
ATOM 2679 N N . SER B 1 135 ? 10.383 21.984 15.391 1 78.31 135 SER B N 1
ATOM 2680 C CA . SER B 1 135 ? 11.219 22.531 14.328 1 78.31 135 SER B CA 1
ATOM 2681 C C . SER B 1 135 ? 10.406 23.422 13.391 1 78.31 1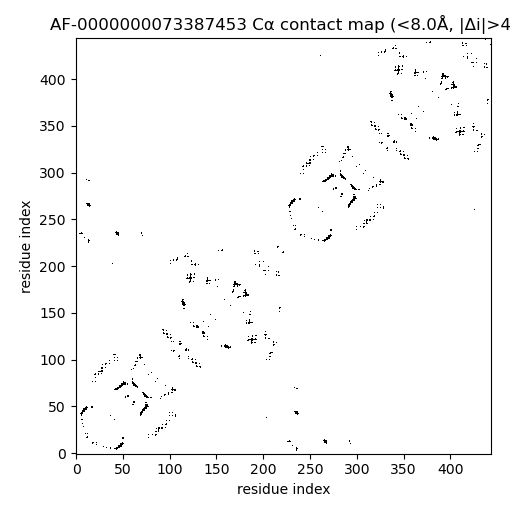35 SER B C 1
ATOM 2683 O O . SER B 1 135 ? 10.93 23.922 12.398 1 78.31 135 SER B O 1
ATOM 2685 N N . GLY B 1 136 ? 9.219 23.656 13.711 1 85.5 136 GLY B N 1
ATOM 2686 C CA . GLY B 1 136 ? 8.398 24.469 12.828 1 85.5 136 GLY B CA 1
ATOM 2687 C C . GLY B 1 136 ? 7.75 23.672 11.711 1 85.5 136 GLY B C 1
ATOM 2688 O O . GLY B 1 136 ? 7.598 22.453 11.828 1 85.5 136 GLY B O 1
ATOM 2689 N N . PRO B 1 137 ? 7.363 24.438 10.688 1 90.62 137 PRO B N 1
ATOM 2690 C CA . PRO B 1 137 ? 6.672 23.766 9.586 1 90.62 137 PRO B CA 1
ATOM 2691 C C . PRO B 1 137 ? 7.602 22.891 8.75 1 90.62 137 PRO B C 1
ATOM 2693 O O . PRO B 1 137 ? 8.805 23.141 8.688 1 90.62 137 PRO B O 1
ATOM 2696 N N . PRO B 1 138 ? 7.047 21.828 8.18 1 92.38 138 PRO B N 1
ATOM 2697 C CA . PRO B 1 138 ? 7.871 21.031 7.27 1 92.38 138 PRO B CA 1
ATOM 2698 C C . PRO B 1 138 ? 8.375 21.844 6.074 1 92.38 138 PRO B C 1
ATOM 2700 O O . PRO B 1 138 ? 7.766 22.844 5.703 1 92.38 138 PRO B O 1
ATOM 2703 N N . PHE B 1 139 ? 9.453 21.391 5.453 1 91.5 139 PHE B N 1
ATOM 2704 C CA . PHE B 1 139 ? 10.117 22.141 4.398 1 91.5 139 PHE B CA 1
ATOM 2705 C C . PHE B 1 139 ? 9.195 22.328 3.197 1 91.5 139 PHE B C 1
ATOM 2707 O O . PHE B 1 139 ? 9.25 23.344 2.51 1 91.5 139 PHE B O 1
ATOM 2714 N N . TYR B 1 140 ? 8.32 21.406 2.936 1 93.19 140 TYR B N 1
ATOM 2715 C CA . TYR B 1 140 ? 7.445 21.484 1.773 1 93.19 140 TYR B CA 1
ATOM 2716 C C . TYR B 1 140 ? 6.312 22.469 2.006 1 93.19 140 TYR B C 1
ATOM 2718 O O . TYR B 1 140 ? 5.664 22.922 1.056 1 93.19 140 TYR B O 1
ATOM 2726 N N . ALA B 1 141 ? 6.012 22.828 3.229 1 94.69 141 ALA B N 1
ATOM 2727 C CA . ALA B 1 141 ? 4.988 23.812 3.557 1 94.69 141 ALA B CA 1
ATOM 2728 C C . ALA B 1 141 ? 5.539 25.234 3.447 1 94.69 141 ALA B C 1
ATOM 2730 O O . ALA B 1 141 ? 4.777 26.188 3.279 1 94.69 141 ALA B O 1
ATOM 2731 N N . HIS B 1 142 ? 6.785 25.391 3.535 1 91.25 142 HIS B N 1
ATOM 2732 C CA . HIS B 1 142 ? 7.387 26.719 3.504 1 91.25 142 HIS B CA 1
ATOM 2733 C C . HIS B 1 142 ? 8.359 26.859 2.338 1 91.25 142 HIS B C 1
ATOM 2735 O O . HIS B 1 142 ? 9.383 27.531 2.457 1 91.25 142 HIS B O 1
ATOM 2741 N N . SER B 1 143 ? 8.07 26.219 1.289 1 90.31 143 SER B N 1
ATOM 2742 C CA . SER B 1 143 ? 8.953 26.141 0.131 1 90.31 143 SER B CA 1
ATOM 2743 C C . SER B 1 143 ? 8.812 27.375 -0.757 1 90.31 143 SER B C 1
ATOM 2745 O O . SER B 1 143 ? 9.656 27.625 -1.611 1 90.31 143 SER B O 1
ATOM 2747 N N . LEU B 1 144 ? 7.723 28.156 -0.578 1 93.94 144 LEU B N 1
ATOM 2748 C CA . LEU B 1 144 ? 7.434 29.297 -1.458 1 93.94 144 LEU B CA 1
ATOM 2749 C C . LEU B 1 144 ? 7.277 30.578 -0.658 1 93.94 144 LEU B C 1
ATOM 2751 O O . LEU B 1 144 ? 6.723 30.562 0.442 1 93.94 144 LEU B O 1
ATOM 2755 N N . SER B 1 145 ? 7.688 31.672 -1.289 1 93.31 145 SER B N 1
ATOM 2756 C CA . SER B 1 145 ? 7.473 33 -0.69 1 93.31 145 SER B CA 1
ATOM 2757 C C . SER B 1 145 ? 6.012 33.406 -0.812 1 93.31 145 SER B C 1
ATOM 2759 O O . SER B 1 145 ? 5.285 32.906 -1.671 1 93.31 145 SER B O 1
ATOM 2761 N N . PRO B 1 146 ? 5.672 34.344 0.012 1 91.69 146 PRO B N 1
ATOM 2762 C CA . PRO B 1 146 ? 4.312 34.875 -0.115 1 91.69 146 PRO B CA 1
ATOM 2763 C C . PRO B 1 146 ? 4.027 35.438 -1.505 1 91.69 146 PRO B C 1
ATOM 2765 O O . PRO B 1 146 ? 2.932 35.25 -2.039 1 91.69 146 PRO B O 1
ATOM 2768 N N . ALA B 1 147 ? 5.004 36.062 -2.045 1 93 147 ALA B N 1
ATOM 2769 C CA . ALA B 1 147 ? 4.836 36.625 -3.377 1 93 147 ALA B CA 1
ATOM 2770 C C . ALA B 1 147 ? 4.582 35.562 -4.418 1 93 147 ALA B C 1
ATOM 2772 O O . ALA B 1 147 ? 3.734 35.719 -5.297 1 93 147 ALA B O 1
ATOM 2773 N N . ARG B 1 148 ? 5.297 34.531 -4.32 1 91.94 148 ARG B N 1
ATOM 2774 C CA . ARG B 1 148 ? 5.129 33.438 -5.266 1 91.94 148 ARG B CA 1
ATOM 2775 C C . ARG B 1 148 ? 3.775 32.75 -5.082 1 91.94 148 ARG B C 1
ATOM 2777 O O . ARG B 1 148 ? 3.135 32.344 -6.062 1 91.94 148 ARG B O 1
ATOM 2784 N N . LEU B 1 149 ? 3.348 32.656 -3.869 1 94.25 149 LEU B N 1
ATOM 2785 C CA . LEU B 1 149 ? 2.043 32.062 -3.58 1 94.25 149 LEU B CA 1
ATOM 2786 C C . LEU B 1 149 ? 0.928 32.875 -4.238 1 94.25 149 LEU B C 1
ATOM 2788 O O . LEU B 1 149 ? -0.018 32.312 -4.785 1 94.25 149 LEU B O 1
ATOM 2792 N N . GLU B 1 150 ? 1.102 34.125 -4.191 1 92.5 150 GLU B N 1
ATOM 2793 C CA . GLU B 1 150 ? 0.092 35 -4.77 1 92.5 150 GLU B CA 1
ATOM 2794 C C . GLU B 1 150 ? -0.059 34.75 -6.27 1 92.5 150 GLU B C 1
ATOM 2796 O O . GLU B 1 150 ? -1.156 34.875 -6.816 1 92.5 150 GLU B O 1
ATOM 2801 N N . THR B 1 151 ? 1.006 34.375 -6.836 1 92.44 151 THR B N 1
ATOM 2802 C CA . THR B 1 151 ? 0.968 34.156 -8.281 1 92.44 151 THR B CA 1
ATOM 2803 C C . THR B 1 151 ? 0.224 32.875 -8.617 1 92.44 151 THR B C 1
ATOM 2805 O O . THR B 1 151 ? -0.237 32.688 -9.742 1 92.44 151 THR B O 1
ATOM 2808 N N . ILE B 1 152 ? 0.095 31.984 -7.648 1 94.31 152 ILE B N 1
ATOM 2809 C CA . ILE B 1 152 ? -0.49 30.672 -7.906 1 94.31 152 ILE B CA 1
ATOM 2810 C C . ILE B 1 152 ? -1.964 30.672 -7.504 1 94.31 152 ILE B C 1
ATOM 2812 O O . ILE B 1 152 ? -2.732 29.812 -7.93 1 94.31 152 ILE B O 1
ATOM 2816 N N . VAL B 1 153 ? -2.391 31.609 -6.758 1 95.62 153 VAL B N 1
ATOM 2817 C CA . VAL B 1 153 ? -3.713 31.672 -6.145 1 95.62 153 VAL B CA 1
ATOM 2818 C C . VAL B 1 153 ? -4.785 31.703 -7.23 1 95.62 153 VAL B C 1
ATOM 2820 O O . VAL B 1 153 ? -5.762 30.953 -7.172 1 95.62 153 VAL B O 1
ATOM 2823 N N . PRO B 1 154 ? -4.613 32.531 -8.273 1 94.75 154 PRO B N 1
ATOM 2824 C CA . PRO B 1 154 ? -5.652 32.562 -9.305 1 94.75 154 PRO B CA 1
ATOM 2825 C C . PRO B 1 154 ? -5.855 31.188 -9.961 1 94.75 154 PRO B C 1
ATOM 2827 O O . PRO B 1 154 ? -6.996 30.781 -10.227 1 94.75 154 PRO B O 1
ATOM 2830 N N . LEU B 1 155 ? -4.789 30.547 -10.141 1 94.94 155 LEU B N 1
ATOM 2831 C CA . LEU B 1 155 ? -4.879 29.203 -10.734 1 94.94 155 LEU B CA 1
ATOM 2832 C C . LEU B 1 155 ? -5.582 28.234 -9.789 1 94.94 155 LEU B C 1
ATOM 2834 O O . LEU B 1 155 ? -6.43 27.453 -10.219 1 94.94 155 LEU B O 1
ATOM 2838 N N . ALA B 1 156 ? -5.238 28.281 -8.555 1 97.06 156 ALA B N 1
ATOM 2839 C CA . ALA B 1 156 ? -5.867 27.422 -7.555 1 97.06 156 ALA B CA 1
ATOM 2840 C C . ALA B 1 156 ? -7.367 27.688 -7.469 1 97.06 156 ALA B C 1
ATOM 2842 O O . ALA B 1 156 ? -8.164 26.766 -7.359 1 97.06 156 ALA B O 1
ATOM 2843 N N . ARG B 1 157 ? -7.73 28.922 -7.578 1 96.31 157 ARG B N 1
ATOM 2844 C CA . ARG B 1 157 ? -9.141 29.297 -7.543 1 96.31 157 ARG B CA 1
ATOM 2845 C C . ARG B 1 157 ? -9.891 28.703 -8.734 1 96.31 157 ARG B C 1
ATOM 2847 O O . ARG B 1 157 ? -10.992 28.188 -8.586 1 96.31 157 ARG B O 1
ATOM 2854 N N . ALA B 1 158 ? -9.273 28.812 -9.789 1 95.19 158 ALA B N 1
ATOM 2855 C CA . ALA B 1 158 ? -9.906 28.359 -11.023 1 95.19 158 ALA B CA 1
ATOM 2856 C C . ALA B 1 158 ? -10.102 26.844 -11 1 95.19 158 ALA B C 1
ATOM 2858 O O . ALA B 1 158 ? -11.039 26.312 -11.609 1 95.19 158 ALA B O 1
ATOM 2859 N N . HIS B 1 159 ? -9.258 26.188 -10.266 1 96.75 159 HIS B N 1
ATOM 2860 C CA . HIS B 1 159 ? -9.281 24.719 -10.289 1 96.75 159 HIS B CA 1
ATOM 2861 C C . HIS B 1 159 ? -9.836 24.156 -8.984 1 96.75 159 HIS B C 1
ATOM 2863 O O . HIS B 1 159 ? -9.859 22.938 -8.789 1 96.75 159 HIS B O 1
ATOM 2869 N N . ARG B 1 160 ? -10.219 24.969 -8.141 1 97.31 160 ARG B N 1
ATOM 2870 C CA . ARG B 1 160 ? -10.578 24.609 -6.77 1 97.31 160 ARG B CA 1
ATOM 2871 C C . ARG B 1 160 ? -11.531 23.422 -6.742 1 97.31 160 ARG B C 1
ATOM 2873 O O . ARG B 1 160 ? -11.359 22.5 -5.949 1 97.31 160 ARG B O 1
ATOM 2880 N N . ASP B 1 161 ? -12.531 23.391 -7.672 1 97.5 161 ASP B N 1
ATOM 2881 C CA . ASP B 1 161 ? -13.617 22.422 -7.586 1 97.5 161 ASP B CA 1
ATOM 2882 C C . ASP B 1 161 ? -13.375 21.25 -8.539 1 97.5 161 ASP B C 1
ATOM 2884 O O . ASP B 1 161 ? -14.227 20.359 -8.656 1 97.5 161 ASP B O 1
ATOM 2888 N N . ARG B 1 162 ? -12.219 21.219 -9.141 1 97.56 162 ARG B N 1
ATOM 2889 C CA . ARG B 1 162 ? -11.914 20.172 -10.094 1 97.56 162 ARG B CA 1
ATOM 2890 C C . ARG B 1 162 ? -11.492 18.891 -9.375 1 97.56 162 ARG B C 1
ATOM 2892 O O . ARG B 1 162 ? -10.727 18.938 -8.414 1 97.56 162 ARG B O 1
ATOM 2899 N N . THR B 1 163 ? -12 17.719 -9.891 1 97.06 163 THR B N 1
ATOM 2900 C CA . THR B 1 163 ? -11.602 16.422 -9.375 1 97.06 163 THR B CA 1
ATOM 2901 C C . THR B 1 163 ? -10.469 15.828 -10.203 1 97.06 163 THR B C 1
ATOM 2903 O O . THR B 1 163 ? -9.797 14.883 -9.781 1 97.06 163 THR B O 1
ATOM 2906 N N . ASP B 1 164 ? -10.32 16.375 -11.367 1 95.88 164 ASP B N 1
ATOM 2907 C CA . ASP B 1 164 ? -9.273 15.891 -12.266 1 95.88 164 ASP B CA 1
ATOM 2908 C C . ASP B 1 164 ? -8.055 16.812 -12.219 1 95.88 164 ASP B C 1
ATOM 2910 O O . ASP B 1 164 ? -7.363 16.984 -13.227 1 95.88 164 ASP B O 1
ATOM 2914 N N . TYR B 1 165 ? -7.863 17.344 -10.984 1 93.62 165 TYR B N 1
ATOM 2915 C CA . TYR B 1 165 ? -6.707 18.219 -10.844 1 93.62 165 TYR B CA 1
ATOM 2916 C C . TYR B 1 165 ? -5.41 17.422 -10.859 1 93.62 165 TYR B C 1
ATOM 2918 O O . TYR B 1 165 ? -5.41 16.219 -10.617 1 93.62 165 TYR B O 1
ATOM 2926 N N . GLY B 1 166 ? -4.391 17.797 -11.359 1 93.75 166 GLY B N 1
ATOM 2927 C CA . GLY B 1 166 ? -3.082 17.172 -11.352 1 93.75 166 GLY B CA 1
ATOM 2928 C C . GLY B 1 166 ? -2.443 17.125 -9.977 1 93.75 166 GLY B C 1
ATOM 2929 O O . GLY B 1 166 ? -1.572 17.953 -9.672 1 93.75 166 GLY B O 1
ATOM 2930 N N . HIS B 1 167 ? -2.861 16.078 -9.156 1 94.56 167 HIS B N 1
ATOM 2931 C CA . HIS B 1 167 ? -2.363 15.992 -7.785 1 94.56 167 HIS B CA 1
ATOM 2932 C C . HIS B 1 167 ? -0.839 16.016 -7.75 1 94.56 167 HIS B C 1
ATOM 2934 O O . HIS B 1 167 ? -0.246 16.766 -6.969 1 94.56 167 HIS B O 1
ATOM 2940 N N . ALA B 1 168 ? -0.242 15.188 -8.547 1 92.5 168 ALA B N 1
ATOM 2941 C CA . ALA B 1 168 ? 1.217 15.125 -8.586 1 92.5 168 ALA B CA 1
ATOM 2942 C C . ALA B 1 168 ? 1.812 16.469 -8.992 1 92.5 168 ALA B C 1
ATOM 2944 O O . ALA B 1 168 ? 2.871 16.859 -8.492 1 92.5 168 ALA B O 1
ATOM 2945 N N . GLN B 1 169 ? 1.182 17.109 -9.859 1 94.12 169 GLN B N 1
ATOM 2946 C CA . GLN B 1 169 ? 1.638 18.438 -10.289 1 94.12 169 GLN B CA 1
ATOM 2947 C C . GLN B 1 169 ? 1.599 19.422 -9.133 1 94.12 169 GLN B C 1
ATOM 2949 O O . GLN B 1 169 ? 2.576 20.141 -8.883 1 94.12 169 GLN B O 1
ATOM 2954 N N . TRP B 1 170 ? 0.53 19.469 -8.375 1 95.88 170 TRP B N 1
ATOM 2955 C CA . TRP B 1 170 ? 0.317 20.453 -7.312 1 95.88 170 TRP B CA 1
ATOM 2956 C C . TRP B 1 170 ? 1.188 20.141 -6.098 1 95.88 170 TRP B C 1
ATOM 2958 O O . TRP B 1 170 ? 1.705 21.047 -5.445 1 95.88 170 TRP B O 1
ATOM 2968 N N . PHE B 1 171 ? 1.409 18.844 -5.855 1 94.75 171 PHE B N 1
ATOM 2969 C CA . PHE B 1 171 ? 1.974 18.516 -4.551 1 94.75 171 PHE B CA 1
ATOM 2970 C C . PHE B 1 171 ? 3.373 17.938 -4.691 1 94.75 171 PHE B C 1
ATOM 2972 O O . PHE B 1 171 ? 4.207 18.078 -3.795 1 94.75 171 PHE B O 1
ATOM 2979 N N . TYR B 1 172 ? 3.678 17.328 -5.855 1 89.44 172 TYR B N 1
ATOM 2980 C CA . TYR B 1 172 ? 4.98 16.688 -6.004 1 89.44 172 TYR B CA 1
ATOM 2981 C C . TYR B 1 172 ? 5.848 17.438 -7.008 1 89.44 172 TYR B C 1
ATOM 2983 O O . TYR B 1 172 ? 7.051 17.188 -7.102 1 89.44 172 TYR B O 1
ATOM 2991 N N . GLY B 1 173 ? 5.285 18.312 -7.832 1 87.31 173 GLY B N 1
ATOM 2992 C CA . GLY B 1 173 ? 6.07 19.141 -8.734 1 87.31 173 GLY B CA 1
ATOM 2993 C C . GLY B 1 173 ? 6.473 18.422 -10.008 1 87.31 173 GLY B C 1
ATOM 2994 O O . GLY B 1 173 ? 7.59 18.609 -10.5 1 87.31 173 GLY B O 1
ATOM 2995 N N . THR B 1 174 ? 5.613 17.625 -10.531 1 85.19 174 THR B N 1
ATOM 2996 C CA . THR B 1 174 ? 5.934 16.844 -11.719 1 85.19 174 THR B CA 1
ATOM 2997 C C . THR B 1 174 ? 5.996 17.734 -12.953 1 85.19 174 THR B C 1
ATOM 2999 O O . THR B 1 174 ? 6.527 17.344 -13.992 1 85.19 174 THR B O 1
ATOM 3002 N N . GLN B 1 175 ? 5.453 18.984 -12.906 1 85.94 175 GLN B N 1
ATOM 3003 C CA . GLN B 1 175 ? 5.539 19.969 -13.969 1 85.94 175 GLN B CA 1
ATOM 3004 C C . GLN B 1 175 ? 6.012 21.328 -13.43 1 85.94 175 GLN B C 1
ATOM 3006 O O . GLN B 1 175 ? 5.254 22.297 -13.414 1 85.94 175 GLN B O 1
ATOM 3011 N N . PRO B 1 176 ? 7.273 21.422 -13.164 1 83.75 176 PRO B N 1
ATOM 3012 C CA . PRO B 1 176 ? 7.793 22.594 -12.445 1 83.75 176 PRO B CA 1
ATOM 3013 C C . PRO B 1 176 ? 7.73 23.875 -13.281 1 83.75 176 PRO B C 1
ATOM 3015 O O . PRO B 1 176 ? 7.77 24.969 -12.727 1 83.75 176 PRO B O 1
ATOM 3018 N N . ASP B 1 177 ? 7.609 23.703 -14.523 1 86 177 ASP B N 1
ATOM 3019 C CA . ASP B 1 177 ? 7.512 24.875 -15.383 1 86 177 ASP B CA 1
ATOM 3020 C C . ASP B 1 177 ? 6.148 25.547 -15.234 1 86 177 ASP B C 1
ATOM 3022 O O . ASP B 1 177 ? 6.016 26.75 -15.469 1 86 177 ASP B O 1
ATOM 3026 N N . THR B 1 178 ? 5.223 24.781 -14.828 1 86.81 178 THR B N 1
ATOM 3027 C CA . THR B 1 178 ? 3.863 25.297 -14.695 1 86.81 178 THR B CA 1
ATOM 3028 C C . THR B 1 178 ? 3.562 25.656 -13.242 1 86.81 178 THR B C 1
ATOM 3030 O O . THR B 1 178 ? 2.967 26.703 -12.969 1 86.81 178 THR B O 1
ATOM 3033 N N . LEU B 1 179 ? 3.961 24.781 -12.328 1 93.06 179 LEU B N 1
ATOM 3034 C CA . LEU B 1 179 ? 3.764 24.953 -10.891 1 93.06 179 LEU B CA 1
ATOM 3035 C C . LEU B 1 179 ? 5.031 24.578 -10.125 1 93.06 179 LEU B C 1
ATOM 3037 O O . LEU B 1 179 ? 5.637 23.531 -10.383 1 93.06 179 LEU B O 1
ATOM 3041 N N . PRO B 1 180 ? 5.426 25.453 -9.273 1 92.69 180 PRO B N 1
ATOM 3042 C CA . PRO B 1 180 ? 6.59 25.078 -8.461 1 92.69 180 PRO B CA 1
ATOM 3043 C C . PRO B 1 180 ? 6.359 23.812 -7.645 1 92.69 180 PRO B C 1
ATOM 3045 O O . PRO B 1 180 ? 5.223 23.516 -7.262 1 92.69 180 PRO B O 1
ATOM 3048 N N . ARG B 1 181 ? 7.5 23.156 -7.402 1 91.62 181 ARG B N 1
ATOM 3049 C CA . ARG B 1 181 ? 7.426 21.969 -6.551 1 91.62 181 ARG B CA 1
ATOM 3050 C C . ARG B 1 181 ? 6.812 22.312 -5.195 1 91.62 181 ARG B C 1
ATOM 3052 O O . ARG B 1 181 ? 7.129 23.344 -4.605 1 91.62 181 ARG B O 1
ATOM 3059 N N . HIS B 1 182 ? 5.863 21.562 -4.672 1 94.31 182 HIS B N 1
ATOM 3060 C CA . HIS B 1 182 ? 5.219 21.625 -3.367 1 94.31 182 HIS B CA 1
ATOM 3061 C C . HIS B 1 182 ? 4.242 22.797 -3.301 1 94.31 182 HIS B C 1
ATOM 3063 O O . HIS B 1 182 ? 3.918 23.281 -2.213 1 94.31 182 HIS B O 1
ATOM 3069 N N . ALA B 1 183 ? 3.83 23.281 -4.441 1 96.12 183 ALA B N 1
ATOM 3070 C CA . ALA B 1 183 ? 2.926 24.422 -4.484 1 96.12 183 ALA B CA 1
ATOM 3071 C C . ALA B 1 183 ? 1.67 24.156 -3.656 1 96.12 183 ALA B C 1
ATOM 3073 O O . ALA B 1 183 ? 1.236 25.031 -2.891 1 96.12 183 ALA B O 1
ATOM 3074 N N . GLY B 1 184 ? 1.144 22.984 -3.785 1 97.31 184 GLY B N 1
ATOM 3075 C CA . GLY B 1 184 ? -0.07 22.641 -3.061 1 97.31 184 GLY B CA 1
ATOM 3076 C C . GLY B 1 184 ? 0.119 22.625 -1.555 1 97.31 184 GLY B C 1
ATOM 3077 O O . GLY B 1 184 ? -0.735 23.109 -0.812 1 97.31 184 GLY B O 1
ATOM 3078 N N . TYR B 1 185 ? 1.21 22.094 -1.093 1 97.31 185 TYR B N 1
ATOM 3079 C CA . TYR B 1 185 ? 1.506 22.078 0.335 1 97.31 185 TYR B CA 1
ATOM 3080 C C . TYR B 1 185 ? 1.646 23.5 0.875 1 97.31 185 TYR B C 1
ATOM 3082 O O . TYR B 1 185 ? 1.085 23.828 1.921 1 97.31 185 TYR B O 1
ATOM 3090 N N . ALA B 1 186 ? 2.422 24.281 0.136 1 97.12 186 ALA B N 1
ATOM 3091 C CA . ALA B 1 186 ? 2.701 25.641 0.577 1 97.12 186 ALA B CA 1
ATOM 3092 C C . ALA B 1 186 ? 1.422 26.484 0.627 1 97.12 186 ALA B C 1
ATOM 3094 O O . ALA B 1 186 ? 1.156 27.156 1.619 1 97.12 186 ALA B O 1
ATOM 3095 N N . LEU B 1 187 ? 0.681 26.375 -0.424 1 97.44 187 LEU B N 1
ATOM 3096 C CA . LEU B 1 187 ? -0.56 27.141 -0.483 1 97.44 187 LEU B CA 1
ATOM 3097 C C . LEU B 1 187 ? -1.554 26.656 0.563 1 97.44 187 LEU B C 1
ATOM 3099 O O . LEU B 1 187 ? -2.168 27.453 1.269 1 97.44 187 LEU B O 1
ATOM 3103 N N . GLY B 1 188 ? -1.732 25.375 0.638 1 98.25 188 GLY B N 1
ATOM 3104 C CA . GLY B 1 188 ? -2.611 24.812 1.653 1 98.25 188 GLY B CA 1
ATOM 3105 C C . GLY B 1 188 ? -2.227 25.219 3.064 1 98.25 188 GLY B C 1
ATOM 3106 O O . GLY B 1 188 ? -3.088 25.594 3.865 1 98.25 188 GLY B O 1
ATOM 3107 N N . TYR B 1 189 ? -0.982 25.141 3.344 1 98 189 TYR B N 1
ATOM 3108 C CA . TYR B 1 189 ? -0.486 25.547 4.656 1 98 189 TYR B CA 1
ATOM 3109 C C . TYR B 1 189 ? -0.792 27 4.938 1 98 189 TYR B C 1
ATOM 3111 O O . TYR B 1 189 ? -1.25 27.359 6.027 1 98 189 TYR B O 1
ATOM 3119 N N . ALA B 1 190 ? -0.551 27.859 3.945 1 97 190 ALA B N 1
ATOM 3120 C CA . ALA B 1 190 ? -0.854 29.281 4.105 1 97 190 ALA B CA 1
ATOM 3121 C C . ALA B 1 190 ? -2.334 29.5 4.41 1 97 190 ALA B C 1
ATOM 3123 O O . ALA B 1 190 ? -2.684 30.297 5.289 1 97 190 ALA B O 1
ATOM 3124 N N . MET B 1 191 ? -3.16 28.781 3.725 1 97.25 191 MET B N 1
ATOM 3125 C CA . MET B 1 191 ? -4.598 28.859 3.955 1 97.25 191 MET B CA 1
ATOM 3126 C C . MET B 1 191 ? -4.949 28.438 5.375 1 97.25 191 MET B C 1
ATOM 3128 O O . MET B 1 191 ? -5.711 29.109 6.066 1 97.25 191 MET B O 1
ATOM 3132 N N . ALA B 1 192 ? -4.391 27.344 5.805 1 98.19 192 ALA B N 1
ATOM 3133 C CA . ALA B 1 192 ? -4.668 26.797 7.129 1 98.19 192 ALA B CA 1
ATOM 3134 C C . ALA B 1 192 ? -4.195 27.75 8.227 1 98.19 192 ALA B C 1
ATOM 3136 O O . ALA B 1 192 ? -4.902 27.969 9.211 1 98.19 192 ALA B O 1
ATOM 3137 N N . VAL B 1 193 ? -2.988 28.281 8.023 1 97.06 193 VAL B N 1
ATOM 3138 C CA . VAL B 1 193 ? -2.422 29.203 9 1 97.06 193 VAL B CA 1
ATOM 3139 C C . VAL B 1 193 ? -3.312 30.438 9.125 1 97.06 193 VAL B C 1
ATOM 3141 O O . VAL B 1 193 ? -3.637 30.875 10.234 1 97.06 193 VAL B O 1
ATOM 3144 N N . ARG B 1 194 ? -3.719 30.953 7.996 1 96.5 194 ARG B N 1
ATOM 3145 C CA . ARG B 1 194 ? -4.578 32.125 8.008 1 96.5 194 ARG B CA 1
ATOM 3146 C C . ARG B 1 194 ? -5.898 31.844 8.711 1 96.5 194 ARG B C 1
ATOM 3148 O O . ARG B 1 194 ? -6.352 32.625 9.539 1 96.5 194 ARG B O 1
ATOM 3155 N N . HIS B 1 195 ? -6.449 30.75 8.383 1 97.94 195 HIS B N 1
ATOM 3156 C CA . HIS B 1 195 ? -7.723 30.375 8.992 1 97.94 195 HIS B CA 1
ATOM 3157 C C . HIS B 1 195 ? -7.574 30.172 10.5 1 97.94 195 HIS B C 1
ATOM 3159 O O . HIS B 1 195 ? -8.414 30.625 11.273 1 97.94 195 HIS B O 1
ATOM 3165 N N . ALA B 1 196 ? -6.574 29.5 10.883 1 98.12 196 ALA B N 1
ATOM 3166 C CA . ALA B 1 196 ? -6.297 29.266 12.297 1 98.12 196 ALA B CA 1
ATOM 3167 C C . ALA B 1 196 ? -6.113 30.578 13.047 1 98.12 196 ALA B C 1
ATOM 3169 O O . ALA B 1 196 ? -6.637 30.75 14.148 1 98.12 196 ALA B O 1
ATOM 3170 N N . ARG B 1 197 ? -5.375 31.484 12.438 1 96.75 197 ARG B N 1
ATOM 3171 C CA . ARG B 1 197 ? -5.156 32.781 13.047 1 96.75 197 ARG B CA 1
ATOM 3172 C C . ARG B 1 197 ? -6.469 33.562 13.203 1 96.75 197 ARG B C 1
ATOM 3174 O O . ARG B 1 197 ? -6.723 34.156 14.25 1 96.75 197 ARG B O 1
ATOM 3181 N N . ARG B 1 198 ? -7.211 33.5 12.211 1 96.44 198 ARG B N 1
ATOM 3182 C CA . ARG B 1 198 ? -8.484 34.219 12.195 1 96.44 198 ARG B CA 1
ATOM 3183 C C . ARG B 1 198 ? -9.445 33.656 13.234 1 96.44 198 ARG B C 1
ATOM 3185 O O . ARG B 1 198 ? -10.148 34.406 13.906 1 96.44 198 ARG B O 1
ATOM 3192 N N . THR B 1 199 ? -9.5 32.375 13.414 1 97.25 199 THR B N 1
ATOM 3193 C CA . THR B 1 199 ? -10.492 31.734 14.266 1 97.25 199 THR B CA 1
ATOM 3194 C C . THR B 1 199 ? -9.938 31.5 15.664 1 97.25 199 THR B C 1
ATOM 3196 O O . THR B 1 199 ? -10.688 31.25 16.609 1 97.25 199 THR B O 1
ATOM 3199 N N . GLY B 1 200 ? -8.625 31.469 15.828 1 97.81 200 GLY B N 1
ATOM 3200 C CA . GLY B 1 200 ? -7.973 31.156 17.094 1 97.81 200 GLY B CA 1
ATOM 3201 C C . GLY B 1 200 ? -7.957 29.672 17.406 1 97.81 200 GLY B C 1
ATOM 3202 O O . GLY B 1 200 ? -7.723 29.281 18.547 1 97.81 200 GLY B O 1
ATOM 3203 N N . LEU B 1 201 ? -8.219 28.875 16.422 1 98.19 201 LEU B N 1
ATOM 3204 C CA . LEU B 1 201 ? -8.297 27.422 16.625 1 98.19 201 LEU B CA 1
ATOM 3205 C C . LEU B 1 201 ? -7.027 26.734 16.141 1 98.19 201 LEU B C 1
ATOM 3207 O O . LEU B 1 201 ? -6.352 27.234 15.242 1 98.19 201 LEU B O 1
ATOM 3211 N N . SER B 1 202 ? -6.668 25.641 16.797 1 97.94 202 SER B N 1
ATOM 3212 C CA . SER B 1 202 ? -5.523 24.828 16.406 1 97.94 202 SER B CA 1
ATOM 3213 C C . SER B 1 202 ? -5.895 23.875 15.281 1 97.94 202 SER B C 1
ATOM 3215 O O . SER B 1 202 ? -7.074 23.688 14.977 1 97.94 202 SER B O 1
ATOM 3217 N N . ALA B 1 203 ? -4.844 23.297 14.656 1 98 203 ALA B N 1
ATOM 3218 C CA . ALA B 1 203 ? -5.074 22.312 13.617 1 98 203 ALA B CA 1
ATOM 3219 C C . ALA B 1 203 ? -5.922 21.156 14.133 1 98 203 ALA B C 1
ATOM 3221 O O . ALA B 1 203 ? -6.773 20.625 13.414 1 98 203 ALA B O 1
ATOM 3222 N N . SER B 1 204 ? -5.676 20.703 15.367 1 98.19 204 SER B N 1
ATOM 3223 C CA . SER B 1 204 ? -6.449 19.609 15.969 1 98.19 204 SER B CA 1
ATOM 3224 C C . SER B 1 204 ? -7.922 19.984 16.094 1 98.19 204 SER B C 1
ATOM 3226 O O . SER B 1 204 ? -8.797 19.156 15.867 1 98.19 204 SER B O 1
ATOM 3228 N N . GLU B 1 205 ? -8.188 21.234 16.438 1 98.38 205 GLU B N 1
ATOM 3229 C CA . GLU B 1 205 ? -9.562 21.703 16.578 1 98.38 205 GLU B CA 1
ATOM 3230 C C . GLU B 1 205 ? -10.227 21.891 15.219 1 98.38 205 GLU B C 1
ATOM 3232 O O . GLU B 1 205 ? -11.461 21.859 15.117 1 98.38 205 GLU B O 1
ATOM 3237 N N . LEU B 1 206 ? -9.453 22.062 14.203 1 98.69 206 LEU B N 1
ATOM 3238 C CA . LEU B 1 206 ? -9.969 22.344 12.867 1 98.69 206 LEU B CA 1
ATOM 3239 C C . LEU B 1 206 ? -10.109 21.062 12.055 1 98.69 206 LEU B C 1
ATOM 3241 O O . LEU B 1 206 ? -10.57 21.094 10.914 1 98.69 206 LEU B O 1
ATOM 3245 N N . VAL B 1 207 ? -9.805 19.938 12.594 1 98.69 207 VAL B N 1
ATOM 3246 C CA . VAL B 1 207 ? -9.602 18.688 11.852 1 98.69 207 VAL B CA 1
ATOM 3247 C C . VAL B 1 207 ? -10.883 18.297 11.125 1 98.69 207 VAL B C 1
ATOM 3249 O O . VAL B 1 207 ? -10.836 17.766 10.008 1 98.69 207 VAL B O 1
ATOM 3252 N N . HIS B 1 208 ? -12.062 18.641 11.633 1 98.56 208 HIS B N 1
ATOM 3253 C CA . HIS B 1 208 ? -13.32 18.203 11.039 1 98.56 208 HIS B CA 1
ATOM 3254 C C . HIS B 1 208 ? -14.062 19.375 10.391 1 98.56 208 HIS B C 1
ATOM 3256 O O . HIS B 1 208 ? -15.195 19.219 9.938 1 98.56 208 HIS B O 1
ATOM 3262 N N . VAL B 1 209 ? -13.43 20.516 10.391 1 98.56 209 VAL B N 1
ATOM 3263 C CA . VAL B 1 209 ? -14.055 21.656 9.734 1 98.56 209 VAL B CA 1
ATOM 3264 C C . VAL B 1 209 ? -14.102 21.422 8.227 1 98.56 209 VAL B C 1
ATOM 3266 O O . VAL B 1 209 ? -13.102 21.031 7.621 1 98.56 209 VAL B O 1
ATOM 3269 N N . PRO B 1 210 ? -15.25 21.688 7.57 1 98.31 210 PRO B N 1
ATOM 3270 C CA . PRO B 1 210 ? -15.359 21.484 6.125 1 98.31 210 PRO B CA 1
ATOM 3271 C C . PRO B 1 210 ? -14.391 22.344 5.328 1 98.31 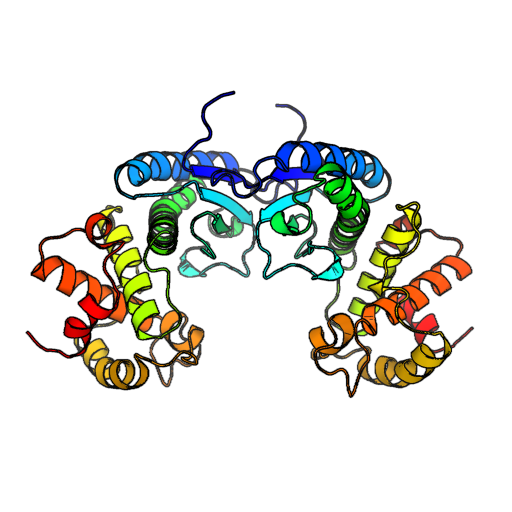210 PRO B C 1
ATOM 3273 O O . PRO B 1 210 ? -14.133 23.5 5.707 1 98.31 210 PRO B O 1
ATOM 3276 N N . ALA B 1 211 ? -13.938 21.797 4.25 1 98.25 211 ALA B N 1
ATOM 3277 C CA . ALA B 1 211 ? -12.945 22.5 3.436 1 98.25 211 ALA B CA 1
ATOM 3278 C C . ALA B 1 211 ? -13.461 23.859 2.994 1 98.25 211 ALA B C 1
ATOM 3280 O O . ALA B 1 211 ? -12.695 24.828 2.902 1 98.25 211 ALA B O 1
ATOM 3281 N N . ALA B 1 212 ? -14.688 23.938 2.738 1 97.38 212 ALA B N 1
ATOM 3282 C CA . ALA B 1 212 ? -15.289 25.172 2.227 1 97.38 212 ALA B CA 1
ATOM 3283 C C . ALA B 1 212 ? -15.031 26.344 3.172 1 97.38 212 ALA B C 1
ATOM 3285 O O . ALA B 1 212 ? -14.938 27.5 2.736 1 97.38 212 ALA B O 1
ATOM 3286 N N . ALA B 1 213 ? -14.875 26.062 4.418 1 97.62 213 ALA B N 1
ATOM 3287 C CA . ALA B 1 213 ? -14.656 27.094 5.418 1 97.62 213 ALA B CA 1
ATOM 3288 C C . ALA B 1 213 ? -13.305 27.781 5.203 1 97.62 213 ALA B C 1
ATOM 3290 O O . ALA B 1 213 ? -13.086 28.891 5.691 1 97.62 213 ALA B O 1
ATOM 3291 N N . PHE B 1 214 ? -12.461 27.156 4.457 1 97.75 214 PHE B N 1
ATOM 3292 C CA . PHE B 1 214 ? -11.117 27.672 4.273 1 97.75 214 PHE B CA 1
ATOM 3293 C C . PHE B 1 214 ? -11 28.438 2.959 1 97.75 214 PHE B C 1
ATOM 3295 O O . PHE B 1 214 ? -9.984 29.078 2.689 1 97.75 214 PHE B O 1
ATOM 3302 N N . PHE B 1 215 ? -11.992 28.391 2.129 1 96.56 215 PHE B N 1
ATOM 3303 C CA . PHE B 1 215 ? -11.867 28.922 0.777 1 96.56 215 PHE B CA 1
ATOM 3304 C C . PHE B 1 215 ? -11.844 30.453 0.797 1 96.56 215 PHE B C 1
ATOM 3306 O O . PHE B 1 215 ? -11.375 31.078 -0.153 1 96.56 215 PHE B O 1
ATOM 3313 N N . THR B 1 216 ? -12.344 31.031 1.813 1 93.06 216 THR B N 1
ATOM 3314 C CA . THR B 1 216 ? -12.242 32.469 1.961 1 93.06 216 THR B CA 1
ATOM 3315 C C . THR B 1 216 ? -10.773 32.906 1.972 1 93.06 216 THR B C 1
ATOM 3317 O O . THR B 1 216 ? -10.445 34 1.524 1 93.06 216 THR B O 1
ATOM 3320 N N . GLU B 1 217 ? -9.93 32.031 2.463 1 88.88 217 GLU B N 1
ATOM 3321 C CA . GLU B 1 217 ? -8.5 32.344 2.508 1 88.88 217 GLU B CA 1
ATOM 3322 C C . GLU B 1 217 ? -7.883 32.312 1.11 1 88.88 217 GLU B C 1
ATOM 3324 O O . GLU B 1 217 ? -6.816 32.875 0.883 1 88.88 217 GLU B O 1
ATOM 3329 N N . LEU B 1 218 ? -8.484 31.516 0.248 1 89 218 LEU B N 1
ATOM 3330 C CA . LEU B 1 218 ? -8.055 31.438 -1.146 1 89 218 LEU B CA 1
ATOM 3331 C C . LEU B 1 218 ? -8.602 32.625 -1.939 1 89 218 LEU B C 1
ATOM 3333 O O . LEU B 1 218 ? -7.922 33.125 -2.836 1 89 218 LEU B O 1
ATOM 3337 N N . ASP B 1 219 ? -9.758 33.094 -1.57 1 85.12 219 ASP B N 1
ATOM 3338 C CA . ASP B 1 219 ? -10.477 34.156 -2.297 1 85.12 219 ASP B CA 1
ATOM 3339 C C . ASP B 1 219 ? -10.023 35.531 -1.845 1 85.12 219 ASP B C 1
ATOM 3341 O O . ASP B 1 219 ? -10.273 36.531 -2.529 1 85.12 219 ASP B O 1
ATOM 3345 N N . GLY B 1 220 ? -9.125 35.656 -0.955 1 71.88 220 GLY B N 1
ATOM 3346 C CA . GLY B 1 220 ? -8.648 36.969 -0.483 1 71.88 220 GLY B CA 1
ATOM 3347 C C . GLY B 1 220 ? -9.695 37.75 0.287 1 71.88 220 GLY B C 1
ATOM 3348 O O . GLY B 1 220 ? -9.586 38.969 0.443 1 71.88 220 GLY B O 1
ATOM 3349 N N . GLU B 1 221 ? -10.875 37.156 0.47 1 57 221 GLU B N 1
ATOM 3350 C CA . GLU B 1 221 ? -11.922 37.875 1.164 1 57 221 GLU B CA 1
ATOM 3351 C C . GLU B 1 221 ? -11.68 37.906 2.67 1 57 221 GLU B C 1
ATOM 3353 O O . GLU B 1 221 ? -11.312 36.875 3.262 1 57 221 GLU B O 1
ATOM 3358 N N . GLU B 1 222 ? -11.141 39.125 3.168 1 49.81 222 GLU B N 1
ATOM 3359 C CA . GLU B 1 222 ? -10.984 39.344 4.602 1 49.81 222 GLU B CA 1
ATOM 3360 C C . GLU B 1 222 ? -12.336 39.406 5.305 1 49.81 222 GLU B C 1
ATOM 3362 O O . GLU B 1 222 ? -13.328 39.812 4.719 1 49.81 222 GLU B O 1
#